Protein AF-A0A1L9X8H2-F1 (afdb_monomer)

Sequence (622 aa):
MDSRRNSRAAWGSPPPESPLALPPAPIAFQLSSRLAEPAHPSKPDTEKEELRVQVNTLKYELENFKQERDLMVLRHEKELRELQLKADADFRKAQVAESSSHRASHKSETLAKELKEAQDTALNEKAELERRLRTLQDQNQSLQEDVDDTKAQLLDQERQSKYQVSELETIRSSLQKTLEELQNDLQTVRSDMNTTQAKLQERETEVAHLESENLRLKAEGSDTEALSVLKRELSDQVNHIRNLETANREQTIELRHLRKVQKNVEVVEEQKRSLENQLQLMKGVESELGTAQIQMQILEDERRSWTSLLQDNDQPAELDSPESVVKALLQERIEKATLVDKLGSVEAEALEKEEQIRSLEAEKMTLRKELETVRATASAAGGATADSRAKARLERQRTLAIKEVEYLRAQLKTFDTEEETMNAEQSQFDQQKSEQIATLEKLVDEYRAELAKVHEELSQHIKVVPVSTLESMKLDIQDMERAVADKEKRMRRLKEIWTAKSSEFREAVASLLGFKLDFLPNGRVRVTSMFHLSAAYRHGDRDSGSSSDAQGPGSMGNGEENSIIFDGENGTMKISGGPNSLFAMEIRPLVKFWVEERKDIPCFLAAMTLDFYDKTTRAARM

Mean predicted aligned error: 24.53 Å

pLDDT: mean 79.62, std 19.21, range [28.22, 97.88]

Organism: Aspergillus aculeatus (strain ATCC 16872 / CBS 172.66 / WB 5094) (NCBI:txid690307)

Solvent-accessible surface area (backbone atoms only — not comparable to full-atom values): 35609 Å² total; per-residue (Å²): 136,85,88,89,79,88,87,90,88,82,90,89,86,86,91,90,88,86,83,90,91,83,89,86,82,90,89,92,84,85,89,86,82,90,80,90,87,89,88,86,90,80,82,89,60,60,69,66,50,52,50,50,49,51,56,48,51,55,45,52,51,52,50,47,54,47,52,53,47,52,52,50,51,55,48,52,54,49,51,50,52,51,52,49,54,48,51,56,51,51,51,51,51,48,53,52,50,51,58,47,47,53,56,50,49,54,49,54,52,49,52,52,48,54,51,47,53,54,48,56,49,53,53,49,53,50,54,50,51,52,51,52,49,47,56,51,49,56,49,51,49,53,52,48,51,53,54,50,52,53,47,52,54,49,51,51,51,49,50,52,50,52,51,54,50,52,52,53,49,54,53,48,50,52,54,50,49,54,50,51,49,54,51,50,51,55,48,50,54,50,51,49,50,51,53,51,51,51,51,47,54,52,50,53,52,50,48,57,49,51,54,54,45,52,54,49,48,70,74,65,71,81,68,70,66,61,63,54,54,53,53,50,55,53,49,55,50,53,51,50,50,51,54,51,52,51,53,51,52,49,52,56,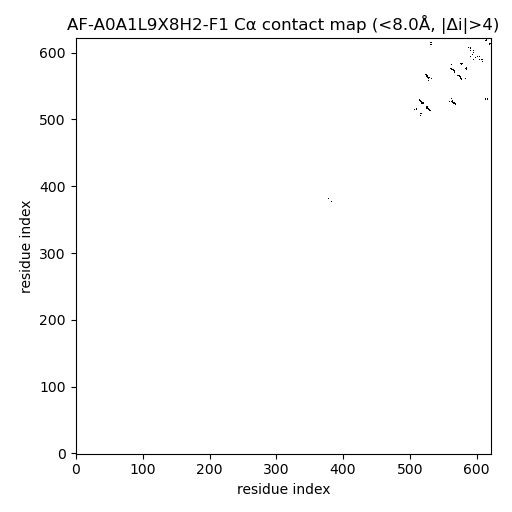48,49,56,56,48,50,56,50,52,49,54,53,48,54,54,49,50,53,51,48,52,51,52,38,54,52,48,47,51,49,51,49,52,53,49,51,50,50,52,51,51,51,51,51,47,51,54,48,52,49,48,49,51,52,48,61,75,68,51,82,62,103,62,86,71,93,68,87,39,74,67,53,56,52,50,50,56,51,47,54,51,51,54,52,49,55,51,52,54,53,46,54,54,52,51,53,53,48,53,56,52,51,52,55,46,53,52,53,52,50,50,54,53,50,55,49,52,53,52,48,54,53,48,51,54,44,57,76,65,53,51,77,64,52,60,58,57,53,55,63,48,55,56,54,53,54,60,48,56,54,53,51,55,53,50,54,53,51,51,51,54,53,49,56,56,45,62,77,70,61,85,80,59,70,78,64,46,54,55,55,49,51,54,47,48,57,51,49,52,49,50,50,51,50,50,48,52,49,50,50,50,50,51,50,55,44,55,76,66,50,84,79,74,55,67,68,58,57,49,47,52,51,51,55,47,53,53,49,51,51,53,47,54,54,48,50,54,49,53,49,51,51,52,50,52,50,51,51,54,52,44,55,51,36,51,50,41,26,72,76,68,39,34,43,67,49,81,43,99,82,75,27,39,38,38,31,55,65,45,60,80,48,72,89,74,59,88,82,79,90,86,85,82,87,81,94,83,79,96,56,100,83,81,80,77,92,64,67,49,67,28,38,38,37,34,78,90,79,73,44,79,45,62,27,65,39,86,82,21,71,56,38,56,68,49,40,66,50,44,44,57,23,47,70,72,63,63,34,62,71,62,32,53,52,53,50,48,48,57,26,36,58,73,30,85,66,45,81,62,99

Radius of gyration: 67.99 Å; Cα contacts (8 Å, |Δi|>4): 139; chains: 1; bounding box: 161×89×225 Å

InterPro domains:
  IPR008672 Spindle assembly checkpoint component Mad1 [PF05557] (427-531)
  IPR008672 Spindle assembly checkpoint component Mad1 [PTHR23168] (38-460)

Secondary structure (DSSP, 8-state):
---------------------------------------------HHHHHHHHHHHHHHHHHHHHHHHHHHHHHHHHHHHHHHHHHHHHHHHHHHHHHHHHHHHHHHHHHHHHHHHHHHHHHHHHHHHHHHHHHHHHHHHHHHHHHHHHHHHHHHHHHHHHHHHHHHHHHHHHHHHHHHHHHHHHHHHHHHHHHHHHHHHHHHHHHHHHHHHHHHHHHHH---SSHHHHHHHHHHHHHHHHHHHHHHHHHHHHHHHHHHHHHHHHHHHHHHHHHHHHHHHHHHHHHHHHHHHHHHHHHHHHHHHHHHHHSS--SS--TT--HHHHHHHHHHHHHHHHHHHHHHHHHHHHHHHHHHHHHHHHHHHHHHHHHHHHHHHHHHHTTTHHHHHHHHHHHHHHHHHHHHHHHHHHHHHHHHHHHHTT-TT-HHHHHHHHHHHHHHHHHHHHHHHHHHHHHHHHHHHHS-PPPHHHHHHHHHHHHHHHHHHHHHHHHHHHHHHHHHHHHHHHHHHHHHHHSEEEEE-TTS-EEEEESSS--GGG--S-----------STT------SS-EEEETTTTEEEETT-TTSHHHHHSHHHIIIIIIIS--HHHHHHHHHHHHHHHSTTGGG-

Foldseek 3Di:
DDDDDDDDDDDDDDDDDDDDDDDDDDDDDDDDDDDDDDDDDDDDPVVVVVVVVVVVVVVVVVVVVVVVVVVVVVVVVVVVVVVVVVVVVVVVVVVVVVVVVVVVVVVVVVVVVVVVVVVVVVVVVVVVVVVVVVVVVVVVVVVVVVVVVVVVVVVVVVVVVVVVVVVVVVVVVVVVVVVVVVVVVVVVVVVVVVVVVVVVVVVVVVVVVVVVVVVVCVVVPDDDVVVVVVVVVVVVVVVVVVVVVVVVVVVVVVVVVVVVVVVVVVVVVVVVVVVLVVLVVVVVVVVVVVVVVVVVVVVVVVVVVVCVVVPDDVDDDPCPDPVSVVVVVVVVVVVVVVVVVVVVVVVVVVVVVVVVVVVVVVVVVVVVVVVVVVVVVVVVVVCVVVVVVVVVVVVVVVVVVVVVVVVVVVVVVVVVVVVVPPPDDVPVVVVVVVVVVVVVVVVVVVVVVVVVVVVVVVVVVPPDDDPVNVVVVVVVVVVVVVVVVVVVVVVVVVVVVVVVVVVVVQVVCCVPQQWGWDQDPVRKIKIAGNLAPPPVPPPDDDDDDDDDDDPDPPDDDDPQAQIWIADPVVRDIDHHPDCPRPNNVVLVVLCCVCCVVPNHPVVSSNVVNVVSCCVDPNVVSD

Structure (mmCIF, N/CA/C/O backbone):
data_AF-A0A1L9X8H2-F1
#
_entry.id   AF-A0A1L9X8H2-F1
#
loop_
_atom_site.group_PDB
_atom_site.id
_atom_site.type_symbol
_atom_site.label_atom_id
_atom_site.label_alt_id
_atom_site.label_comp_id
_atom_site.label_asym_id
_atom_site.label_entity_id
_atom_site.label_seq_id
_atom_site.pdbx_PDB_ins_code
_atom_site.Cartn_x
_atom_site.Cartn_y
_atom_site.Cartn_z
_atom_site.occupancy
_atom_site.B_iso_or_equiv
_atom_site.auth_seq_id
_atom_site.auth_comp_id
_atom_site.auth_asym_id
_atom_site.auth_atom_id
_atom_site.pdbx_PDB_model_num
ATOM 1 N N . MET A 1 1 ? -15.926 25.225 -70.276 1.00 38.28 1 MET A N 1
ATOM 2 C CA . MET A 1 1 ? -15.155 26.138 -69.410 1.00 38.28 1 MET A CA 1
ATOM 3 C C . MET A 1 1 ? -13.719 25.625 -69.416 1.00 38.28 1 MET A C 1
ATOM 5 O O . MET A 1 1 ? -13.394 24.772 -68.609 1.00 38.28 1 MET A O 1
ATOM 9 N N . ASP A 1 2 ? -12.935 25.813 -70.481 1.00 35.94 2 ASP A N 1
ATOM 10 C CA . ASP A 1 2 ? -12.435 27.079 -71.067 1.00 35.94 2 ASP A CA 1
ATOM 11 C C . ASP A 1 2 ? -11.404 27.745 -70.137 1.00 35.94 2 ASP A C 1
ATOM 13 O O . ASP A 1 2 ? -11.673 27.931 -68.959 1.00 35.94 2 ASP A O 1
ATOM 17 N N . SER A 1 3 ? -10.204 28.115 -70.599 1.00 37.22 3 SER A N 1
ATOM 18 C CA . SER A 1 3 ? -9.962 28.806 -71.879 1.00 37.22 3 SER A CA 1
ATOM 19 C C . SER A 1 3 ? -8.738 28.340 -72.691 1.00 37.22 3 SER A C 1
ATOM 21 O O . SER A 1 3 ? -7.858 27.636 -72.209 1.00 37.22 3 SER A O 1
ATOM 23 N N . ARG A 1 4 ? -8.695 28.767 -73.963 1.00 41.91 4 ARG A N 1
ATOM 24 C CA . ARG A 1 4 ? -7.690 28.420 -74.990 1.00 41.91 4 ARG A CA 1
ATOM 25 C C . ARG A 1 4 ? -6.546 29.444 -75.101 1.00 41.91 4 ARG A C 1
ATOM 27 O O . ARG A 1 4 ? -6.820 30.640 -75.031 1.00 41.91 4 ARG A O 1
ATOM 34 N N . ARG A 1 5 ? -5.354 28.978 -75.511 1.00 38.31 5 ARG A N 1
ATOM 35 C CA . ARG A 1 5 ? -4.437 29.519 -76.564 1.00 38.31 5 ARG A CA 1
ATOM 36 C C . ARG A 1 5 ? -3.217 28.568 -76.632 1.00 38.31 5 ARG A C 1
ATOM 38 O O . ARG A 1 5 ? -2.666 28.272 -75.587 1.00 38.31 5 ARG A O 1
ATOM 45 N N . ASN A 1 6 ? -2.847 27.891 -77.729 1.00 40.53 6 ASN A N 1
ATOM 46 C CA . ASN A 1 6 ? -2.595 28.300 -79.128 1.00 40.53 6 ASN A CA 1
ATOM 47 C C . ASN A 1 6 ? -1.408 29.290 -79.213 1.00 40.53 6 ASN A C 1
ATOM 49 O O . ASN A 1 6 ? -1.482 30.332 -78.574 1.00 40.53 6 ASN A O 1
ATOM 53 N N . SER A 1 7 ? -0.307 29.077 -79.951 1.00 38.84 7 SER A N 1
ATOM 54 C CA . SER A 1 7 ? 0.041 28.154 -81.069 1.00 38.84 7 SER A CA 1
ATOM 55 C C . SER A 1 7 ? 1.561 27.802 -80.997 1.00 38.84 7 SER A C 1
ATOM 57 O O . SER A 1 7 ? 2.189 28.216 -80.031 1.00 38.84 7 SER A O 1
ATOM 59 N N . ARG A 1 8 ? 2.263 27.072 -81.890 1.00 35.59 8 ARG A N 1
ATOM 60 C CA . ARG A 1 8 ? 2.111 26.710 -83.325 1.00 35.59 8 ARG A CA 1
ATOM 61 C C . ARG A 1 8 ? 2.982 25.464 -83.643 1.00 35.59 8 ARG A C 1
ATOM 63 O O . ARG A 1 8 ? 3.860 25.145 -82.852 1.00 35.59 8 ARG A O 1
ATOM 70 N N . ALA A 1 9 ? 2.779 24.780 -84.778 1.00 36.62 9 ALA A N 1
ATOM 71 C CA . ALA A 1 9 ? 3.426 23.489 -85.089 1.00 36.62 9 ALA A CA 1
ATOM 72 C C . ALA A 1 9 ? 4.201 23.427 -86.429 1.00 36.62 9 ALA A C 1
ATOM 74 O O . ALA A 1 9 ? 3.841 24.122 -87.378 1.00 36.62 9 ALA A O 1
ATOM 75 N N . ALA A 1 10 ? 5.192 22.523 -86.491 1.00 34.00 10 ALA A N 1
ATOM 76 C CA . ALA A 1 10 ? 5.767 21.828 -87.663 1.00 34.00 10 ALA A CA 1
ATOM 77 C C . ALA A 1 10 ? 6.583 20.627 -87.104 1.00 34.00 10 ALA A C 1
ATOM 79 O O . ALA A 1 10 ? 7.445 20.862 -86.266 1.00 34.00 10 ALA A O 1
ATOM 80 N N . TRP A 1 11 ? 6.259 19.336 -87.274 1.00 38.41 11 TRP A N 1
ATOM 81 C CA . TRP A 1 11 ? 6.055 18.491 -88.474 1.00 38.41 11 TRP A CA 1
ATOM 82 C C . TRP A 1 11 ? 7.321 18.297 -89.335 1.00 38.41 11 TRP A C 1
ATOM 84 O O . TRP A 1 11 ? 7.745 19.232 -90.005 1.00 38.41 11 TRP A O 1
ATOM 94 N N . GLY A 1 12 ? 7.870 17.066 -89.368 1.00 32.94 12 GLY A N 1
ATOM 95 C CA . GLY A 1 12 ? 8.913 16.642 -90.325 1.00 32.94 12 GLY A CA 1
ATOM 96 C C . GLY A 1 12 ? 9.821 15.483 -89.861 1.00 32.94 12 GLY A C 1
ATOM 97 O O . GLY A 1 12 ? 10.713 15.689 -89.045 1.00 32.94 12 GLY A O 1
ATOM 98 N N . SER A 1 13 ? 9.617 14.267 -90.387 1.00 38.59 13 SER A N 1
ATOM 99 C CA . SER A 1 13 ? 10.460 13.049 -90.244 1.00 38.59 13 SER A CA 1
ATOM 100 C C . SER A 1 13 ? 9.948 11.960 -91.220 1.00 38.59 13 SER A C 1
ATOM 102 O O . SER A 1 13 ? 8.757 12.012 -91.528 1.00 38.59 13 SER A O 1
ATOM 104 N N . PRO A 1 14 ? 10.696 10.886 -91.575 1.00 57.62 14 PRO A N 1
ATOM 105 C CA . PRO A 1 14 ? 12.146 10.745 -91.775 1.00 57.62 14 PRO A CA 1
ATOM 106 C C . PRO A 1 14 ? 12.490 10.206 -93.217 1.00 57.62 14 PRO A C 1
ATOM 108 O O . PRO A 1 14 ? 12.160 10.933 -94.146 1.00 57.62 14 PRO A O 1
ATOM 111 N N . PRO A 1 15 ? 13.152 9.042 -93.482 1.00 57.41 15 PRO A N 1
ATOM 112 C CA . PRO A 1 15 ? 14.608 8.949 -93.692 1.00 57.41 15 PRO A CA 1
ATOM 113 C C . PRO A 1 15 ? 15.143 8.760 -95.162 1.00 57.41 15 PRO A C 1
ATOM 115 O O . PRO A 1 15 ? 15.189 9.776 -95.847 1.00 57.41 15 PRO A O 1
ATOM 118 N N . PRO A 1 16 ? 15.706 7.616 -95.649 1.00 61.59 16 PRO A N 1
ATOM 119 C CA . PRO A 1 16 ? 17.062 7.630 -96.250 1.00 61.59 16 PRO A CA 1
ATOM 120 C C . PRO A 1 16 ? 17.228 6.968 -97.644 1.00 61.59 16 PRO A C 1
ATOM 122 O O . PRO A 1 16 ? 16.428 6.115 -98.000 1.00 61.59 16 PRO A O 1
ATOM 125 N N . GLU A 1 17 ? 18.339 7.232 -98.364 1.00 32.00 17 GLU A N 1
ATOM 126 C CA . GLU A 1 17 ? 18.926 6.292 -99.359 1.00 32.00 17 GLU A CA 1
ATOM 127 C C . GLU A 1 17 ? 20.355 6.676 -99.852 1.00 32.00 17 GLU A C 1
ATOM 129 O O . GLU A 1 17 ? 20.970 7.620 -99.358 1.00 32.00 17 GLU A O 1
ATOM 134 N N . SER A 1 18 ? 20.925 5.889 -100.777 1.00 40.62 18 SER A N 1
ATOM 135 C CA . SER A 1 18 ? 22.236 6.029 -101.481 1.00 40.62 18 SER A CA 1
ATOM 136 C C . SER A 1 18 ? 22.005 5.742 -103.000 1.00 40.62 18 SER A C 1
ATOM 138 O O . SER A 1 18 ? 20.829 5.593 -103.330 1.00 40.62 18 SER A O 1
ATOM 140 N N . PRO A 1 19 ? 22.977 5.592 -103.954 1.00 53.16 19 PRO A N 1
ATOM 141 C CA . PRO A 1 19 ? 24.458 5.618 -103.916 1.00 53.16 19 PRO A CA 1
ATOM 142 C C . PRO A 1 19 ? 25.159 6.306 -105.153 1.00 53.16 19 PRO A C 1
ATOM 144 O O . PRO A 1 19 ? 24.515 6.982 -105.940 1.00 53.16 19 PRO A O 1
ATOM 147 N N . LEU A 1 20 ? 26.480 6.071 -105.329 1.00 41.34 20 LEU A N 1
ATOM 148 C CA . LEU A 1 20 ? 27.307 6.026 -106.579 1.00 41.34 20 LEU A CA 1
ATOM 149 C C . LEU A 1 20 ? 27.224 7.110 -107.697 1.00 41.34 20 LEU A C 1
ATOM 151 O O . LEU A 1 20 ? 26.227 7.190 -108.404 1.00 41.34 20 LEU A O 1
ATOM 155 N N . ALA A 1 21 ? 28.375 7.736 -108.042 1.00 32.22 21 ALA A N 1
ATOM 156 C CA . ALA A 1 21 ? 28.723 8.185 -109.417 1.00 32.22 21 ALA A CA 1
ATOM 157 C C . ALA A 1 21 ? 30.236 8.511 -109.633 1.00 32.22 21 ALA A C 1
ATOM 159 O O . ALA A 1 21 ? 30.936 8.899 -108.701 1.00 32.22 21 ALA A O 1
ATOM 160 N N . LEU A 1 22 ? 30.706 8.398 -110.887 1.00 35.09 22 LEU A N 1
ATOM 161 C CA . LEU A 1 22 ? 32.002 8.816 -111.492 1.00 35.09 22 LEU A CA 1
ATOM 162 C C . LEU A 1 22 ? 31.724 9.190 -112.980 1.00 35.09 22 LEU A C 1
ATOM 164 O O . LEU A 1 22 ? 30.661 8.805 -113.470 1.00 35.09 22 LEU A O 1
ATOM 168 N N . PRO A 1 23 ? 32.694 9.673 -113.793 1.00 59.66 23 PRO A N 1
ATOM 169 C CA . PRO A 1 23 ? 33.577 10.850 -113.708 1.00 59.66 23 PRO A CA 1
ATOM 170 C C . PRO A 1 23 ? 33.093 11.920 -114.760 1.00 59.66 23 PRO A C 1
ATOM 172 O O . PRO A 1 23 ? 31.870 12.056 -114.784 1.00 59.66 23 PRO A O 1
ATOM 175 N N . PRO A 1 24 ? 33.861 12.708 -115.590 1.00 48.50 24 PRO A N 1
ATOM 176 C CA . PRO A 1 24 ? 35.120 12.429 -116.334 1.00 48.50 24 PRO A CA 1
ATOM 177 C C . PRO A 1 24 ? 36.175 13.588 -116.405 1.00 48.50 24 PRO A C 1
ATOM 179 O O . PRO A 1 24 ? 36.025 14.630 -115.775 1.00 48.50 24 PRO A O 1
ATOM 182 N N . ALA A 1 25 ? 37.238 13.404 -117.212 1.00 37.34 25 ALA A N 1
ATOM 183 C CA . ALA A 1 25 ? 38.168 14.443 -117.735 1.00 37.34 25 ALA A CA 1
ATOM 184 C C . ALA A 1 25 ? 37.868 14.730 -119.244 1.00 37.34 25 ALA A C 1
ATOM 186 O O . ALA A 1 25 ? 36.951 14.078 -119.754 1.00 37.34 25 ALA A O 1
ATOM 187 N N . PRO A 1 26 ? 38.517 15.672 -119.990 1.00 48.72 26 PRO A N 1
ATOM 188 C CA . PRO A 1 26 ? 39.963 15.742 -120.347 1.00 48.72 26 PRO A CA 1
ATOM 189 C C . PRO A 1 26 ? 40.574 17.134 -119.973 1.00 48.72 26 PRO A C 1
ATOM 191 O O . PRO A 1 26 ? 40.160 17.636 -118.937 1.00 48.72 26 PRO A O 1
ATOM 194 N N . ILE A 1 27 ? 41.547 17.852 -120.588 1.00 35.47 27 ILE A N 1
ATOM 195 C CA . ILE A 1 27 ? 42.362 17.921 -121.849 1.00 35.47 27 ILE A CA 1
ATOM 196 C C . ILE A 1 27 ? 43.730 18.554 -121.419 1.00 35.47 27 ILE A C 1
ATOM 198 O O . ILE A 1 27 ? 43.695 19.418 -120.551 1.00 35.47 27 ILE A O 1
ATOM 202 N N . ALA A 1 28 ? 44.979 18.227 -121.814 1.00 33.06 28 ALA A N 1
ATOM 203 C CA . ALA A 1 28 ? 45.679 17.667 -122.995 1.00 33.06 28 ALA A CA 1
ATOM 204 C C . ALA A 1 28 ? 46.263 18.684 -124.031 1.00 33.06 28 ALA A C 1
ATOM 206 O O . ALA A 1 28 ? 45.642 18.961 -125.048 1.00 33.06 28 ALA A O 1
ATOM 207 N N . PHE A 1 29 ? 47.509 19.150 -123.821 1.00 34.72 29 PHE A N 1
ATOM 208 C CA . PHE A 1 29 ? 48.422 19.758 -124.827 1.00 34.72 29 PHE A CA 1
ATOM 209 C C . PHE A 1 29 ? 49.877 19.443 -124.406 1.00 34.72 29 PHE A C 1
ATOM 211 O O . PHE A 1 29 ? 50.310 19.882 -123.347 1.00 34.72 29 PHE A O 1
ATOM 218 N N . GLN A 1 30 ? 50.561 18.451 -124.989 1.00 33.22 30 GLN A N 1
ATOM 219 C CA . GLN A 1 30 ? 51.311 18.438 -126.264 1.00 33.22 30 GLN A CA 1
ATOM 220 C C . GLN A 1 30 ? 52.618 19.259 -126.294 1.00 33.22 30 GLN A C 1
ATOM 222 O O . GLN A 1 30 ? 52.633 20.470 -126.107 1.00 33.22 30 GLN A O 1
ATOM 227 N N . LEU A 1 31 ? 53.714 18.551 -126.601 1.00 34.41 31 LEU A N 1
ATOM 228 C CA . LEU A 1 31 ? 55.040 19.096 -126.909 1.00 34.41 31 LEU A CA 1
ATOM 229 C C . LEU A 1 31 ? 55.089 19.709 -128.319 1.00 34.41 31 LEU A C 1
ATOM 231 O O . LEU A 1 31 ? 54.376 19.266 -129.217 1.00 34.41 31 LEU A O 1
ATOM 235 N N . SER A 1 32 ? 56.049 20.607 -128.549 1.00 32.53 32 SER A N 1
ATOM 236 C CA . SER A 1 32 ? 56.618 20.872 -129.879 1.00 32.53 32 SER A CA 1
ATOM 237 C C . SER A 1 32 ? 58.128 21.125 -129.764 1.00 32.53 32 SER A C 1
ATOM 239 O O . SER A 1 32 ? 58.613 21.469 -128.685 1.00 32.53 32 SER A O 1
ATOM 241 N N . SER A 1 33 ? 58.899 20.889 -130.833 1.00 32.22 33 SER A N 1
ATOM 242 C CA . SER A 1 33 ? 60.372 20.884 -130.779 1.00 32.22 33 SER A CA 1
ATOM 243 C C . SER A 1 33 ? 61.047 21.106 -132.141 1.00 32.22 33 SER A C 1
ATOM 245 O O . SER A 1 33 ? 60.537 20.607 -133.144 1.00 32.22 33 SER A O 1
ATOM 247 N N . ARG A 1 34 ? 62.257 21.706 -132.125 1.00 33.12 34 ARG A N 1
ATOM 248 C CA . ARG A 1 34 ? 63.146 22.022 -133.282 1.00 33.12 34 ARG A CA 1
ATOM 249 C C . ARG A 1 34 ? 62.588 23.162 -134.167 1.00 33.12 34 ARG A C 1
ATOM 251 O O . ARG A 1 34 ? 61.383 23.349 -134.217 1.00 33.12 34 ARG A O 1
ATOM 258 N N . LEU A 1 35 ? 63.377 24.013 -134.836 1.00 31.34 35 LEU A N 1
ATOM 259 C CA . LEU A 1 35 ? 64.750 23.943 -135.394 1.00 31.34 35 LEU A CA 1
ATOM 260 C C . LEU A 1 35 ? 65.577 25.208 -134.994 1.00 31.34 35 LEU A C 1
ATOM 262 O O . LEU A 1 35 ? 64.981 26.172 -134.529 1.00 31.34 35 LEU A O 1
ATOM 266 N N . ALA A 1 36 ? 66.918 25.167 -134.878 1.00 31.44 36 ALA A N 1
ATOM 267 C CA . ALA A 1 36 ? 67.957 25.561 -135.873 1.00 31.44 36 ALA A CA 1
ATOM 268 C C . ALA A 1 36 ? 67.856 27.029 -136.398 1.00 31.44 36 ALA A C 1
ATOM 270 O O . ALA A 1 36 ? 66.751 27.510 -136.603 1.00 31.44 36 ALA A O 1
ATOM 271 N N . GLU A 1 37 ? 68.925 27.804 -136.656 1.00 30.72 37 GLU A N 1
ATOM 272 C CA . GLU A 1 37 ? 70.355 27.472 -136.884 1.00 30.72 37 GLU A CA 1
ATOM 273 C C . GLU A 1 37 ? 71.328 28.636 -136.418 1.00 30.72 37 GLU A C 1
ATOM 275 O O . GLU A 1 37 ? 70.969 29.259 -135.420 1.00 30.72 37 GLU A O 1
ATOM 280 N N . PRO A 1 38 ? 72.580 28.899 -136.905 1.00 50.81 38 PRO A N 1
ATOM 281 C CA . PRO A 1 38 ? 73.788 28.771 -136.055 1.00 50.81 38 PRO A CA 1
ATOM 282 C C . PRO A 1 38 ? 74.713 30.024 -135.905 1.00 50.81 38 PRO A C 1
ATOM 284 O O . PRO A 1 38 ? 74.360 31.131 -136.295 1.00 50.81 38 PRO A O 1
ATOM 287 N N . ALA A 1 39 ? 75.957 29.764 -135.440 1.00 30.11 39 ALA A N 1
ATOM 288 C CA . ALA A 1 39 ? 77.188 30.594 -135.442 1.00 30.11 39 ALA A CA 1
ATOM 289 C C . ALA A 1 39 ? 77.381 31.581 -134.256 1.00 30.11 39 ALA A C 1
ATOM 291 O O . ALA A 1 39 ? 76.421 32.169 -133.780 1.00 30.11 39 ALA A O 1
ATOM 292 N N . HIS A 1 40 ? 78.583 31.814 -133.689 1.00 35.22 40 HIS A N 1
ATOM 293 C CA . HIS A 1 40 ? 79.958 31.307 -133.930 1.00 35.22 40 HIS A CA 1
ATOM 294 C C . HIS A 1 40 ? 80.692 31.000 -132.582 1.00 35.22 40 HIS A C 1
ATOM 296 O O . HIS A 1 40 ? 80.173 31.359 -131.527 1.00 35.22 40 HIS A O 1
ATOM 302 N N . PRO A 1 41 ? 81.862 30.314 -132.569 1.00 51.50 41 PRO A N 1
ATOM 303 C CA . PRO A 1 41 ? 82.409 29.681 -131.355 1.00 51.50 41 PRO A CA 1
ATOM 304 C C . PRO A 1 41 ? 83.500 30.473 -130.602 1.00 51.50 41 PRO A C 1
ATOM 306 O O . PRO A 1 41 ? 84.376 31.078 -131.218 1.00 51.50 41 PRO A O 1
ATOM 309 N N . SER A 1 42 ? 83.557 30.325 -129.269 1.00 36.62 42 SER A N 1
ATOM 310 C CA . SER A 1 42 ? 84.754 30.648 -128.468 1.00 36.62 42 SER A CA 1
ATOM 311 C C . SER A 1 42 ? 84.811 29.915 -127.112 1.00 36.62 42 SER A C 1
ATOM 313 O O . SER A 1 42 ? 84.116 30.318 -126.188 1.00 36.62 42 SER A O 1
ATOM 315 N N . LYS A 1 43 ? 85.724 28.931 -127.004 1.00 45.31 43 LYS A N 1
ATOM 316 C CA . LYS A 1 43 ? 86.295 28.298 -125.782 1.00 45.31 43 LYS A CA 1
ATOM 317 C C . LYS A 1 43 ? 85.339 27.585 -124.782 1.00 45.31 43 LYS A C 1
ATOM 319 O O . LYS A 1 43 ? 84.247 28.069 -124.511 1.00 45.31 43 LYS A O 1
ATOM 324 N N . PRO A 1 44 ? 85.756 26.443 -124.191 1.00 45.62 44 PRO A N 1
ATOM 325 C CA . PRO A 1 44 ? 85.045 25.812 -123.081 1.00 45.62 44 PRO A CA 1
ATOM 326 C C . PRO A 1 44 ? 85.498 26.394 -121.730 1.00 45.62 44 PRO A C 1
ATOM 328 O O . PRO A 1 44 ? 86.536 26.006 -121.196 1.00 45.62 44 PRO A O 1
ATOM 331 N N . ASP A 1 45 ? 84.709 27.305 -121.163 1.00 54.06 45 ASP A N 1
ATOM 332 C CA . ASP A 1 45 ? 84.887 27.765 -119.779 1.00 54.06 45 ASP A CA 1
ATOM 333 C C . ASP A 1 45 ? 84.346 26.684 -118.818 1.00 54.06 45 ASP A C 1
ATOM 335 O O . ASP A 1 45 ? 83.153 26.681 -118.503 1.00 54.06 45 ASP A O 1
ATOM 339 N N . THR A 1 46 ? 85.190 25.752 -118.356 1.00 63.03 46 THR A N 1
ATOM 340 C CA . THR A 1 46 ? 84.770 24.647 -117.461 1.00 63.03 46 THR A CA 1
ATOM 341 C C . THR A 1 46 ? 84.109 25.162 -116.182 1.00 63.03 46 THR A C 1
ATOM 343 O O . THR A 1 46 ? 83.039 24.687 -115.808 1.00 63.03 46 THR A O 1
ATOM 346 N N . GLU A 1 47 ? 84.650 26.238 -115.606 1.00 67.94 47 GLU A N 1
ATOM 347 C CA . GLU A 1 47 ? 84.091 26.974 -114.462 1.00 67.94 47 GLU A CA 1
ATOM 348 C C . GLU A 1 47 ? 82.614 27.364 -114.675 1.00 67.94 47 GLU A C 1
ATOM 350 O O . GLU A 1 47 ? 81.799 27.321 -113.756 1.00 67.94 47 GLU A O 1
ATOM 355 N N . LYS A 1 48 ? 82.224 27.705 -115.910 1.00 71.69 48 LYS A N 1
ATOM 356 C CA . LYS A 1 48 ? 80.857 28.115 -116.273 1.00 71.69 48 LYS A CA 1
ATOM 357 C C . LYS A 1 48 ? 79.911 26.928 -116.468 1.00 71.69 48 LYS A C 1
ATOM 359 O O . LYS A 1 48 ? 78.693 27.117 -116.550 1.00 71.69 48 LYS A O 1
ATOM 364 N N . GLU A 1 49 ? 80.437 25.716 -116.582 1.00 72.69 49 GLU A N 1
ATOM 365 C CA . GLU A 1 49 ? 79.663 24.471 -116.563 1.00 72.69 49 GLU A CA 1
ATOM 366 C C . GLU A 1 49 ? 79.566 23.935 -115.134 1.00 72.69 49 GLU A C 1
ATOM 368 O O . GLU A 1 49 ? 78.462 23.637 -114.684 1.00 72.69 49 GLU A O 1
ATOM 373 N N . GLU A 1 50 ? 80.659 23.975 -114.372 1.00 76.88 50 GLU A N 1
ATOM 374 C CA . GLU A 1 50 ? 80.696 23.687 -112.933 1.00 76.88 50 GLU A CA 1
ATOM 375 C C . GLU A 1 50 ? 79.732 24.583 -112.142 1.00 76.88 50 GLU A C 1
ATOM 377 O O . GLU A 1 50 ? 78.900 24.072 -111.395 1.00 76.88 50 GLU A O 1
ATOM 382 N N . LEU A 1 51 ? 79.731 25.902 -112.374 1.00 79.81 51 LEU A N 1
ATOM 383 C CA . LEU A 1 51 ? 78.760 26.827 -111.772 1.00 79.81 51 LEU A CA 1
ATOM 384 C C . LEU A 1 51 ? 77.313 26.524 -112.195 1.00 79.81 51 LEU A C 1
ATOM 386 O O . LEU A 1 51 ? 76.391 26.717 -111.405 1.00 79.81 51 LEU A O 1
ATOM 390 N N . ARG A 1 52 ? 77.078 26.019 -113.417 1.00 80.75 52 ARG A N 1
ATOM 391 C CA . ARG A 1 52 ? 75.735 25.588 -113.855 1.00 80.75 52 ARG A CA 1
ATOM 392 C C . ARG A 1 52 ? 75.305 24.282 -113.187 1.00 80.75 52 ARG A C 1
ATOM 394 O O . ARG A 1 52 ? 74.126 24.151 -112.863 1.00 80.75 52 ARG A O 1
ATOM 401 N N . VAL A 1 53 ? 76.234 23.358 -112.937 1.00 83.38 53 VAL A N 1
ATOM 402 C CA . VAL A 1 53 ? 75.990 22.159 -112.124 1.00 83.38 53 VAL A CA 1
ATOM 403 C C . VAL A 1 53 ? 75.675 22.570 -110.687 1.00 83.38 53 VAL A C 1
ATOM 405 O O . VAL A 1 53 ? 74.592 22.245 -110.220 1.00 83.38 53 VAL A O 1
ATOM 408 N N . GLN A 1 54 ? 76.520 23.374 -110.034 1.00 84.69 54 GLN A N 1
ATOM 409 C CA . GLN A 1 54 ? 76.299 23.870 -108.666 1.00 84.69 54 GLN A CA 1
ATOM 410 C C . GLN A 1 54 ? 74.952 24.592 -108.515 1.00 84.69 54 GLN A C 1
ATOM 412 O O . GLN A 1 54 ? 74.187 24.278 -107.609 1.00 84.69 54 GLN A O 1
ATOM 417 N N . VAL A 1 55 ? 74.605 25.504 -109.431 1.00 84.62 55 VAL A N 1
ATOM 418 C CA . VAL A 1 55 ? 73.305 26.202 -109.423 1.00 84.62 55 VAL A CA 1
ATOM 419 C C . VAL A 1 55 ? 72.128 25.244 -109.628 1.00 84.62 55 VAL A C 1
ATOM 421 O O . VAL A 1 55 ? 71.046 25.501 -109.107 1.00 84.62 55 VAL A O 1
ATOM 424 N N . ASN A 1 56 ? 72.295 24.145 -110.365 1.00 85.38 56 ASN A N 1
ATOM 425 C CA . ASN A 1 56 ? 71.246 23.137 -110.503 1.00 85.38 56 ASN A CA 1
ATOM 426 C C . ASN A 1 56 ? 71.167 22.211 -109.279 1.00 85.38 56 ASN A C 1
ATOM 428 O O . ASN A 1 56 ? 70.057 21.915 -108.847 1.00 85.38 56 ASN A O 1
ATOM 432 N N . THR A 1 57 ? 72.290 21.829 -108.665 1.00 88.31 57 THR A N 1
ATOM 433 C CA . THR A 1 57 ? 72.318 21.090 -107.392 1.00 88.31 57 THR A CA 1
ATOM 434 C C . THR A 1 57 ? 71.645 21.898 -106.283 1.00 88.31 57 THR A C 1
ATOM 436 O O . THR A 1 57 ? 70.689 21.416 -105.689 1.00 88.31 57 THR A O 1
ATOM 439 N N . LEU A 1 58 ? 72.021 23.171 -106.106 1.00 88.19 58 LEU A N 1
ATOM 440 C CA . LEU A 1 58 ? 71.391 24.088 -105.147 1.00 88.19 58 LEU A CA 1
ATOM 441 C C . LEU A 1 58 ? 69.892 24.297 -105.418 1.00 88.19 58 LEU A C 1
ATOM 443 O O . LEU A 1 58 ? 69.120 24.476 -104.480 1.00 88.19 58 LEU A O 1
ATOM 447 N N . LYS A 1 59 ? 69.444 24.253 -106.683 1.00 88.56 59 LYS A N 1
ATOM 448 C CA . LYS A 1 59 ? 68.005 24.247 -107.007 1.00 88.56 59 LYS A CA 1
ATOM 449 C C . LYS A 1 59 ? 67.333 22.947 -106.583 1.00 88.56 59 LYS A C 1
ATOM 451 O O . LYS A 1 59 ? 66.249 23.029 -106.026 1.00 88.56 59 LYS A O 1
ATOM 456 N N . TYR A 1 60 ? 67.932 21.782 -106.831 1.00 91.31 60 TYR A N 1
ATOM 457 C CA . TYR A 1 60 ? 67.372 20.500 -106.391 1.00 91.31 60 TYR A CA 1
ATOM 458 C C . TYR A 1 60 ? 67.334 20.386 -104.863 1.00 91.31 60 TYR A C 1
ATOM 460 O O . TYR A 1 60 ? 66.327 19.940 -104.328 1.00 91.31 60 TYR A O 1
ATOM 468 N N . GLU A 1 61 ? 68.365 20.855 -104.161 1.00 91.81 61 GLU A N 1
ATOM 469 C CA . GLU A 1 61 ? 68.384 20.956 -102.697 1.00 91.81 61 GLU A CA 1
ATOM 470 C C . GLU A 1 61 ? 67.282 21.897 -102.194 1.00 91.81 61 GLU A C 1
ATOM 472 O O . GLU A 1 61 ? 66.506 21.527 -101.319 1.00 91.81 61 GLU A O 1
ATOM 477 N N . LEU A 1 62 ? 67.141 23.086 -102.789 1.00 91.38 62 LEU A N 1
ATOM 478 C CA . LEU A 1 62 ? 66.093 24.047 -102.438 1.00 91.38 62 LEU A CA 1
ATOM 479 C C . LEU A 1 62 ? 64.679 23.538 -102.779 1.00 91.38 62 LEU A C 1
ATOM 481 O O . LEU A 1 62 ? 63.734 23.839 -102.053 1.00 91.38 62 LEU A O 1
ATOM 485 N N . GLU A 1 63 ? 64.517 22.749 -103.843 1.00 92.06 63 GLU A N 1
ATOM 486 C CA . GLU A 1 63 ? 63.253 22.089 -104.188 1.00 92.06 63 GLU A CA 1
ATOM 487 C C . GLU A 1 63 ? 62.941 20.935 -103.223 1.00 92.06 63 GLU A C 1
ATOM 489 O O . GLU A 1 63 ? 61.798 20.786 -102.796 1.00 92.06 63 GLU A O 1
ATOM 494 N N . ASN A 1 64 ? 63.957 20.174 -102.803 1.00 93.81 64 ASN A N 1
ATOM 495 C CA . ASN A 1 64 ? 63.837 19.140 -101.779 1.00 93.81 64 ASN A CA 1
ATOM 496 C C . ASN A 1 64 ? 63.467 19.746 -100.416 1.00 93.81 64 ASN A C 1
ATOM 498 O O . ASN A 1 64 ? 62.503 19.304 -99.803 1.00 93.81 64 ASN A O 1
ATOM 502 N N . PHE A 1 65 ? 64.130 20.822 -99.979 1.00 92.75 65 PHE A N 1
ATOM 503 C CA . PHE A 1 65 ? 63.786 21.524 -98.737 1.00 92.75 65 PHE A CA 1
ATOM 504 C C . PHE A 1 65 ? 62.375 22.139 -98.761 1.00 92.75 65 PHE A C 1
ATOM 506 O O . PHE A 1 65 ? 61.727 22.200 -97.715 1.00 92.75 65 PHE A O 1
ATOM 513 N N . LYS A 1 66 ? 61.852 22.559 -99.928 1.00 94.19 66 LYS A N 1
ATOM 514 C CA . LYS A 1 66 ? 60.421 22.900 -100.065 1.00 94.19 66 LYS A CA 1
ATOM 515 C C . LYS A 1 66 ? 59.541 21.671 -99.857 1.00 94.19 66 LYS A C 1
ATOM 517 O O . LYS A 1 66 ? 58.634 21.728 -99.042 1.00 94.19 66 LYS A O 1
ATOM 522 N N . GLN A 1 67 ? 59.820 20.563 -100.546 1.00 93.75 67 GLN A N 1
ATOM 523 C CA . GLN A 1 67 ? 59.022 19.336 -100.434 1.00 93.75 67 GLN A CA 1
ATOM 524 C C . GLN A 1 67 ? 59.036 18.772 -99.004 1.00 93.75 67 GLN A C 1
ATOM 526 O O . GLN A 1 67 ? 57.990 18.390 -98.486 1.00 93.75 67 GLN A O 1
ATOM 531 N N . GLU A 1 68 ? 60.183 18.787 -98.323 1.00 93.19 68 GLU A N 1
ATOM 532 C CA . GLU A 1 68 ? 60.311 18.428 -96.907 1.00 93.19 68 GLU A CA 1
ATOM 533 C C . GLU A 1 68 ? 59.510 19.368 -95.999 1.00 93.19 68 GLU A C 1
ATOM 535 O O . GLU A 1 68 ? 58.791 18.897 -95.116 1.00 93.19 68 GLU A O 1
ATOM 540 N N . ARG A 1 69 ? 59.572 20.685 -96.240 1.00 94.56 69 ARG A N 1
ATOM 541 C CA . ARG A 1 69 ? 58.764 21.685 -95.527 1.00 94.56 69 ARG A CA 1
ATOM 542 C C . ARG A 1 69 ? 57.267 21.470 -95.748 1.00 94.56 69 ARG A C 1
ATOM 544 O O . ARG A 1 69 ? 56.513 21.519 -94.782 1.00 94.56 69 ARG A O 1
ATOM 551 N N . ASP A 1 70 ? 56.829 21.222 -96.974 1.00 93.12 70 ASP A N 1
ATOM 552 C CA . ASP A 1 70 ? 55.415 21.037 -97.305 1.00 93.12 70 ASP A CA 1
ATOM 553 C C . ASP A 1 70 ? 54.891 19.709 -96.727 1.00 93.12 70 ASP A C 1
ATOM 555 O O . ASP A 1 70 ? 53.799 19.662 -96.159 1.00 93.12 70 ASP A O 1
ATOM 559 N N . LEU A 1 71 ? 55.709 18.648 -96.734 1.00 93.56 71 LEU A N 1
ATOM 560 C CA . LEU A 1 71 ? 55.434 17.405 -96.006 1.00 93.56 71 LEU A CA 1
ATOM 561 C C . LEU A 1 71 ? 55.388 17.616 -94.483 1.00 93.56 71 LEU A C 1
ATOM 563 O O . LEU A 1 71 ? 54.566 16.992 -93.812 1.00 93.56 71 LEU A O 1
ATOM 567 N N . MET A 1 72 ? 56.234 18.484 -93.923 1.00 94.38 72 MET A N 1
ATOM 568 C CA . MET A 1 72 ? 56.218 18.844 -92.500 1.00 94.38 72 MET A CA 1
ATOM 569 C C . MET A 1 72 ? 54.963 19.649 -92.132 1.00 94.38 72 MET A C 1
ATOM 571 O O . MET A 1 72 ? 54.327 19.348 -91.124 1.00 94.38 72 MET A O 1
ATOM 575 N N . VAL A 1 73 ? 54.540 20.596 -92.977 1.00 95.62 73 VAL A N 1
ATOM 576 C CA . VAL A 1 73 ? 53.264 21.316 -92.826 1.00 95.62 73 VAL A CA 1
ATOM 577 C C . VAL A 1 73 ? 52.092 20.335 -92.872 1.00 95.62 73 VAL A C 1
ATOM 579 O O . VAL A 1 73 ? 51.284 20.326 -91.950 1.00 95.62 73 VAL A O 1
ATOM 582 N N . LEU A 1 74 ? 52.029 19.440 -93.864 1.00 94.12 74 LEU A N 1
ATOM 583 C CA . LEU A 1 74 ? 50.962 18.435 -93.969 1.00 94.12 74 LEU A CA 1
ATOM 584 C C . LEU A 1 74 ? 50.932 17.459 -92.777 1.00 94.12 74 LEU A C 1
ATOM 586 O O . LEU A 1 74 ? 49.848 17.054 -92.348 1.00 94.12 74 LEU A O 1
ATOM 590 N N . ARG A 1 75 ? 52.093 17.103 -92.207 1.00 94.44 75 ARG A N 1
ATOM 591 C CA . ARG A 1 75 ? 52.181 16.327 -90.955 1.00 94.44 75 ARG A CA 1
ATOM 592 C C . ARG A 1 75 ? 51.607 17.110 -89.778 1.00 94.44 75 ARG A C 1
ATOM 594 O O . ARG A 1 75 ? 50.709 16.597 -89.118 1.00 94.44 75 ARG A O 1
ATOM 601 N N . HIS A 1 76 ? 52.029 18.356 -89.574 1.00 94.81 76 HIS A N 1
ATOM 602 C CA . HIS A 1 76 ? 51.514 19.191 -88.488 1.00 94.81 76 HIS A CA 1
ATOM 603 C C . HIS A 1 76 ? 50.023 19.514 -88.637 1.00 94.81 76 HIS A C 1
ATOM 605 O O . HIS A 1 76 ? 49.295 19.485 -87.650 1.00 94.81 76 HIS A O 1
ATOM 611 N N . GLU A 1 77 ? 49.507 19.731 -89.850 1.00 95.44 77 GLU A N 1
ATOM 612 C CA . GLU A 1 77 ? 48.062 19.858 -90.052 1.00 95.44 77 GLU A CA 1
ATOM 613 C C . GLU A 1 77 ? 47.308 18.557 -89.725 1.00 95.44 77 GLU A C 1
ATOM 615 O O . GLU A 1 77 ? 46.196 18.603 -89.198 1.00 95.44 77 GLU A O 1
ATOM 620 N N . LYS A 1 78 ? 47.876 17.385 -90.043 1.00 95.00 78 LYS A N 1
ATOM 621 C CA . LYS A 1 78 ? 47.291 16.084 -89.680 1.00 95.00 78 LYS A CA 1
ATOM 622 C C . LYS A 1 78 ? 47.301 15.883 -88.163 1.00 95.00 78 LYS A C 1
ATOM 624 O O . LYS A 1 78 ? 46.285 15.479 -87.609 1.00 95.00 78 LYS A O 1
ATOM 629 N N . GLU A 1 79 ? 48.402 16.217 -87.497 1.00 95.62 79 GLU A N 1
ATOM 630 C CA . GLU A 1 79 ? 48.542 16.192 -86.037 1.00 95.62 79 GLU A CA 1
ATOM 631 C C . GLU A 1 79 ? 47.541 17.141 -85.361 1.00 95.62 79 GLU A C 1
ATOM 633 O O . GLU A 1 79 ? 46.838 16.725 -84.443 1.00 95.62 79 GLU A O 1
ATOM 638 N N . LEU A 1 80 ? 47.391 18.374 -85.860 1.00 95.06 80 LEU A N 1
ATOM 639 C CA . LEU A 1 80 ? 46.402 19.343 -85.375 1.00 95.06 80 LEU A CA 1
ATOM 640 C C . LEU A 1 80 ? 44.963 18.837 -85.550 1.00 95.06 80 LEU A C 1
ATOM 642 O O . LEU A 1 80 ? 44.183 18.897 -84.601 1.00 95.06 80 LEU A O 1
ATOM 646 N N . ARG A 1 81 ? 44.614 18.277 -86.718 1.00 94.88 81 ARG A N 1
ATOM 647 C CA . ARG A 1 81 ? 43.293 17.659 -86.957 1.00 94.88 81 ARG A CA 1
ATOM 648 C C . ARG A 1 81 ? 43.049 16.467 -86.030 1.00 94.88 81 ARG A C 1
ATOM 650 O O . ARG A 1 81 ? 41.957 16.327 -85.491 1.00 94.88 81 ARG A O 1
ATOM 657 N N . GLU A 1 82 ? 44.052 15.621 -85.805 1.00 95.25 82 GLU A N 1
ATOM 658 C CA . GLU A 1 82 ? 43.949 14.500 -84.868 1.00 95.25 82 GLU A CA 1
ATOM 659 C C . GLU A 1 82 ? 43.803 14.948 -83.410 1.00 95.25 82 GLU A C 1
ATOM 661 O O . GLU A 1 82 ? 43.033 14.340 -82.669 1.00 95.25 82 GLU A O 1
ATOM 666 N N . LEU A 1 83 ? 44.526 15.987 -82.985 1.00 94.94 83 LEU A N 1
ATOM 667 C CA . LEU A 1 83 ? 44.405 16.569 -81.647 1.00 94.94 83 LEU A CA 1
ATOM 668 C C . LEU A 1 83 ? 43.034 17.225 -81.452 1.00 94.94 83 LEU A C 1
ATOM 670 O O . LEU A 1 83 ? 42.410 17.011 -80.416 1.00 94.94 83 LEU A O 1
ATOM 674 N N . GLN A 1 84 ? 42.526 17.940 -82.459 1.00 95.75 84 GLN A N 1
ATOM 675 C CA . GLN A 1 84 ? 41.184 18.521 -82.435 1.00 95.75 84 GLN A CA 1
ATOM 676 C C . GLN A 1 84 ? 40.100 17.436 -82.347 1.00 95.75 84 GLN A C 1
ATOM 678 O O . GLN A 1 84 ? 39.223 17.525 -81.495 1.00 95.75 84 GLN A O 1
ATOM 683 N N . LEU A 1 85 ? 40.193 16.364 -83.144 1.00 94.69 85 LEU A N 1
ATOM 684 C CA . LEU A 1 85 ? 39.253 15.237 -83.075 1.00 94.69 85 LEU A CA 1
ATOM 685 C C . LEU A 1 85 ? 39.301 14.500 -81.726 1.00 94.69 85 LEU A C 1
ATOM 687 O O . LEU A 1 85 ? 38.262 14.042 -81.248 1.00 94.69 85 LEU A O 1
ATOM 691 N N . LYS A 1 86 ? 40.480 14.395 -81.095 1.00 96.38 86 LYS A N 1
ATOM 692 C CA . LYS A 1 86 ? 40.631 13.849 -79.733 1.00 96.38 86 LYS A CA 1
ATOM 693 C C . LYS A 1 86 ? 39.964 14.774 -78.705 1.00 96.38 86 LYS A C 1
ATOM 695 O O . LYS A 1 86 ? 39.138 14.301 -77.930 1.00 96.38 86 LYS A O 1
ATOM 700 N N . ALA A 1 87 ? 40.219 16.083 -78.771 1.00 94.88 87 ALA A N 1
ATOM 701 C CA . ALA A 1 87 ? 39.598 17.079 -77.896 1.00 94.88 87 ALA A CA 1
ATOM 702 C C . ALA A 1 87 ? 38.062 17.119 -78.031 1.00 94.88 87 ALA A C 1
ATOM 704 O O . ALA A 1 87 ? 37.366 17.091 -77.019 1.00 94.88 87 ALA A O 1
ATOM 705 N N . ASP A 1 88 ? 37.521 17.095 -79.254 1.00 95.44 88 ASP A N 1
ATOM 706 C CA . ASP A 1 88 ? 36.074 17.025 -79.509 1.00 95.44 88 ASP A CA 1
ATOM 707 C C . ASP A 1 88 ? 35.453 15.730 -78.957 1.00 95.44 88 ASP A C 1
ATOM 709 O O . ASP A 1 88 ? 34.345 15.739 -78.412 1.00 95.44 88 ASP A O 1
ATOM 713 N N . ALA A 1 89 ? 36.152 14.597 -79.091 1.00 94.69 89 ALA A N 1
ATOM 714 C CA . ALA A 1 89 ? 35.696 13.318 -78.557 1.00 94.69 89 ALA A CA 1
ATOM 715 C C . ALA A 1 89 ? 35.702 13.303 -77.021 1.00 94.69 89 ALA A C 1
ATOM 717 O O . ALA A 1 89 ? 34.745 12.822 -76.414 1.00 94.69 89 ALA A O 1
ATOM 718 N N . ASP A 1 90 ? 36.742 13.846 -76.389 1.00 94.75 90 ASP A N 1
ATOM 719 C CA . ASP A 1 90 ? 36.867 13.893 -74.931 1.00 94.75 90 ASP A CA 1
ATOM 720 C C . ASP A 1 90 ? 35.932 14.937 -74.301 1.00 94.75 90 ASP A C 1
ATOM 722 O O . ASP A 1 90 ? 35.313 14.650 -73.277 1.00 94.75 90 ASP A O 1
ATOM 726 N N . PHE A 1 91 ? 35.691 16.074 -74.964 1.00 95.06 91 PHE A N 1
ATOM 727 C CA . PHE A 1 91 ? 34.643 17.027 -74.583 1.00 95.06 91 PHE A CA 1
ATOM 728 C C . PHE A 1 91 ? 33.248 16.383 -74.613 1.00 95.06 91 PHE A C 1
ATOM 730 O O . PHE A 1 91 ? 32.479 16.517 -73.661 1.00 95.06 91 PHE A O 1
ATOM 737 N N . ARG A 1 92 ? 32.925 15.603 -75.657 1.00 95.50 92 ARG A N 1
ATOM 738 C CA . ARG A 1 92 ? 31.652 14.859 -75.726 1.00 95.50 92 ARG A CA 1
ATOM 739 C C . ARG A 1 92 ? 31.541 13.792 -74.634 1.00 95.50 92 ARG A C 1
ATOM 741 O O . ARG A 1 92 ? 30.468 13.649 -74.051 1.00 95.50 92 ARG A O 1
ATOM 748 N N . LYS A 1 93 ? 32.623 13.069 -74.314 1.00 95.62 93 LYS A N 1
ATOM 749 C CA . LYS A 1 93 ? 32.648 12.129 -73.172 1.00 95.62 93 LYS A CA 1
ATOM 750 C C . LYS A 1 93 ? 32.393 12.859 -71.853 1.00 95.62 93 LYS A C 1
ATOM 752 O O . LYS A 1 93 ? 31.567 12.394 -71.071 1.00 95.62 93 LYS A O 1
ATOM 757 N N . ALA A 1 94 ? 33.052 13.998 -71.629 1.00 94.56 94 ALA A N 1
ATOM 758 C CA . ALA A 1 94 ? 32.876 14.819 -70.435 1.00 94.56 94 ALA A CA 1
ATOM 759 C C . ALA A 1 94 ? 31.427 15.314 -70.301 1.00 94.56 94 ALA A C 1
ATOM 761 O O . ALA A 1 94 ? 30.813 15.089 -69.265 1.00 94.56 94 ALA A O 1
ATOM 762 N N . GLN A 1 95 ? 30.837 15.863 -71.367 1.00 95.50 95 GLN A N 1
ATOM 763 C CA . GLN A 1 95 ? 29.441 16.313 -71.381 1.00 95.50 95 GLN A CA 1
ATOM 764 C C . GLN A 1 95 ? 28.445 15.165 -71.120 1.00 95.50 95 GLN A C 1
ATOM 766 O O . GLN A 1 95 ? 27.462 15.332 -70.394 1.00 95.50 95 GLN A O 1
ATOM 771 N N . VAL A 1 96 ? 28.691 13.967 -71.667 1.00 95.44 96 VAL A N 1
ATOM 772 C CA . VAL A 1 96 ? 27.867 12.782 -71.372 1.00 95.44 96 VAL A CA 1
ATOM 773 C C . VAL A 1 96 ? 28.014 12.368 -69.905 1.00 95.44 96 VAL A C 1
ATOM 775 O O . VAL A 1 96 ? 26.993 12.140 -69.248 1.00 95.44 96 VAL A O 1
ATOM 778 N N . ALA A 1 97 ? 29.239 12.326 -69.374 1.00 93.06 97 ALA A N 1
ATOM 779 C CA . ALA A 1 97 ? 29.513 12.005 -67.975 1.00 93.06 97 ALA A CA 1
ATOM 780 C C . ALA A 1 97 ? 28.853 13.016 -67.020 1.00 93.06 97 ALA A C 1
ATOM 782 O O . ALA A 1 97 ? 28.124 12.610 -66.118 1.00 93.06 97 ALA A O 1
ATOM 783 N N . GLU A 1 98 ? 28.998 14.315 -67.275 1.00 94.50 98 GLU A N 1
ATOM 784 C CA . GLU A 1 98 ? 28.354 15.414 -66.548 1.00 94.50 98 GLU A CA 1
ATOM 785 C C . GLU A 1 98 ? 26.821 15.293 -66.582 1.00 94.50 98 GLU A C 1
ATOM 787 O O . GLU A 1 98 ? 26.175 15.275 -65.533 1.00 94.50 98 GLU A O 1
ATOM 792 N N . SER A 1 99 ? 26.223 15.050 -67.757 1.00 93.94 99 SER A N 1
ATOM 793 C CA . SER A 1 99 ? 24.777 14.800 -67.874 1.00 93.94 99 SER A CA 1
ATOM 794 C C . SER A 1 99 ? 24.311 13.570 -67.082 1.00 93.94 99 SER A C 1
ATOM 796 O O . SER A 1 99 ? 23.154 13.500 -66.662 1.00 93.94 99 SER A O 1
ATOM 798 N N . SER A 1 100 ? 25.175 12.562 -66.913 1.00 94.25 100 SER A N 1
ATOM 799 C CA . SER A 1 100 ? 24.877 11.362 -66.127 1.00 94.25 100 SER A CA 1
ATOM 800 C C . SER A 1 100 ? 25.026 11.629 -64.626 1.00 94.25 100 SER A C 1
ATOM 802 O O . SER A 1 100 ? 24.169 11.206 -63.854 1.00 94.25 100 SER A O 1
ATOM 804 N N . SER A 1 101 ? 26.024 12.430 -64.240 1.00 94.19 101 SER A N 1
ATOM 805 C CA . SER A 1 101 ? 26.265 12.896 -62.874 1.00 94.19 101 SER A CA 1
ATOM 806 C C . SER A 1 101 ? 25.112 13.765 -62.372 1.00 94.19 101 SER A C 1
ATOM 808 O O . SER A 1 101 ? 24.547 13.476 -61.323 1.00 94.19 101 SER A O 1
ATOM 810 N N . HIS A 1 102 ? 24.644 14.741 -63.160 1.00 95.94 102 HIS A N 1
ATOM 811 C CA . HIS A 1 102 ? 23.457 15.532 -62.815 1.00 95.94 102 HIS A CA 1
ATOM 812 C C . HIS A 1 102 ? 22.194 14.672 -62.664 1.00 95.94 102 HIS A C 1
ATOM 814 O O . HIS A 1 102 ? 21.420 14.882 -61.733 1.00 95.94 102 HIS A O 1
ATOM 820 N N . ARG A 1 103 ? 21.991 13.665 -63.529 1.00 96.06 103 ARG A N 1
ATOM 821 C CA . ARG A 1 103 ? 20.856 12.729 -63.411 1.00 96.06 103 ARG A CA 1
ATOM 822 C C . ARG A 1 103 ? 20.970 11.795 -62.203 1.00 96.06 103 ARG A C 1
ATOM 824 O O . ARG A 1 103 ? 19.940 11.428 -61.647 1.00 96.06 103 ARG A O 1
ATOM 831 N N . ALA A 1 104 ? 22.179 11.410 -61.796 1.00 94.00 104 ALA A N 1
ATOM 832 C CA . ALA A 1 104 ? 22.410 10.648 -60.571 1.00 94.00 104 ALA A CA 1
ATOM 833 C C . ALA A 1 104 ? 22.189 11.523 -59.326 1.00 94.00 104 ALA A C 1
ATOM 835 O O . ALA A 1 104 ? 21.423 11.139 -58.448 1.00 94.00 104 ALA A O 1
ATOM 836 N N . SER A 1 105 ? 22.768 12.727 -59.310 1.00 95.25 105 SER A N 1
ATOM 837 C CA . SER A 1 105 ? 22.636 13.724 -58.243 1.00 95.25 105 SER A CA 1
ATOM 838 C C . SER A 1 105 ? 21.172 14.097 -57.986 1.00 95.25 105 SER A C 1
ATOM 840 O O . SER A 1 105 ? 20.682 13.931 -56.871 1.00 95.25 105 SER A O 1
ATOM 842 N N . HIS A 1 106 ? 20.420 14.461 -59.032 1.00 97.06 106 HIS A N 1
ATOM 843 C CA . HIS A 1 106 ? 18.994 14.780 -58.911 1.00 97.06 106 HIS A CA 1
ATOM 844 C C . HIS A 1 106 ? 18.176 13.583 -58.390 1.00 97.06 106 HIS A C 1
ATOM 846 O O . HIS A 1 106 ? 17.252 13.779 -57.603 1.00 97.06 106 HIS A O 1
ATOM 852 N N . LYS A 1 107 ? 18.519 12.341 -58.769 1.00 96.62 107 LYS A N 1
ATOM 853 C CA . LYS A 1 107 ? 17.875 11.135 -58.217 1.00 96.62 107 LYS A CA 1
ATOM 854 C C . LYS A 1 107 ? 18.220 10.901 -56.746 1.00 96.62 107 LYS A C 1
ATOM 856 O O . LYS A 1 107 ? 17.339 10.520 -55.984 1.00 96.62 107 LYS A O 1
ATOM 861 N N . SER A 1 108 ? 19.467 11.130 -56.329 1.00 92.00 108 SER A N 1
ATOM 862 C CA . SER A 1 108 ? 19.816 11.075 -54.905 1.00 92.00 108 SER A CA 1
ATOM 863 C C . SER A 1 108 ? 19.134 12.189 -54.108 1.00 92.00 108 SER A C 1
ATOM 865 O O . SER A 1 108 ? 18.734 11.953 -52.976 1.00 92.00 108 SER A O 1
ATOM 867 N N . GLU A 1 109 ? 18.925 13.367 -54.702 1.00 96.88 109 GLU A N 1
ATOM 868 C CA . GLU A 1 109 ? 18.224 14.479 -54.057 1.00 96.88 109 GLU A CA 1
ATOM 869 C C . GLU A 1 109 ? 16.716 14.212 -53.904 1.00 96.88 109 GLU A C 1
ATOM 871 O O . GLU A 1 109 ? 16.151 14.536 -52.861 1.00 96.88 109 GLU A O 1
ATOM 876 N N . THR A 1 110 ? 16.052 13.591 -54.891 1.00 96.62 110 THR A N 1
ATOM 877 C CA . THR A 1 110 ? 14.638 13.189 -54.746 1.00 96.62 110 THR A CA 1
ATOM 878 C C . THR A 1 110 ? 14.482 12.063 -53.733 1.00 96.62 110 THR A C 1
ATOM 880 O O . THR A 1 110 ? 13.670 12.195 -52.827 1.00 96.62 110 THR A O 1
ATOM 883 N N . LEU A 1 111 ? 15.324 11.024 -53.790 1.00 96.00 111 LEU A N 1
ATOM 884 C CA . LEU A 1 111 ? 15.297 9.933 -52.805 1.00 96.00 111 LEU A CA 1
ATOM 885 C C . LEU A 1 111 ? 15.608 10.423 -51.380 1.00 96.00 111 LEU A C 1
ATOM 887 O O . LEU A 1 111 ? 15.015 9.933 -50.425 1.00 96.00 111 LEU A O 1
ATOM 891 N N . ALA A 1 112 ? 16.494 11.413 -51.216 1.00 95.50 112 ALA A N 1
ATOM 892 C CA . ALA A 1 112 ? 16.761 12.030 -49.916 1.00 95.50 112 ALA A CA 1
ATOM 893 C C . ALA A 1 112 ? 15.569 12.852 -49.391 1.00 95.50 112 ALA A C 1
ATOM 895 O O . ALA A 1 112 ? 15.334 12.868 -48.184 1.00 95.50 112 ALA A O 1
ATOM 896 N N . LYS A 1 113 ? 14.801 13.506 -50.275 1.00 97.06 113 LYS A N 1
ATOM 897 C CA . LYS A 1 113 ? 13.556 14.203 -49.906 1.00 97.06 113 LYS A CA 1
ATOM 898 C C . LYS A 1 113 ? 12.456 13.215 -49.537 1.00 97.06 113 LYS A C 1
ATOM 900 O O . LYS A 1 113 ? 11.914 13.331 -48.449 1.00 97.06 113 LYS A O 1
ATOM 905 N N . GLU A 1 114 ? 12.212 12.203 -50.367 1.00 96.12 114 GLU A N 1
ATOM 906 C CA . GLU A 1 114 ? 11.235 11.133 -50.115 1.00 96.12 114 GLU A CA 1
ATOM 907 C C . GLU A 1 114 ? 11.524 10.397 -48.793 1.00 96.12 114 GLU A C 1
ATOM 909 O O . GLU A 1 114 ? 10.620 10.192 -47.983 1.00 96.12 114 GLU A O 1
ATOM 914 N N . LEU A 1 115 ? 12.793 10.060 -48.522 1.00 94.56 115 LEU A N 1
ATOM 915 C CA . LEU A 1 115 ? 13.208 9.436 -47.261 1.00 94.56 115 LEU A CA 1
ATOM 916 C C . LEU A 1 115 ? 13.012 10.371 -46.062 1.00 94.56 115 LEU A C 1
ATOM 918 O O . LEU A 1 115 ? 12.566 9.916 -45.008 1.00 94.56 115 LEU A O 1
ATOM 922 N N . LYS A 1 116 ? 13.308 11.670 -46.209 1.00 96.62 116 LYS A N 1
ATOM 923 C CA . LYS A 1 116 ? 13.068 12.646 -45.140 1.00 96.62 116 LYS A CA 1
ATOM 924 C C . LYS A 1 116 ? 11.573 12.845 -44.889 1.00 96.62 116 LYS A C 1
ATOM 926 O O . LYS A 1 116 ? 11.163 12.853 -43.739 1.00 96.62 116 LYS A O 1
ATOM 931 N N . GLU A 1 117 ? 10.760 12.974 -45.932 1.00 97.06 117 GLU A N 1
ATOM 932 C CA . GLU A 1 117 ? 9.307 13.124 -45.817 1.00 97.06 117 GLU A CA 1
ATOM 933 C C . GLU A 1 117 ? 8.688 11.902 -45.123 1.00 97.06 117 GLU A C 1
ATOM 935 O O . GLU A 1 117 ? 7.918 12.076 -44.182 1.00 97.06 117 GLU A O 1
ATOM 940 N N . ALA A 1 118 ? 9.111 10.683 -45.481 1.00 95.56 118 ALA A N 1
ATOM 941 C CA . ALA A 1 118 ? 8.697 9.452 -44.804 1.00 95.56 118 ALA A CA 1
ATOM 942 C C . ALA A 1 118 ? 9.146 9.385 -43.327 1.00 95.56 118 ALA A C 1
ATOM 944 O O . ALA A 1 118 ? 8.408 8.891 -42.468 1.00 95.56 118 ALA A O 1
ATOM 945 N N . GLN A 1 119 ? 10.340 9.897 -43.006 1.00 96.25 119 GLN A N 1
ATOM 946 C CA . GLN A 1 119 ? 10.824 10.011 -41.628 1.00 96.25 119 GLN A CA 1
ATOM 947 C C . GLN A 1 119 ? 10.022 11.055 -40.832 1.00 96.25 119 GLN A C 1
ATOM 949 O O . GLN A 1 119 ? 9.600 10.776 -39.710 1.00 96.25 119 GLN A O 1
ATOM 954 N N . ASP A 1 120 ? 9.770 12.229 -41.414 1.00 96.81 120 ASP A N 1
ATOM 955 C CA . ASP A 1 120 ? 8.987 13.305 -40.807 1.00 96.81 120 ASP A CA 1
ATOM 956 C C . ASP A 1 120 ? 7.523 12.850 -40.582 1.00 96.81 120 ASP A C 1
ATOM 958 O O . ASP A 1 120 ? 6.953 13.139 -39.527 1.00 96.81 120 ASP A O 1
ATOM 962 N N . THR A 1 121 ? 6.910 12.065 -41.484 1.00 97.44 121 THR A N 1
ATOM 963 C CA . THR A 1 121 ? 5.580 11.461 -41.239 1.00 97.44 121 THR A CA 1
ATOM 964 C C . THR A 1 121 ? 5.608 10.415 -40.129 1.00 97.44 121 THR A C 1
ATOM 966 O O . THR A 1 121 ? 4.781 10.485 -39.223 1.00 97.44 121 THR A O 1
ATOM 969 N N . ALA A 1 122 ? 6.583 9.498 -40.123 1.00 95.00 122 ALA A N 1
ATOM 970 C CA . ALA A 1 122 ? 6.686 8.463 -39.089 1.00 95.00 122 ALA A CA 1
ATOM 971 C C . ALA A 1 122 ? 6.930 9.051 -37.684 1.00 95.00 122 ALA A C 1
ATOM 973 O O . ALA A 1 122 ? 6.406 8.542 -36.691 1.00 95.00 122 ALA A O 1
ATOM 974 N N . LEU A 1 123 ? 7.684 10.152 -37.583 1.00 95.62 123 LEU A N 1
ATOM 975 C CA . LEU A 1 123 ? 7.871 10.890 -36.329 1.00 95.62 123 LEU A CA 1
ATOM 976 C C . LEU A 1 123 ? 6.575 11.567 -35.855 1.00 95.62 123 LEU A C 1
ATOM 978 O O . LEU A 1 123 ? 6.285 11.542 -34.658 1.00 95.62 123 LEU A O 1
ATOM 982 N N . ASN A 1 124 ? 5.777 12.126 -36.770 1.00 97.00 124 ASN A N 1
ATOM 983 C CA . ASN A 1 124 ? 4.477 12.713 -36.438 1.00 97.00 124 ASN A CA 1
ATOM 984 C C . ASN A 1 124 ? 3.458 11.649 -35.992 1.00 97.00 124 ASN A C 1
ATOM 986 O O . ASN A 1 124 ? 2.812 11.829 -34.961 1.00 97.00 124 ASN A O 1
ATOM 990 N N . GLU A 1 125 ? 3.365 10.517 -36.696 1.00 97.00 125 GLU A N 1
ATOM 991 C CA . GLU A 1 125 ? 2.512 9.386 -36.303 1.00 97.00 125 GLU A CA 1
ATOM 992 C C . GLU A 1 125 ? 2.913 8.825 -34.931 1.00 97.00 125 GLU A C 1
ATOM 994 O O . GLU A 1 125 ? 2.055 8.625 -34.069 1.00 97.00 125 GLU A O 1
ATOM 999 N N . LYS A 1 126 ? 4.219 8.656 -34.676 1.00 96.44 126 LYS A N 1
ATOM 1000 C CA . LYS A 1 126 ? 4.743 8.259 -33.360 1.00 96.44 126 LYS A CA 1
ATOM 1001 C C . LYS A 1 126 ? 4.350 9.259 -32.269 1.00 96.44 126 LYS A C 1
ATOM 1003 O O . LYS A 1 126 ? 3.871 8.844 -31.217 1.00 96.44 126 LYS A O 1
ATOM 1008 N N . ALA A 1 127 ? 4.484 10.562 -32.522 1.00 96.50 127 ALA A N 1
ATOM 1009 C CA . ALA A 1 127 ? 4.093 11.603 -31.572 1.00 96.50 127 ALA A CA 1
ATOM 1010 C C . ALA A 1 127 ? 2.572 11.650 -31.320 1.00 96.50 127 ALA A C 1
ATOM 1012 O O . ALA A 1 127 ? 2.143 11.942 -30.204 1.00 96.50 127 ALA A O 1
ATOM 1013 N N . GLU A 1 128 ? 1.736 11.345 -32.316 1.00 97.81 128 GLU A N 1
ATOM 1014 C CA . GLU A 1 128 ? 0.294 11.181 -32.110 1.00 97.81 128 GLU A CA 1
ATOM 1015 C C . GLU A 1 128 ? -0.045 9.937 -31.288 1.00 97.81 128 GLU A C 1
ATOM 1017 O O . GLU A 1 128 ? -0.865 10.024 -30.374 1.00 97.81 128 GLU A O 1
ATOM 1022 N N . LEU A 1 129 ? 0.586 8.796 -31.570 1.00 95.44 129 LEU A N 1
ATOM 1023 C CA . LEU A 1 129 ? 0.383 7.566 -30.804 1.00 95.44 129 LEU A CA 1
ATOM 1024 C C . LEU A 1 129 ? 0.852 7.722 -29.352 1.00 95.44 129 LEU A C 1
ATOM 1026 O O . LEU A 1 129 ? 0.136 7.303 -28.448 1.00 95.44 129 LEU A O 1
ATOM 1030 N N . GLU A 1 130 ? 1.975 8.399 -29.103 1.00 96.81 130 GLU A N 1
ATOM 1031 C CA . GLU A 1 130 ? 2.436 8.736 -27.749 1.00 96.81 130 GLU A CA 1
ATOM 1032 C C . GLU A 1 130 ? 1.469 9.666 -27.005 1.00 96.81 130 GLU A C 1
ATOM 1034 O O . GLU A 1 130 ? 1.222 9.460 -25.818 1.00 96.81 130 GLU A O 1
ATOM 1039 N N . ARG A 1 131 ? 0.879 10.665 -27.679 1.00 97.88 131 ARG A N 1
ATOM 1040 C CA . ARG A 1 131 ? -0.166 11.515 -27.077 1.00 97.88 131 ARG A CA 1
ATOM 1041 C C . ARG A 1 131 ? -1.407 10.699 -26.720 1.00 97.88 131 ARG A C 1
ATOM 1043 O O . ARG A 1 131 ? -1.907 10.835 -25.609 1.00 97.88 131 ARG A O 1
ATOM 1050 N N . ARG A 1 132 ? -1.873 9.835 -27.631 1.00 97.81 132 ARG A N 1
ATOM 1051 C CA . ARG A 1 132 ? -3.036 8.958 -27.403 1.00 97.81 132 ARG A CA 1
ATOM 1052 C C . ARG A 1 132 ? -2.777 7.975 -26.258 1.00 97.81 132 ARG A C 1
ATOM 1054 O O . ARG A 1 132 ? -3.653 7.804 -25.415 1.00 97.81 132 ARG A O 1
ATOM 1061 N N . LEU A 1 133 ? -1.577 7.389 -26.193 1.00 95.19 133 LEU A N 1
ATOM 1062 C CA . LEU A 1 133 ? -1.142 6.519 -25.098 1.00 95.19 133 LEU A CA 1
ATOM 1063 C C . LEU A 1 133 ? -1.232 7.250 -23.754 1.00 95.19 133 LEU A C 1
ATOM 1065 O O . LEU A 1 133 ? -1.898 6.744 -22.859 1.00 95.19 133 LEU A O 1
ATOM 1069 N N . ARG A 1 134 ? -0.658 8.458 -23.646 1.00 96.94 134 ARG A N 1
ATOM 1070 C CA . ARG A 1 134 ? -0.738 9.274 -22.422 1.00 96.94 134 ARG A CA 1
ATOM 1071 C C . ARG A 1 134 ? -2.185 9.560 -22.034 1.00 96.94 134 ARG A C 1
ATOM 1073 O O . ARG A 1 134 ? -2.578 9.188 -20.942 1.00 96.94 134 ARG A O 1
ATOM 1080 N N . THR A 1 135 ? -3.022 10.049 -22.953 1.00 97.38 135 THR A N 1
ATOM 1081 C CA . THR A 1 135 ? -4.441 10.311 -22.633 1.00 97.38 135 THR A CA 1
ATOM 1082 C C . THR A 1 135 ? -5.219 9.062 -22.204 1.00 97.38 135 THR A C 1
ATOM 1084 O O . THR A 1 135 ? -6.161 9.176 -21.428 1.00 97.38 135 THR A O 1
ATOM 1087 N N . LEU A 1 136 ? -4.836 7.869 -22.677 1.00 95.50 136 LEU A N 1
ATOM 1088 C CA . LEU A 1 136 ? -5.423 6.600 -22.234 1.00 95.50 136 LEU A CA 1
ATOM 1089 C C . LEU A 1 136 ? -4.848 6.127 -20.889 1.00 95.50 136 LEU A C 1
ATOM 1091 O O . LEU A 1 136 ? -5.552 5.450 -20.145 1.00 95.50 136 LEU A O 1
ATOM 1095 N N . GLN A 1 137 ? -3.604 6.476 -20.556 1.00 97.06 137 GLN A N 1
ATOM 1096 C CA . GLN A 1 137 ? -3.020 6.258 -19.229 1.00 97.06 137 GLN A CA 1
ATOM 1097 C C . GLN A 1 137 ? -3.672 7.190 -18.199 1.00 97.06 137 GLN A C 1
ATOM 1099 O O . GLN A 1 137 ? -4.156 6.697 -17.185 1.00 97.06 137 GLN A O 1
ATOM 1104 N N . ASP A 1 138 ? -3.798 8.483 -18.511 1.00 97.25 138 ASP A N 1
ATOM 1105 C CA . ASP A 1 138 ? -4.481 9.489 -17.686 1.00 97.25 138 ASP A CA 1
ATOM 1106 C C . ASP A 1 138 ? -5.940 9.071 -17.396 1.00 97.25 138 ASP A C 1
ATOM 1108 O O . ASP A 1 138 ? -6.400 9.127 -16.257 1.00 97.25 138 ASP A O 1
ATOM 1112 N N . GLN A 1 139 ? -6.661 8.576 -18.414 1.00 97.50 139 GLN A N 1
ATOM 1113 C CA . GLN A 1 139 ? -8.028 8.054 -18.265 1.00 97.50 139 GLN A CA 1
ATOM 1114 C C . GLN A 1 139 ? -8.100 6.752 -17.455 1.00 97.50 139 GLN A C 1
ATOM 1116 O O . GLN A 1 139 ? -9.039 6.577 -16.685 1.00 97.50 139 GLN A O 1
ATOM 1121 N N . ASN A 1 140 ? -7.136 5.833 -17.598 1.00 94.62 140 ASN A N 1
ATOM 1122 C CA . ASN A 1 140 ? -7.088 4.643 -16.740 1.00 94.62 140 ASN A CA 1
ATOM 1123 C C . ASN A 1 140 ? -6.779 5.014 -15.285 1.00 94.62 140 ASN A C 1
ATOM 1125 O O . ASN A 1 140 ? -7.339 4.395 -14.386 1.00 94.62 140 ASN A O 1
ATOM 1129 N N . GLN A 1 141 ? -5.934 6.022 -15.047 1.00 96.25 141 GLN A N 1
ATOM 1130 C CA . GLN A 1 141 ? -5.662 6.508 -13.699 1.00 96.25 141 GLN A CA 1
ATOM 1131 C C . GLN A 1 141 ? -6.915 7.138 -13.078 1.00 96.25 141 GLN A C 1
ATOM 1133 O O . GLN A 1 141 ? -7.288 6.724 -11.985 1.00 96.25 141 GLN A O 1
ATOM 1138 N N . SER A 1 142 ? -7.617 8.048 -13.769 1.00 96.94 142 SER A N 1
ATOM 1139 C CA . SER A 1 142 ? -8.830 8.651 -13.188 1.00 96.94 142 SER A CA 1
ATOM 1140 C C . SER A 1 142 ? -9.931 7.612 -12.950 1.00 96.94 142 SER A C 1
ATOM 1142 O O . SER A 1 142 ? -10.582 7.648 -11.916 1.00 96.94 142 SER A O 1
ATOM 1144 N N . LEU A 1 143 ? -10.100 6.636 -13.853 1.00 96.19 143 LEU A N 1
ATOM 1145 C CA . LEU A 1 143 ? -11.049 5.535 -13.655 1.00 96.19 143 LEU A CA 1
ATOM 1146 C C . LEU A 1 143 ? -10.648 4.606 -12.499 1.00 96.19 143 LEU A C 1
ATOM 1148 O O . LEU A 1 143 ? -11.526 4.043 -11.852 1.00 96.19 143 LEU A O 1
ATOM 1152 N N . GLN A 1 144 ? -9.352 4.431 -12.228 1.00 97.25 144 GLN A N 1
ATOM 1153 C CA . GLN A 1 144 ? -8.874 3.688 -11.060 1.00 97.25 144 GLN A CA 1
ATOM 1154 C C . GLN A 1 144 ? -9.126 4.472 -9.762 1.00 97.25 144 GLN A C 1
ATOM 1156 O O . GLN A 1 144 ? -9.566 3.878 -8.780 1.00 97.25 144 GLN A O 1
ATOM 1161 N N . GLU A 1 145 ? -8.914 5.790 -9.775 1.00 96.94 145 GLU A N 1
ATOM 1162 C CA . GLU A 1 145 ? -9.226 6.697 -8.663 1.00 96.94 145 GLU A CA 1
ATOM 1163 C C . GLU A 1 145 ? -10.742 6.707 -8.370 1.00 96.94 145 GLU A C 1
ATOM 1165 O O . GLU A 1 145 ? -11.132 6.417 -7.241 1.00 96.94 145 GLU A O 1
ATOM 1170 N N . ASP A 1 146 ? -11.606 6.867 -9.384 1.00 96.69 146 ASP A N 1
ATOM 1171 C CA . ASP A 1 146 ? -13.074 6.731 -9.274 1.00 96.69 146 ASP A CA 1
ATOM 1172 C C . ASP A 1 146 ? -13.491 5.364 -8.680 1.00 96.69 146 ASP A C 1
ATOM 1174 O O . ASP A 1 146 ? -14.420 5.252 -7.870 1.00 96.69 146 ASP A O 1
ATOM 1178 N N . VAL A 1 147 ? -12.807 4.289 -9.087 1.00 96.38 147 VAL A N 1
ATOM 1179 C CA . VAL A 1 147 ? -13.056 2.914 -8.627 1.00 96.38 147 VAL A CA 1
ATOM 1180 C C . VAL A 1 147 ? -12.603 2.690 -7.180 1.00 96.38 147 VAL A C 1
ATOM 1182 O O . VAL A 1 147 ? -13.212 1.881 -6.479 1.00 96.38 147 VAL A O 1
ATOM 1185 N N . ASP A 1 148 ? -11.569 3.379 -6.702 1.00 96.19 148 ASP A N 1
ATOM 1186 C CA . ASP A 1 148 ? -11.118 3.284 -5.310 1.00 96.19 148 ASP A CA 1
ATOM 1187 C C . ASP A 1 148 ? -11.915 4.213 -4.374 1.00 96.19 148 ASP A C 1
ATOM 1189 O O . ASP A 1 148 ? -12.285 3.786 -3.275 1.00 96.19 148 ASP A O 1
ATOM 1193 N N . ASP A 1 149 ? -12.329 5.396 -4.837 1.00 97.50 149 ASP A N 1
ATOM 1194 C CA . ASP A 1 149 ? -13.274 6.274 -4.129 1.00 97.50 149 ASP A CA 1
ATOM 1195 C C . ASP A 1 149 ? -14.648 5.607 -3.948 1.00 97.50 149 ASP A C 1
ATOM 1197 O O . ASP A 1 149 ? -15.228 5.628 -2.858 1.00 97.50 149 ASP A O 1
ATOM 1201 N N . THR A 1 150 ? -15.175 4.945 -4.984 1.00 94.75 150 THR A N 1
ATOM 1202 C CA . THR A 1 150 ? -16.453 4.217 -4.875 1.00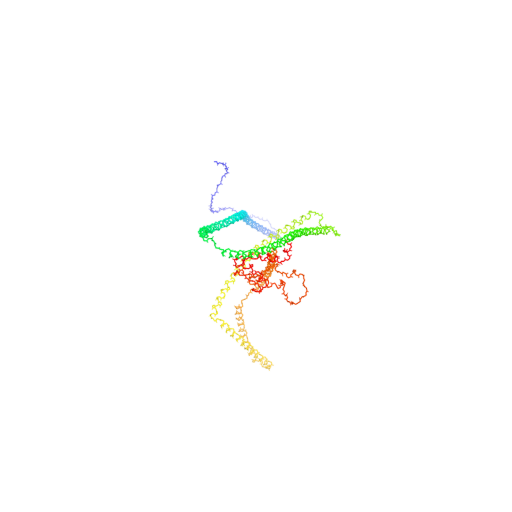 94.75 150 THR A CA 1
ATOM 1203 C C . THR A 1 150 ? -16.356 2.980 -3.973 1.00 94.75 150 THR A C 1
ATOM 1205 O O . THR A 1 150 ? -17.316 2.682 -3.256 1.00 94.75 150 THR A O 1
ATOM 1208 N N . LYS A 1 151 ? -15.198 2.302 -3.899 1.00 96.94 151 LYS A N 1
ATOM 1209 C CA . LYS A 1 151 ? -14.941 1.271 -2.868 1.00 96.94 151 LYS A CA 1
ATOM 1210 C C . LYS A 1 151 ? -14.911 1.868 -1.463 1.00 96.94 151 LYS A C 1
ATOM 1212 O O . LYS A 1 151 ? -15.481 1.265 -0.556 1.00 96.94 151 LYS A O 1
ATOM 1217 N N . ALA A 1 152 ? -14.273 3.022 -1.267 1.00 95.38 152 ALA A N 1
ATOM 1218 C CA . ALA A 1 152 ? -14.225 3.688 0.034 1.00 95.38 152 ALA A CA 1
ATOM 1219 C C . ALA A 1 152 ? -15.638 4.064 0.516 1.00 95.38 152 ALA A C 1
ATOM 1221 O O . ALA A 1 152 ? -16.025 3.705 1.629 1.00 95.38 152 ALA A O 1
ATOM 1222 N N . GLN A 1 153 ? -16.451 4.662 -0.362 1.00 97.00 153 GLN A N 1
ATOM 1223 C CA . GLN A 1 153 ? -17.860 4.967 -0.088 1.00 97.00 153 GLN A CA 1
ATOM 1224 C C . GLN A 1 153 ? -18.677 3.707 0.247 1.00 97.00 153 GLN A C 1
ATOM 1226 O O . GLN A 1 153 ? -19.469 3.726 1.190 1.00 97.00 153 GLN A O 1
ATOM 1231 N N . LEU A 1 154 ? -18.471 2.599 -0.476 1.00 96.00 154 LEU A N 1
ATOM 1232 C CA . LEU A 1 154 ? -19.139 1.324 -0.195 1.00 96.00 154 LEU A CA 1
ATOM 1233 C C . LEU A 1 154 ? -18.736 0.751 1.174 1.00 96.00 154 LEU A C 1
ATOM 1235 O O . LEU A 1 154 ? -19.598 0.287 1.918 1.00 96.00 154 LEU A O 1
ATOM 1239 N N . LEU A 1 155 ? -17.450 0.808 1.532 1.00 96.50 155 LEU A N 1
ATOM 1240 C CA . LEU A 1 155 ? -16.948 0.354 2.834 1.00 96.50 155 LEU A CA 1
ATOM 1241 C C . LEU A 1 155 ? -17.485 1.209 3.990 1.00 96.50 155 LEU A C 1
ATOM 1243 O O . LEU A 1 155 ? -17.808 0.664 5.045 1.00 96.50 155 LEU A O 1
ATOM 1247 N N . ASP A 1 156 ? -17.638 2.521 3.805 1.00 96.62 156 ASP A N 1
ATOM 1248 C CA . ASP A 1 156 ? -18.245 3.395 4.814 1.00 96.62 156 ASP A CA 1
ATOM 1249 C C . ASP A 1 156 ? -19.761 3.196 4.940 1.00 96.62 156 ASP A C 1
ATOM 1251 O O . ASP A 1 156 ? -20.277 3.180 6.060 1.00 96.62 156 ASP A O 1
ATOM 1255 N N . GLN A 1 157 ? -20.477 2.920 3.846 1.00 96.50 157 GLN A N 1
ATOM 1256 C CA . GLN A 1 157 ? -21.876 2.475 3.908 1.00 96.50 157 GLN A CA 1
ATOM 1257 C C . GLN A 1 157 ? -22.016 1.109 4.601 1.00 96.50 157 GLN A C 1
ATOM 1259 O O . GLN A 1 157 ? -22.940 0.907 5.393 1.00 96.50 157 GLN A O 1
ATOM 1264 N N . GLU A 1 158 ? -21.086 0.178 4.369 1.00 96.62 158 GLU A N 1
ATOM 1265 C CA . GLU A 1 158 ? -21.066 -1.122 5.046 1.00 96.62 158 GLU A CA 1
ATOM 1266 C C . GLU A 1 158 ? -20.784 -0.963 6.553 1.00 96.62 158 GLU A C 1
ATOM 1268 O O . GLU A 1 158 ? -21.455 -1.588 7.376 1.00 96.62 158 GLU A O 1
ATOM 1273 N N . ARG A 1 159 ? -19.849 -0.080 6.937 1.00 97.38 159 ARG A N 1
ATOM 1274 C CA . ARG A 1 159 ? -19.578 0.291 8.339 1.00 97.38 159 ARG A CA 1
ATOM 1275 C C . ARG A 1 159 ? -20.811 0.900 9.005 1.00 97.38 159 ARG A C 1
ATOM 1277 O O . ARG A 1 159 ? -21.188 0.446 10.083 1.00 97.38 159 ARG A O 1
ATOM 1284 N N . GLN A 1 160 ? -21.467 1.872 8.368 1.00 96.94 160 GLN A N 1
ATOM 1285 C CA . GLN A 1 160 ? -22.694 2.494 8.887 1.00 96.94 160 GLN A CA 1
ATOM 1286 C C . GLN A 1 160 ? -23.819 1.465 9.061 1.00 96.94 160 GLN A C 1
ATOM 1288 O O . GLN A 1 160 ? -24.467 1.431 10.106 1.00 96.94 160 GLN A O 1
ATOM 1293 N N . SER A 1 161 ? -23.990 0.567 8.087 1.00 93.25 161 SER A N 1
ATOM 1294 C CA . SER A 1 161 ? -24.972 -0.521 8.150 1.00 93.25 161 SER A CA 1
ATOM 1295 C C . SER A 1 161 ? -24.673 -1.497 9.295 1.00 93.25 161 SER A C 1
ATOM 1297 O O . SER A 1 161 ? -25.575 -1.862 10.045 1.00 93.25 161 SER A O 1
ATOM 1299 N N . LYS A 1 162 ? -23.403 -1.882 9.493 1.00 97.75 162 LYS A N 1
ATOM 1300 C CA . LYS A 1 162 ? -22.966 -2.727 10.621 1.00 97.75 162 LYS A CA 1
ATOM 1301 C C . LYS A 1 162 ? -23.208 -2.052 11.974 1.00 97.75 162 LYS A C 1
ATOM 1303 O O . LYS A 1 162 ? -23.683 -2.718 12.891 1.00 97.75 162 LYS A O 1
ATOM 1308 N N . TYR A 1 163 ? -22.956 -0.745 12.087 1.00 96.44 163 TYR A N 1
ATOM 1309 C CA . TYR A 1 163 ? -23.292 0.028 13.286 1.00 96.44 163 TYR A CA 1
ATOM 1310 C C . TYR A 1 163 ? -24.799 -0.007 13.574 1.0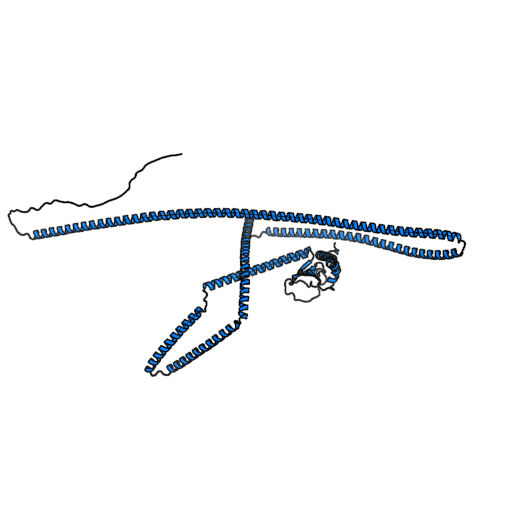0 96.44 163 TYR A C 1
ATOM 1312 O O . TYR A 1 163 ? -25.181 -0.414 14.669 1.00 96.44 163 TYR A O 1
ATOM 1320 N N . GLN A 1 164 ? -25.648 0.303 12.587 1.00 97.38 164 GLN A N 1
ATOM 1321 C CA . GLN A 1 164 ? -27.112 0.252 12.732 1.00 97.38 164 GLN A CA 1
ATOM 1322 C C . GLN A 1 164 ? -27.620 -1.147 13.115 1.00 97.38 164 GLN A C 1
ATOM 1324 O O . GLN A 1 164 ? -28.487 -1.270 13.977 1.00 97.38 164 GLN A O 1
ATOM 1329 N N . VAL A 1 165 ? -27.063 -2.212 12.527 1.00 96.38 165 VAL A N 1
ATOM 1330 C CA . VAL A 1 165 ? -27.387 -3.595 12.916 1.00 96.38 165 VAL A CA 1
ATOM 1331 C C . VAL A 1 165 ? -26.994 -3.853 14.371 1.00 96.38 165 VAL A C 1
ATOM 1333 O O . VAL A 1 165 ? -27.828 -4.330 15.134 1.00 96.38 165 VAL A O 1
ATOM 1336 N N . SER A 1 166 ? -25.780 -3.482 14.792 1.00 96.38 166 SER A N 1
ATOM 1337 C CA . SER A 1 166 ? -25.335 -3.682 16.180 1.00 96.38 166 SER A CA 1
ATOM 1338 C C . SER A 1 166 ? -26.174 -2.892 17.197 1.00 96.38 166 SER A C 1
ATOM 1340 O O . SER A 1 166 ? -26.534 -3.426 18.246 1.00 96.38 166 SER A O 1
ATOM 1342 N N . GLU A 1 167 ? -26.574 -1.662 16.863 1.00 97.75 167 GLU A N 1
ATOM 1343 C CA . GLU A 1 167 ? -27.483 -0.846 17.671 1.00 97.75 167 GLU A CA 1
ATOM 1344 C C . GLU A 1 167 ? -28.843 -1.546 17.813 1.00 97.75 167 GLU A C 1
ATOM 1346 O O . GLU A 1 167 ? -29.288 -1.818 18.931 1.00 97.75 167 GLU A O 1
ATOM 1351 N N . LEU A 1 168 ? -29.455 -1.964 16.700 1.00 95.94 168 LEU A N 1
ATOM 1352 C CA . LEU A 1 168 ? -30.711 -2.717 16.709 1.00 95.94 168 LEU A CA 1
ATOM 1353 C C . LEU A 1 168 ? -30.605 -4.055 17.463 1.00 95.94 168 LEU A C 1
ATOM 1355 O O . LEU A 1 168 ? -31.573 -4.460 18.103 1.00 95.94 168 LEU A O 1
ATOM 1359 N N . GLU A 1 169 ? -29.455 -4.733 17.457 1.00 97.31 169 GLU A N 1
ATOM 1360 C CA . GLU A 1 169 ? -29.234 -5.959 18.237 1.00 97.31 169 GLU A CA 1
ATOM 1361 C C . GLU A 1 169 ? -29.075 -5.698 19.744 1.00 97.31 169 GLU A C 1
ATOM 1363 O O . GLU A 1 169 ? -29.597 -6.469 20.558 1.00 97.31 169 GLU A O 1
ATOM 1368 N N . THR A 1 170 ? -28.440 -4.594 20.148 1.00 96.44 170 THR A N 1
ATOM 1369 C CA . THR A 1 170 ? -28.411 -4.166 21.564 1.00 96.44 170 THR A CA 1
ATOM 1370 C C . THR A 1 170 ? -29.790 -3.728 22.070 1.00 96.44 170 THR A C 1
ATOM 1372 O O . THR A 1 170 ? -30.202 -4.102 23.172 1.00 96.44 170 THR A O 1
ATOM 1375 N N . ILE A 1 171 ? -30.571 -3.029 21.241 1.00 97.38 171 ILE A N 1
ATOM 1376 C CA . ILE A 1 171 ? -31.969 -2.691 21.539 1.00 97.38 171 ILE A CA 1
ATOM 1377 C C . ILE A 1 171 ? -32.820 -3.969 21.614 1.00 97.38 171 ILE A C 1
ATOM 1379 O O . ILE A 1 171 ? -33.577 -4.152 22.565 1.00 97.38 171 ILE A O 1
ATOM 1383 N N . ARG A 1 172 ? -32.659 -4.914 20.676 1.00 96.00 172 ARG A N 1
ATOM 1384 C CA . ARG A 1 172 ? -33.388 -6.193 20.703 1.00 96.00 172 ARG A CA 1
ATOM 1385 C C . ARG A 1 172 ? -33.052 -7.008 21.952 1.00 96.00 172 ARG A C 1
ATOM 1387 O O . ARG A 1 172 ? -33.965 -7.490 22.607 1.00 96.00 172 ARG A O 1
ATOM 1394 N N . SER A 1 173 ? -31.775 -7.149 22.306 1.00 97.38 173 SER A N 1
ATOM 1395 C CA . SER A 1 173 ? -31.353 -7.942 23.472 1.00 97.38 173 SER A CA 1
ATOM 1396 C C . SER A 1 173 ? -31.767 -7.317 24.809 1.00 97.38 173 SER A C 1
ATOM 1398 O O . SER A 1 173 ? -32.187 -8.046 25.706 1.00 97.38 173 SER A O 1
ATOM 1400 N N . SER A 1 174 ? -31.751 -5.986 24.937 1.00 96.50 174 SER A N 1
ATOM 1401 C CA . SER A 1 174 ? -32.299 -5.308 26.122 1.00 96.50 174 SER A CA 1
ATOM 1402 C C . SER A 1 174 ? -33.825 -5.445 26.227 1.00 96.50 174 SER A C 1
ATOM 1404 O O . SER A 1 174 ? -34.324 -5.723 27.316 1.00 96.50 174 SER A O 1
ATOM 1406 N N . LEU A 1 175 ? -34.566 -5.364 25.113 1.00 95.69 175 LEU A N 1
ATOM 1407 C CA . LEU A 1 175 ? -36.010 -5.645 25.084 1.00 95.69 175 LEU A CA 1
ATOM 1408 C C . LEU A 1 175 ? -36.346 -7.125 25.344 1.00 95.69 175 LEU A C 1
ATOM 1410 O O . LEU A 1 175 ? -37.359 -7.420 25.971 1.00 95.69 175 LEU A O 1
ATOM 1414 N N . GLN A 1 176 ? -35.506 -8.065 24.902 1.00 97.56 176 GLN A N 1
ATOM 1415 C CA . GLN A 1 176 ? -35.652 -9.482 25.254 1.00 97.56 176 GLN A CA 1
ATOM 1416 C C . GLN A 1 176 ? -35.457 -9.684 26.765 1.00 97.56 176 GLN A C 1
ATOM 1418 O O . GLN A 1 176 ? -36.299 -10.311 27.402 1.00 97.56 176 GLN A O 1
ATOM 1423 N N . LYS A 1 177 ? -34.425 -9.068 27.357 1.00 96.94 177 LYS A N 1
ATOM 1424 C CA . LYS A 1 177 ? -34.159 -9.148 28.800 1.00 96.94 177 LYS A CA 1
ATOM 1425 C C . LYS A 1 177 ? -35.287 -8.553 29.649 1.00 96.94 177 LYS A C 1
ATOM 1427 O O . LYS A 1 177 ? -35.683 -9.183 30.623 1.00 96.94 177 LYS A O 1
ATOM 1432 N N . THR A 1 178 ? -35.855 -7.402 29.279 1.00 96.75 178 THR A N 1
ATOM 1433 C CA . THR A 1 178 ? -36.986 -6.828 30.035 1.00 96.75 178 THR A CA 1
ATOM 1434 C C . THR A 1 178 ? -38.276 -7.634 29.873 1.00 96.75 178 THR A C 1
ATOM 1436 O O . THR A 1 178 ? -39.065 -7.708 30.813 1.00 96.75 178 THR A O 1
ATOM 1439 N N . LEU A 1 179 ? -38.491 -8.302 28.732 1.00 96.94 179 LEU A N 1
ATOM 1440 C CA . LEU A 1 179 ? -39.587 -9.265 28.576 1.00 96.94 179 LEU A CA 1
ATOM 1441 C C . LEU A 1 179 ? -39.386 -10.521 29.437 1.00 96.94 179 LEU A C 1
ATOM 1443 O O . LEU A 1 179 ? -40.355 -11.004 30.017 1.00 96.94 179 LEU A O 1
ATOM 1447 N N . GLU A 1 180 ? -38.160 -11.033 29.552 1.00 97.44 180 GLU A N 1
ATOM 1448 C CA . GLU A 1 180 ? -37.823 -12.149 30.447 1.00 97.44 180 GLU A CA 1
ATOM 1449 C C . GLU A 1 180 ? -37.986 -11.756 31.926 1.00 97.44 180 GLU A C 1
ATOM 1451 O O . GLU A 1 180 ? -38.567 -12.512 32.702 1.00 97.44 180 GLU A O 1
ATOM 1456 N N . GLU A 1 181 ? -37.553 -10.558 32.324 1.00 97.25 181 GLU A N 1
ATOM 1457 C CA . GLU A 1 181 ? -37.765 -10.010 33.674 1.00 97.25 181 GLU A CA 1
ATOM 1458 C C . GLU A 1 181 ? -39.262 -9.885 33.999 1.00 97.25 181 GLU A C 1
ATOM 1460 O O . GLU A 1 181 ? -39.715 -10.442 34.997 1.00 97.25 181 GLU A O 1
ATOM 1465 N N . LEU A 1 182 ? -40.063 -9.288 33.109 1.00 95.69 182 LEU A N 1
ATOM 1466 C CA . LEU A 1 182 ? -41.518 -9.180 33.284 1.00 95.69 182 LEU A CA 1
ATOM 1467 C C . LEU A 1 182 ? -42.234 -10.543 33.296 1.00 95.69 182 LEU A C 1
ATOM 1469 O O . LEU A 1 182 ? -43.245 -10.697 33.982 1.00 95.69 182 LEU A O 1
ATOM 1473 N N . GLN A 1 183 ? -41.740 -11.544 32.561 1.00 97.00 183 GLN A N 1
ATOM 1474 C CA . GLN A 1 183 ? -42.272 -12.912 32.623 1.00 97.00 183 GLN A CA 1
ATOM 1475 C C . GLN A 1 183 ? -41.957 -13.583 33.965 1.00 97.00 183 GLN A C 1
ATOM 1477 O O . GLN A 1 183 ? -42.837 -14.230 34.538 1.00 97.00 183 GLN A O 1
ATOM 1482 N N . ASN A 1 184 ? -40.744 -13.391 34.490 1.00 97.06 184 ASN A N 1
ATOM 1483 C CA . ASN A 1 184 ? -40.361 -13.874 35.814 1.00 97.06 184 ASN A CA 1
ATOM 1484 C C . ASN A 1 184 ? -41.183 -13.191 36.919 1.00 97.06 184 ASN A C 1
ATOM 1486 O O . ASN A 1 184 ? -41.718 -13.891 37.774 1.00 97.06 184 ASN A O 1
ATOM 1490 N N . ASP A 1 185 ? -41.375 -11.870 36.860 1.00 96.62 185 ASP A N 1
ATOM 1491 C CA . ASP A 1 185 ? -42.202 -11.121 37.819 1.00 96.62 185 ASP A CA 1
ATOM 1492 C C . ASP A 1 185 ? -43.679 -11.550 37.779 1.00 96.62 185 ASP A C 1
ATOM 1494 O O . ASP A 1 185 ? -44.320 -11.732 38.815 1.00 96.62 185 ASP A O 1
ATOM 1498 N N . LEU A 1 186 ? -44.237 -11.797 36.588 1.00 95.94 186 LEU A N 1
ATOM 1499 C CA . LEU A 1 186 ? -45.582 -12.370 36.463 1.00 95.94 186 LEU A CA 1
ATOM 1500 C C . LEU A 1 186 ? -45.663 -13.796 37.030 1.00 95.94 186 LEU A C 1
ATOM 1502 O O . LEU A 1 186 ? -46.713 -14.191 37.543 1.00 95.94 186 LEU A O 1
ATOM 1506 N N . GLN A 1 187 ? -44.581 -14.575 36.962 1.00 96.94 187 GLN A N 1
ATOM 1507 C CA . GLN A 1 187 ? -44.522 -15.918 37.536 1.00 96.94 187 GLN A CA 1
ATOM 1508 C C . GLN A 1 187 ? -44.374 -15.894 39.066 1.00 96.94 187 GLN A C 1
ATOM 1510 O O . GLN A 1 187 ? -45.072 -16.664 39.731 1.00 96.94 187 GLN A O 1
ATOM 1515 N N . THR A 1 188 ? -43.548 -15.007 39.635 1.00 97.00 188 THR A N 1
ATOM 1516 C CA . THR A 1 188 ? -43.388 -14.855 41.094 1.00 97.00 188 THR A CA 1
ATOM 1517 C C . THR A 1 188 ? -44.667 -14.324 41.736 1.00 97.00 188 THR A C 1
ATOM 1519 O O . THR A 1 188 ? -45.195 -14.965 42.645 1.00 97.00 188 THR A O 1
ATOM 1522 N N . VAL A 1 189 ? -45.265 -13.259 41.188 1.00 96.44 189 VAL A N 1
ATOM 1523 C CA . VAL A 1 189 ? -46.565 -12.730 41.643 1.00 96.44 189 VAL A CA 1
ATOM 1524 C C . VAL A 1 189 ? -47.661 -13.799 41.563 1.00 96.44 189 VAL A C 1
ATOM 1526 O O . VAL A 1 189 ? -48.511 -13.887 42.450 1.00 96.44 189 VAL A O 1
ATOM 1529 N N . ARG A 1 190 ? -47.634 -14.673 40.547 1.00 97.25 190 ARG A N 1
ATOM 1530 C CA . ARG A 1 190 ? -48.576 -15.798 40.448 1.00 97.25 190 ARG A CA 1
ATOM 1531 C C . ARG A 1 190 ? -48.314 -16.890 41.491 1.00 97.25 190 ARG A C 1
ATOM 1533 O O . ARG A 1 190 ? -49.280 -17.448 42.010 1.00 97.25 190 ARG A O 1
ATOM 1540 N N . SER A 1 191 ? -47.061 -17.194 41.838 1.00 96.62 191 SER A N 1
ATOM 1541 C CA . SER A 1 191 ? -46.765 -18.105 42.956 1.00 96.62 191 SER A CA 1
ATOM 1542 C C . SER A 1 191 ? -47.114 -17.502 44.319 1.00 96.62 191 SER A C 1
ATOM 1544 O O . SER A 1 191 ? -47.626 -18.215 45.181 1.00 96.62 191 SER A O 1
ATOM 1546 N N . ASP A 1 192 ? -46.935 -16.196 44.504 1.00 95.75 192 ASP A N 1
ATOM 1547 C CA . ASP A 1 192 ? -47.285 -15.505 45.746 1.00 95.75 192 ASP A CA 1
ATOM 1548 C C . ASP A 1 192 ? -48.804 -15.410 45.922 1.00 95.75 192 ASP A C 1
ATOM 1550 O O . ASP A 1 192 ? -49.314 -15.692 47.007 1.00 95.75 192 ASP A O 1
ATOM 1554 N N . MET A 1 193 ? -49.556 -15.147 44.847 1.00 95.81 193 MET A N 1
ATOM 1555 C CA . MET A 1 193 ? -51.020 -15.263 44.838 1.00 95.81 193 MET A CA 1
ATOM 1556 C C . MET A 1 193 ? -51.465 -16.684 45.225 1.00 95.81 193 MET A C 1
ATOM 1558 O O . MET A 1 193 ? -52.293 -16.854 46.116 1.00 95.81 193 MET A O 1
ATOM 1562 N N . ASN A 1 194 ? -50.870 -17.722 44.625 1.00 95.69 194 ASN A N 1
ATOM 1563 C CA . ASN A 1 194 ? -51.214 -19.112 44.943 1.00 95.69 194 ASN A CA 1
ATOM 1564 C C . ASN A 1 194 ? -50.893 -19.476 46.408 1.00 95.69 194 ASN A C 1
ATOM 1566 O O . ASN A 1 194 ? -51.696 -20.136 47.066 1.00 95.69 194 ASN A O 1
ATOM 1570 N N . THR A 1 195 ? -49.739 -19.058 46.946 1.00 96.00 195 THR A N 1
ATOM 1571 C CA . THR A 1 195 ? -49.354 -19.385 48.334 1.00 96.00 195 THR A CA 1
ATOM 1572 C C . THR A 1 195 ? -50.107 -18.557 49.372 1.00 96.00 195 THR A C 1
ATOM 1574 O O . THR A 1 195 ? -50.397 -19.070 50.452 1.00 96.00 195 THR A O 1
ATOM 1577 N N . THR A 1 196 ? -50.467 -17.306 49.072 1.00 93.81 196 THR A N 1
ATOM 1578 C CA . THR A 1 196 ? -51.343 -16.501 49.940 1.00 93.81 196 THR A CA 1
ATOM 1579 C C . THR A 1 196 ? -52.775 -17.026 49.929 1.00 93.81 196 THR A C 1
ATOM 1581 O O . THR A 1 196 ? -53.373 -17.125 50.998 1.00 93.81 196 THR A O 1
ATOM 1584 N N . GLN A 1 197 ? -53.296 -17.473 48.782 1.00 95.44 197 GLN A N 1
ATOM 1585 C CA . GLN A 1 197 ? -54.606 -18.124 48.699 1.00 95.44 197 GLN A CA 1
ATOM 1586 C C . GLN A 1 197 ? -54.637 -19.474 49.440 1.00 95.44 197 GLN A C 1
ATOM 1588 O O . GLN A 1 197 ? -55.600 -19.749 50.152 1.00 95.44 197 GLN A O 1
ATOM 1593 N N . ALA A 1 198 ? -53.574 -20.282 49.356 1.00 94.69 198 ALA A N 1
ATOM 1594 C CA . ALA A 1 198 ? -53.459 -21.522 50.131 1.00 94.69 198 ALA A CA 1
ATOM 1595 C C . ALA A 1 198 ? -53.408 -21.259 51.651 1.00 94.69 198 ALA A C 1
ATOM 1597 O O . ALA A 1 198 ? -54.118 -21.911 52.412 1.00 94.69 198 ALA A O 1
ATOM 1598 N N . LYS A 1 199 ? -52.632 -20.257 52.094 1.00 95.00 199 LYS A N 1
ATOM 1599 C CA . LYS A 1 199 ? -52.597 -19.817 53.502 1.00 95.00 199 LYS A CA 1
ATOM 1600 C C . LYS A 1 199 ? -53.938 -19.251 53.971 1.00 95.00 199 LYS A C 1
ATOM 1602 O O . LYS A 1 199 ? -54.293 -19.434 55.128 1.00 95.00 199 LYS A O 1
ATOM 1607 N N . LEU A 1 200 ? -54.686 -18.566 53.103 1.00 94.12 200 LEU A N 1
ATOM 1608 C CA . LEU A 1 200 ? -56.028 -18.085 53.432 1.00 94.12 200 LEU A CA 1
ATOM 1609 C C . LEU A 1 200 ? -56.974 -19.265 53.689 1.00 94.12 200 LEU A C 1
ATOM 1611 O O . LEU A 1 200 ? -57.611 -19.293 54.734 1.00 94.12 200 LEU A O 1
ATOM 1615 N N . GLN A 1 201 ? -56.983 -20.271 52.810 1.00 94.88 201 GLN A N 1
ATOM 1616 C CA . GLN A 1 201 ? -57.782 -21.491 52.988 1.00 94.88 201 GLN A CA 1
ATOM 1617 C C . GLN A 1 201 ? -57.391 -22.265 54.258 1.00 94.88 201 GLN A C 1
ATOM 1619 O O . GLN A 1 201 ? -58.262 -22.698 55.009 1.00 94.88 201 GLN A O 1
ATOM 1624 N N . GLU A 1 202 ? -56.091 -22.392 54.542 1.00 95.06 202 GLU A N 1
ATOM 1625 C CA . GLU A 1 202 ? -55.585 -22.965 55.796 1.00 95.06 202 GLU A CA 1
ATOM 1626 C C . GLU A 1 202 ? -56.156 -22.212 57.012 1.00 95.06 202 GLU A C 1
ATOM 1628 O O . GLU A 1 202 ? -56.766 -22.830 57.886 1.00 95.06 202 GLU A O 1
ATOM 1633 N N . ARG A 1 203 ? -56.073 -20.874 57.027 1.00 92.88 203 ARG A N 1
ATOM 1634 C CA . ARG A 1 203 ? -56.612 -20.035 58.113 1.00 92.88 203 ARG A CA 1
ATOM 1635 C C . ARG A 1 203 ? -58.135 -20.077 58.215 1.00 92.88 203 ARG A C 1
ATOM 1637 O O . ARG A 1 203 ? -58.650 -20.073 59.326 1.00 92.88 203 ARG A O 1
ATOM 1644 N N . GLU A 1 204 ? -58.861 -20.167 57.105 1.00 94.38 204 GLU A N 1
ATOM 1645 C CA . GLU A 1 204 ? -60.315 -20.371 57.103 1.00 94.38 204 GLU A CA 1
ATOM 1646 C C . GLU A 1 204 ? -60.683 -21.717 57.756 1.00 94.38 204 GLU A C 1
ATOM 1648 O O . GLU A 1 204 ? -61.616 -21.774 58.561 1.00 94.38 204 GLU A O 1
ATOM 1653 N N . THR A 1 205 ? -59.911 -22.784 57.504 1.00 94.75 205 THR A N 1
ATOM 1654 C CA . THR A 1 205 ? -60.114 -24.080 58.179 1.00 94.75 205 THR A CA 1
ATOM 1655 C C . THR A 1 205 ? -59.684 -24.082 59.649 1.00 94.75 205 THR A C 1
ATOM 1657 O O . THR A 1 205 ? -60.394 -24.662 60.473 1.00 94.75 205 THR A O 1
ATOM 1660 N N . GLU A 1 206 ? -58.593 -23.397 60.015 1.00 93.94 206 GLU A N 1
ATOM 1661 C CA . GLU A 1 206 ? -58.212 -23.192 61.421 1.00 93.94 206 GLU A CA 1
ATOM 1662 C C . GLU A 1 206 ? -59.299 -22.429 62.186 1.00 93.94 206 GLU A C 1
ATOM 1664 O O . GLU A 1 206 ? -59.666 -22.840 63.283 1.00 93.94 206 GLU A O 1
ATOM 1669 N N . VAL A 1 207 ? -59.839 -21.343 61.618 1.00 91.44 207 VAL A N 1
ATOM 1670 C CA . VAL A 1 207 ? -60.903 -20.545 62.246 1.00 91.44 207 VAL A CA 1
ATOM 1671 C C . VAL A 1 207 ? -62.162 -21.385 62.432 1.00 91.44 207 VAL A C 1
ATOM 1673 O O . VAL A 1 207 ? -62.669 -21.445 63.547 1.00 91.44 207 VAL A O 1
ATOM 1676 N N . ALA A 1 208 ? -62.617 -22.115 61.409 1.00 92.44 208 ALA A N 1
ATOM 1677 C CA . ALA A 1 208 ? -63.773 -23.005 61.540 1.00 92.44 208 ALA A CA 1
ATOM 1678 C C . ALA A 1 208 ? -63.561 -24.097 62.613 1.00 92.44 208 ALA A C 1
ATOM 1680 O O . ALA A 1 208 ? -64.482 -24.429 63.367 1.00 92.44 208 ALA A O 1
ATOM 1681 N N . HIS A 1 209 ? -62.341 -24.634 62.731 1.00 93.31 209 HIS A N 1
ATOM 1682 C CA . HIS A 1 209 ? -62.008 -25.593 63.782 1.00 93.31 209 HIS A CA 1
ATOM 1683 C C . HIS A 1 209 ? -61.995 -24.940 65.173 1.00 93.31 209 HIS A C 1
ATOM 1685 O O . HIS A 1 209 ? -62.652 -25.445 66.085 1.00 93.31 209 HIS A O 1
ATOM 1691 N N . LEU A 1 210 ? -61.329 -23.794 65.330 1.00 89.50 210 LEU A N 1
ATOM 1692 C CA . LEU A 1 210 ? -61.261 -23.046 66.586 1.00 89.50 210 LEU A CA 1
ATOM 1693 C C . LEU A 1 210 ? -62.632 -22.532 67.032 1.00 89.50 210 LEU A C 1
ATOM 1695 O O . LEU A 1 210 ? -62.903 -22.538 68.226 1.00 89.50 210 LEU A O 1
ATOM 1699 N N . GLU A 1 211 ? -63.528 -22.147 66.123 1.00 89.19 211 GLU A N 1
ATOM 1700 C CA . GLU A 1 211 ? -64.920 -21.813 66.451 1.00 89.19 211 GLU A CA 1
ATOM 1701 C C . GLU A 1 211 ? -65.672 -23.034 66.999 1.00 89.19 211 GLU A C 1
ATOM 1703 O O . GLU A 1 211 ? -66.341 -22.932 68.034 1.00 89.19 211 GLU A O 1
ATOM 1708 N N . SER A 1 212 ? -65.501 -24.207 66.374 1.00 87.62 212 SER A N 1
ATOM 1709 C CA . SER A 1 212 ? -66.077 -25.465 66.868 1.00 87.62 212 SER A CA 1
ATOM 1710 C C . SER A 1 212 ? -65.521 -25.868 68.242 1.00 87.62 212 SER A C 1
ATOM 1712 O O . SER A 1 212 ? -66.275 -26.319 69.108 1.00 87.62 212 SER A O 1
ATOM 1714 N N . GLU A 1 213 ? -64.229 -25.635 68.498 1.00 85.06 213 GLU A N 1
ATOM 1715 C CA . GLU A 1 213 ? -63.631 -25.927 69.799 1.00 85.06 213 GLU A CA 1
ATOM 1716 C C . GLU A 1 213 ? -63.977 -24.866 70.850 1.00 85.06 213 GLU A C 1
ATOM 1718 O O . GLU A 1 213 ? -64.178 -25.196 72.014 1.00 85.06 213 GLU A O 1
ATOM 1723 N N . ASN A 1 214 ? -64.147 -23.599 70.470 1.00 81.12 214 ASN A N 1
ATOM 1724 C CA . ASN A 1 214 ? -64.593 -22.557 71.391 1.00 81.12 214 ASN A CA 1
ATOM 1725 C C . ASN A 1 214 ? -66.041 -22.806 71.846 1.00 81.12 214 ASN A C 1
ATOM 1727 O O . ASN A 1 214 ? -66.368 -22.560 73.005 1.00 81.12 214 ASN A O 1
ATOM 1731 N N . LEU A 1 215 ? -66.891 -23.350 70.965 1.00 79.56 215 LEU A N 1
ATOM 1732 C CA . LEU A 1 215 ? -68.214 -23.880 71.315 1.00 79.56 215 LEU A CA 1
ATOM 1733 C C . LEU A 1 215 ? -68.119 -25.068 72.289 1.00 79.56 215 LEU A C 1
ATOM 1735 O O . LEU A 1 215 ? -68.829 -25.077 73.295 1.00 79.56 215 LEU A O 1
ATOM 1739 N N . ARG A 1 216 ? -67.212 -26.023 72.042 1.00 80.25 216 ARG A N 1
ATOM 1740 C CA . ARG A 1 216 ? -66.949 -27.176 72.926 1.00 80.25 216 ARG A CA 1
ATOM 1741 C C . ARG A 1 216 ? -66.463 -26.745 74.317 1.00 80.25 216 ARG A C 1
ATOM 1743 O O . ARG A 1 216 ? -67.064 -27.098 75.326 1.00 80.25 216 ARG A O 1
ATOM 1750 N N . LEU A 1 217 ? -65.428 -25.913 74.382 1.00 71.44 217 LEU A N 1
ATOM 1751 C CA . LEU A 1 217 ? -64.817 -25.439 75.627 1.00 71.44 217 LEU A CA 1
ATOM 1752 C C . LEU A 1 217 ? -65.727 -24.479 76.411 1.00 71.44 217 LEU A C 1
ATOM 1754 O O . LEU A 1 217 ? -65.635 -24.423 77.632 1.00 71.44 217 LEU A O 1
ATOM 1758 N N . LYS A 1 218 ? -66.664 -23.777 75.756 1.00 69.50 218 LYS A N 1
ATOM 1759 C CA . LYS A 1 218 ? -67.748 -23.048 76.445 1.00 69.50 218 LYS A CA 1
ATOM 1760 C C . LYS A 1 218 ? -68.808 -23.965 77.063 1.00 69.50 218 LYS A C 1
ATOM 1762 O O . LYS A 1 218 ? -69.509 -23.517 77.965 1.00 69.50 218 LYS A O 1
ATOM 1767 N N . ALA A 1 219 ? -68.927 -25.215 76.611 1.00 64.88 219 ALA A N 1
ATOM 1768 C CA . ALA A 1 219 ? -69.784 -26.226 77.234 1.00 64.88 219 ALA A CA 1
ATOM 1769 C C . ALA A 1 219 ? -69.065 -27.012 78.351 1.00 64.88 219 ALA A C 1
ATOM 1771 O O . ALA A 1 219 ? -69.714 -27.452 79.295 1.00 64.88 219 ALA A O 1
ATOM 1772 N N . GLU A 1 220 ? -67.738 -27.159 78.270 1.00 59.72 220 GLU A N 1
ATOM 1773 C CA . GLU A 1 220 ? -66.903 -27.868 79.261 1.00 59.72 220 GLU A CA 1
ATOM 1774 C C . GLU A 1 220 ? -66.312 -26.953 80.360 1.00 59.72 220 GLU A C 1
ATOM 1776 O O . GLU A 1 220 ? -65.828 -27.429 81.385 1.00 59.72 220 GLU A O 1
ATOM 1781 N N . GLY A 1 221 ? -66.314 -25.633 80.160 1.00 49.72 221 GLY A N 1
ATOM 1782 C CA . GLY A 1 221 ? -65.507 -24.677 80.924 1.00 49.72 221 GLY A CA 1
ATOM 1783 C C . GLY A 1 221 ? -65.971 -24.369 82.352 1.00 49.72 221 GLY A C 1
ATOM 1784 O O . GLY A 1 221 ? -66.445 -23.262 82.609 1.00 49.72 221 GLY A O 1
ATOM 1785 N N . SER A 1 222 ? -65.754 -25.290 83.298 1.00 52.53 222 SER A N 1
ATOM 1786 C CA . SER A 1 222 ? -65.876 -25.018 84.745 1.00 52.53 222 SER A CA 1
ATOM 1787 C C . SER A 1 222 ? -64.727 -25.559 85.619 1.00 52.53 222 SER A C 1
ATOM 1789 O O . SER A 1 222 ? -64.758 -25.352 86.835 1.00 52.53 222 SER A O 1
ATOM 1791 N N . ASP A 1 223 ? -63.706 -26.206 85.044 1.00 60.03 223 ASP A N 1
ATOM 1792 C CA . ASP A 1 223 ? -62.647 -26.871 85.817 1.00 60.03 223 ASP A CA 1
ATOM 1793 C C . ASP A 1 223 ? -61.391 -26.016 86.047 1.00 60.03 223 ASP A C 1
ATOM 1795 O O . ASP A 1 223 ? -60.814 -25.401 85.146 1.00 60.03 223 ASP A O 1
ATOM 1799 N N . THR A 1 224 ? -60.937 -25.992 87.301 1.00 60.03 224 THR A N 1
ATOM 1800 C CA . THR A 1 224 ? -59.880 -25.092 87.787 1.00 60.03 224 THR A CA 1
ATOM 1801 C C . THR A 1 224 ? -58.456 -25.581 87.517 1.00 60.03 224 THR A C 1
ATOM 1803 O O . THR A 1 224 ? -57.525 -24.774 87.562 1.00 60.03 224 THR A O 1
ATOM 1806 N N . GLU A 1 225 ? -58.255 -26.859 87.182 1.00 61.97 225 GLU A N 1
ATOM 1807 C CA . GLU A 1 225 ? -56.922 -27.400 86.875 1.00 61.97 225 GLU A CA 1
ATOM 1808 C C . GLU A 1 225 ? -56.365 -26.872 85.543 1.00 61.97 225 GLU A C 1
ATOM 1810 O O . GLU A 1 225 ? -55.172 -26.566 85.464 1.00 61.97 225 GLU A O 1
ATOM 1815 N N . ALA A 1 226 ? -57.214 -26.639 84.534 1.00 64.56 226 ALA A N 1
ATOM 1816 C CA . ALA A 1 226 ? -56.802 -26.048 83.255 1.00 64.56 226 ALA A CA 1
ATOM 1817 C C . ALA A 1 226 ? -56.157 -24.657 83.438 1.00 64.56 226 ALA A C 1
ATOM 1819 O O . ALA A 1 226 ? -55.149 -24.335 82.804 1.00 64.56 226 ALA A O 1
ATOM 1820 N N . LEU A 1 227 ? -56.668 -23.859 84.386 1.00 68.31 227 LEU A N 1
ATOM 1821 C CA . LEU A 1 227 ? -56.100 -22.557 84.760 1.00 68.31 227 LEU A CA 1
ATOM 1822 C C . LEU A 1 227 ? -54.710 -22.666 85.416 1.00 68.31 227 LEU A C 1
ATOM 1824 O O . LEU A 1 227 ? -53.968 -21.682 85.431 1.00 68.31 227 LEU A O 1
ATOM 1828 N N . SER A 1 228 ? -54.341 -23.829 85.962 1.00 74.25 228 SER A N 1
ATOM 1829 C CA . SER A 1 228 ? -53.005 -24.070 86.525 1.00 74.25 228 SER A CA 1
ATOM 1830 C C . SER A 1 228 ? -51.977 -24.406 85.438 1.00 74.25 228 SER A C 1
ATOM 1832 O O . SER A 1 228 ? -50.881 -23.841 85.441 1.00 74.25 228 SER A O 1
ATOM 1834 N N . VAL A 1 229 ? -52.358 -25.228 84.452 1.00 77.50 229 VAL A N 1
ATOM 1835 C CA . VAL A 1 229 ? -51.508 -25.578 83.301 1.00 77.50 229 VAL A CA 1
ATOM 1836 C C . VAL A 1 229 ? -51.253 -24.343 82.437 1.00 77.50 229 VAL A C 1
ATOM 1838 O O . VAL A 1 229 ? -50.099 -24.030 82.149 1.00 77.50 229 VAL A O 1
ATOM 1841 N N . LEU A 1 230 ? -52.303 -23.570 82.130 1.00 78.88 230 LEU A N 1
ATOM 1842 C CA . LEU A 1 230 ? -52.187 -22.305 81.394 1.00 78.88 230 LEU A CA 1
ATOM 1843 C C . LEU A 1 230 ? -51.252 -21.299 82.086 1.00 78.88 230 LEU A C 1
ATOM 1845 O O . LEU A 1 230 ? -50.494 -20.610 81.410 1.00 78.88 230 LEU A O 1
ATOM 1849 N N . LYS A 1 231 ? -51.244 -21.232 83.426 1.00 79.00 231 LYS A N 1
ATOM 1850 C CA . LYS A 1 231 ? -50.299 -20.383 84.177 1.00 79.00 231 LYS A CA 1
ATOM 1851 C C . LYS A 1 231 ? -48.844 -20.827 84.037 1.00 79.00 231 LYS A C 1
ATOM 1853 O O . LYS A 1 231 ? -47.965 -19.964 84.013 1.00 79.00 231 LYS A O 1
ATOM 1858 N N . ARG A 1 232 ? -48.574 -22.135 83.959 1.00 85.38 232 ARG A N 1
ATOM 1859 C CA . ARG A 1 232 ? -47.212 -22.639 83.731 1.00 85.38 232 ARG A CA 1
ATOM 1860 C C . ARG A 1 232 ? -46.753 -22.322 82.311 1.00 85.38 232 ARG A C 1
ATOM 1862 O O . ARG A 1 232 ? -45.733 -21.664 82.150 1.00 85.38 232 ARG A O 1
ATOM 1869 N N . GLU A 1 233 ? -47.557 -22.679 81.313 1.00 88.44 233 GLU A N 1
ATOM 1870 C CA . GLU A 1 233 ? -47.220 -22.468 79.901 1.00 88.44 233 GLU A CA 1
ATOM 1871 C C . GLU A 1 233 ? -47.029 -20.974 79.576 1.00 88.44 233 GLU A C 1
ATOM 1873 O O . GLU A 1 233 ? -46.063 -20.591 78.919 1.00 88.44 233 GLU A O 1
ATOM 1878 N N . LEU A 1 234 ? -47.873 -20.098 80.138 1.00 86.94 234 LEU A N 1
ATOM 1879 C CA . LEU A 1 234 ? -47.714 -18.644 80.039 1.00 86.94 234 LEU A CA 1
ATOM 1880 C C . LEU A 1 234 ? -46.416 -18.143 80.702 1.00 86.94 234 LEU A C 1
ATOM 1882 O O . LEU A 1 234 ? -45.803 -17.200 80.208 1.00 86.94 234 LEU A O 1
ATOM 1886 N N . SER A 1 235 ? -45.972 -18.765 81.800 1.00 88.88 235 SER A N 1
ATOM 1887 C CA . SER A 1 235 ? -44.700 -18.418 82.456 1.00 88.88 235 SER A CA 1
ATOM 1888 C C . SER A 1 235 ? -43.495 -18.802 81.593 1.00 88.88 235 SER A C 1
ATOM 1890 O O . SER A 1 235 ? -42.562 -18.009 81.451 1.00 88.88 235 SER A O 1
ATOM 1892 N N . ASP A 1 236 ? -43.532 -19.981 80.973 1.00 90.94 236 ASP A N 1
ATOM 1893 C CA . ASP A 1 236 ? -42.475 -20.465 80.081 1.00 90.94 236 ASP A CA 1
ATOM 1894 C C . ASP A 1 236 ? -42.422 -19.650 78.773 1.00 90.94 236 ASP A C 1
ATOM 1896 O O . ASP A 1 236 ? -41.338 -19.253 78.335 1.00 90.94 236 ASP A O 1
ATOM 1900 N N . GLN A 1 237 ? -43.576 -19.255 78.221 1.00 92.56 237 GLN A N 1
ATOM 1901 C CA . GLN A 1 237 ? -43.656 -18.294 77.112 1.00 92.56 237 GLN A CA 1
ATOM 1902 C C . GLN A 1 237 ? -43.120 -16.904 77.493 1.00 92.56 237 GLN A C 1
ATOM 1904 O O . GLN A 1 237 ? -42.356 -16.321 76.727 1.00 92.56 237 GLN A O 1
ATOM 1909 N N . VAL A 1 238 ? -43.432 -16.378 78.685 1.00 92.94 238 VAL A N 1
ATOM 1910 C CA . VAL A 1 238 ? -42.871 -15.101 79.178 1.00 92.94 238 VAL A CA 1
ATOM 1911 C C . VAL A 1 238 ? -41.347 -15.172 79.340 1.00 92.94 238 VAL A C 1
ATOM 1913 O O . VAL A 1 238 ? -40.650 -14.198 79.043 1.00 92.94 238 VAL A O 1
ATOM 1916 N N . ASN A 1 239 ? -40.802 -16.318 79.754 1.00 91.31 239 ASN A N 1
ATOM 1917 C CA . ASN A 1 239 ? -39.355 -16.532 79.814 1.00 91.31 239 ASN A CA 1
ATOM 1918 C C . ASN A 1 239 ? -38.727 -16.607 78.410 1.00 91.31 239 ASN A C 1
ATOM 1920 O O . ASN A 1 239 ? -37.679 -16.003 78.178 1.00 91.31 239 ASN A O 1
ATOM 1924 N N . HIS A 1 240 ? -39.381 -17.265 77.448 1.00 93.69 240 HIS A N 1
ATOM 1925 C CA . HIS A 1 240 ? -38.928 -17.284 76.054 1.00 93.69 240 HIS A CA 1
ATOM 1926 C C . HIS A 1 240 ? -38.950 -15.882 75.417 1.00 93.69 240 HIS A C 1
ATOM 1928 O O . HIS A 1 240 ? -37.963 -15.467 74.810 1.00 93.69 240 HIS A O 1
ATOM 1934 N N . ILE A 1 241 ? -40.022 -15.110 75.635 1.00 91.88 241 ILE A N 1
ATOM 1935 C CA . ILE A 1 241 ? -40.141 -13.713 75.186 1.00 91.88 241 ILE A CA 1
ATOM 1936 C C . ILE A 1 241 ? -39.018 -12.855 75.780 1.00 91.88 241 ILE A C 1
ATOM 1938 O O . ILE A 1 241 ? -38.384 -12.106 75.043 1.00 91.88 241 ILE A O 1
ATOM 1942 N N . ARG A 1 242 ? -38.693 -13.002 77.073 1.00 93.12 242 ARG A N 1
ATOM 1943 C CA . ARG A 1 242 ? -37.549 -12.303 77.689 1.00 93.12 242 ARG A CA 1
ATOM 1944 C C . ARG A 1 242 ? -36.213 -12.634 77.027 1.00 93.12 242 ARG A C 1
ATOM 1946 O O . ARG A 1 242 ? -35.422 -11.721 76.808 1.00 93.12 242 ARG A O 1
ATOM 1953 N N . ASN A 1 243 ? -35.976 -13.899 76.683 1.00 93.81 243 ASN A N 1
ATOM 1954 C CA . ASN A 1 243 ? -34.744 -14.316 76.010 1.00 93.81 243 ASN A CA 1
ATOM 1955 C C . ASN A 1 243 ? -34.648 -13.730 74.586 1.00 93.81 243 ASN A C 1
ATOM 1957 O O . ASN A 1 243 ? -33.575 -13.287 74.166 1.00 93.81 243 ASN A O 1
ATOM 1961 N N . LEU A 1 244 ? -35.774 -13.660 73.865 1.00 92.56 244 LEU A N 1
ATOM 1962 C CA . LEU A 1 244 ? -35.861 -12.973 72.571 1.00 92.56 244 LEU A CA 1
ATOM 1963 C C . LEU A 1 244 ? -35.681 -11.452 72.711 1.00 92.56 244 LEU A C 1
ATOM 1965 O O . LEU A 1 244 ? -34.986 -10.848 71.897 1.00 92.56 244 LEU A O 1
ATOM 1969 N N . GLU A 1 245 ? -36.236 -10.822 73.753 1.00 93.62 245 GLU A N 1
ATOM 1970 C CA . GLU A 1 245 ? -36.003 -9.404 74.053 1.00 93.62 245 GLU A CA 1
ATOM 1971 C C . GLU A 1 245 ? -34.521 -9.106 74.314 1.00 93.62 245 GLU A C 1
ATOM 1973 O O . GLU A 1 245 ? -34.024 -8.081 73.847 1.00 93.62 245 GLU A O 1
ATOM 1978 N N . THR A 1 246 ? -33.801 -9.959 75.053 1.00 94.75 246 THR A N 1
ATOM 1979 C CA . THR A 1 246 ? -32.360 -9.771 75.287 1.00 94.75 246 THR A CA 1
ATOM 1980 C C . THR A 1 246 ? -31.553 -9.927 74.003 1.00 94.75 246 THR A C 1
ATOM 1982 O O . THR A 1 246 ? -30.792 -9.018 73.678 1.00 94.75 246 THR A O 1
ATOM 1985 N N . ALA A 1 247 ? -31.797 -10.976 73.211 1.00 93.31 247 ALA A N 1
ATOM 1986 C CA . ALA A 1 247 ? -31.105 -11.174 71.934 1.00 93.31 247 ALA A CA 1
ATOM 1987 C C . ALA A 1 247 ? -31.374 -10.023 70.942 1.00 93.31 247 ALA A C 1
ATOM 1989 O O . ALA A 1 247 ? -30.459 -9.522 70.291 1.00 93.31 247 ALA A O 1
ATOM 1990 N N . ASN A 1 248 ? -32.614 -9.529 70.873 1.00 93.62 248 ASN A N 1
ATOM 1991 C CA . ASN A 1 248 ? -32.984 -8.392 70.027 1.00 93.62 248 ASN A CA 1
ATOM 1992 C C . ASN A 1 248 ? -32.341 -7.077 70.524 1.00 93.62 248 ASN A C 1
ATOM 1994 O O . ASN A 1 248 ? -31.863 -6.270 69.722 1.00 93.62 248 ASN A O 1
ATOM 1998 N N . ARG A 1 249 ? -32.226 -6.870 71.847 1.00 94.94 249 ARG A N 1
ATOM 1999 C CA . ARG A 1 249 ? -31.468 -5.740 72.423 1.00 94.94 249 ARG A CA 1
ATOM 2000 C C . ARG A 1 249 ? -29.981 -5.809 72.068 1.00 94.94 249 ARG A C 1
ATOM 2002 O O . ARG A 1 249 ? -29.416 -4.773 71.721 1.00 94.94 249 ARG A O 1
ATOM 2009 N N . GLU A 1 250 ? -29.371 -6.991 72.112 1.00 94.25 250 GLU A N 1
ATOM 2010 C CA . GLU A 1 250 ? -27.967 -7.229 71.743 1.00 94.25 250 GLU A CA 1
ATOM 2011 C C . GLU A 1 250 ? -27.726 -6.974 70.249 1.00 94.25 250 GLU A C 1
ATOM 2013 O O . GLU A 1 250 ? -26.903 -6.124 69.905 1.00 94.25 250 GLU A O 1
ATOM 2018 N N . GLN A 1 251 ? -28.534 -7.563 69.363 1.00 93.75 251 GLN A N 1
ATOM 2019 C CA . GLN A 1 251 ? -28.520 -7.272 67.920 1.00 93.75 251 GLN A CA 1
ATOM 2020 C C . GLN A 1 251 ? -28.747 -5.777 67.634 1.00 93.75 251 GLN A C 1
ATOM 2022 O O . GLN A 1 251 ? -28.094 -5.182 66.779 1.00 93.75 251 GLN A O 1
ATOM 2027 N N . THR A 1 252 ? -29.618 -5.113 68.398 1.00 95.00 252 THR A N 1
ATOM 2028 C CA . THR A 1 252 ? -29.841 -3.663 68.293 1.00 95.00 252 THR A CA 1
ATOM 2029 C C . THR A 1 252 ? -28.638 -2.846 68.788 1.00 95.00 252 THR A C 1
ATOM 2031 O O . THR A 1 252 ? -28.457 -1.706 68.354 1.00 95.00 252 THR A O 1
ATOM 2034 N N . ILE A 1 253 ? -27.795 -3.359 69.693 1.00 95.75 253 ILE A N 1
ATOM 2035 C CA . ILE A 1 253 ? -26.499 -2.745 70.049 1.00 95.75 253 ILE A CA 1
ATOM 2036 C C . ILE A 1 253 ? -25.498 -2.944 68.905 1.00 95.75 253 ILE A C 1
ATOM 2038 O O . ILE A 1 253 ? -24.887 -1.966 68.472 1.00 95.75 253 ILE A O 1
ATOM 2042 N N . GLU A 1 254 ? -25.383 -4.161 68.373 1.00 95.38 254 GLU A N 1
ATOM 2043 C CA . GLU A 1 254 ? -24.476 -4.502 67.273 1.00 95.38 254 GLU A CA 1
ATOM 2044 C C . GLU A 1 254 ? -24.781 -3.694 66.003 1.00 95.38 254 GLU A C 1
ATOM 2046 O O . GLU A 1 254 ? -23.903 -3.004 65.489 1.00 95.38 254 GLU A O 1
ATOM 2051 N N . LEU A 1 255 ? -26.042 -3.630 65.566 1.00 93.81 255 LEU A N 1
ATOM 2052 C CA . LEU A 1 255 ? -26.467 -2.797 64.433 1.00 93.81 255 LEU A CA 1
ATOM 2053 C C . LEU A 1 255 ? -26.174 -1.301 64.652 1.00 93.81 255 LEU A C 1
ATOM 2055 O O . LEU A 1 255 ? -25.870 -0.583 63.700 1.00 93.81 255 LEU A O 1
ATOM 2059 N N . ARG A 1 256 ? -26.219 -0.805 65.899 1.00 95.31 256 ARG A N 1
ATOM 2060 C CA . ARG A 1 256 ? -25.800 0.572 66.235 1.00 95.31 256 ARG A CA 1
ATOM 2061 C C . ARG A 1 256 ? -24.281 0.748 66.264 1.00 95.31 256 ARG A C 1
ATOM 2063 O O . ARG A 1 256 ? -23.822 1.875 66.089 1.00 95.31 256 ARG A O 1
ATOM 2070 N N . HIS A 1 257 ? -23.507 -0.311 66.488 1.00 94.88 257 HIS A N 1
ATOM 2071 C CA . HIS A 1 257 ? -22.053 -0.288 66.351 1.00 94.88 257 HIS A CA 1
ATOM 2072 C C . HIS A 1 257 ? -21.651 -0.322 64.871 1.00 94.88 257 HIS A C 1
ATOM 2074 O O . HIS A 1 257 ? -20.957 0.585 64.419 1.00 94.88 257 HIS A O 1
ATOM 2080 N N . LEU A 1 258 ? -22.184 -1.268 64.092 1.00 92.19 258 LEU A N 1
ATOM 2081 C CA . LEU A 1 258 ? -21.938 -1.393 62.653 1.00 92.19 258 LEU A CA 1
ATOM 2082 C C . LEU A 1 258 ? -22.298 -0.108 61.892 1.00 92.19 258 LEU A C 1
ATOM 2084 O O . LEU A 1 258 ? -21.482 0.378 61.121 1.00 92.19 258 LEU A O 1
ATOM 2088 N N . ARG A 1 259 ? -23.439 0.536 62.189 1.00 94.56 259 ARG A N 1
ATOM 2089 C CA . ARG A 1 259 ? -23.798 1.846 61.599 1.00 94.56 259 ARG A CA 1
ATOM 2090 C C . ARG A 1 259 ? -22.823 2.981 61.950 1.00 94.56 259 ARG A C 1
ATOM 2092 O O . ARG A 1 259 ? -22.678 3.914 61.167 1.00 94.56 259 ARG A O 1
ATOM 2099 N N . LYS A 1 260 ? -22.148 2.931 63.107 1.00 94.94 260 LYS A N 1
ATOM 2100 C CA . LYS A 1 260 ? -21.077 3.891 63.446 1.00 94.94 260 LYS A CA 1
ATOM 2101 C C . LYS A 1 260 ? -19.791 3.585 62.682 1.00 94.94 260 LYS A C 1
ATOM 2103 O O . LYS A 1 260 ? -19.141 4.515 62.223 1.00 94.94 260 LYS A O 1
ATOM 2108 N N . VAL A 1 261 ? -19.439 2.305 62.537 1.00 94.06 261 VAL A N 1
ATOM 2109 C CA . VAL A 1 261 ? -18.280 1.879 61.738 1.00 94.06 261 VAL A CA 1
ATOM 2110 C C . VAL A 1 261 ? -18.485 2.257 60.271 1.00 94.06 261 VAL A C 1
ATOM 2112 O O . VAL A 1 261 ? -17.610 2.899 59.706 1.00 94.06 261 VAL A O 1
ATOM 2115 N N . GLN A 1 262 ? -19.661 1.978 59.699 1.00 94.06 262 GLN A N 1
ATOM 2116 C CA . GLN A 1 262 ? -20.038 2.393 58.345 1.00 94.06 262 GLN A CA 1
ATOM 2117 C C . GLN A 1 262 ? -19.868 3.906 58.156 1.00 94.06 262 GLN A C 1
ATOM 2119 O O . GLN A 1 262 ? -19.139 4.316 57.263 1.00 94.06 262 GLN A O 1
ATOM 2124 N N . LYS A 1 263 ? -20.432 4.739 59.044 1.00 94.81 263 LYS A N 1
ATOM 2125 C CA . LYS A 1 263 ? -20.267 6.199 58.948 1.00 94.81 263 LYS A CA 1
ATOM 2126 C C . LYS A 1 263 ? -18.803 6.655 59.036 1.00 94.81 263 LYS A C 1
ATOM 2128 O O . LYS A 1 263 ? -18.425 7.641 58.410 1.00 94.81 263 LYS A O 1
ATOM 2133 N N . ASN A 1 264 ? -17.968 5.961 59.809 1.00 95.12 264 ASN A N 1
ATOM 2134 C CA . ASN A 1 264 ? -16.537 6.257 59.855 1.00 95.12 264 ASN A CA 1
ATOM 2135 C C . ASN A 1 264 ? -15.830 5.857 58.547 1.00 95.12 264 ASN A C 1
ATOM 2137 O O . ASN A 1 264 ? -14.930 6.572 58.119 1.00 95.12 264 ASN A O 1
ATOM 2141 N N . VAL A 1 265 ? -16.238 4.752 57.910 1.00 95.19 265 VAL A N 1
ATOM 2142 C CA . VAL A 1 265 ? -15.735 4.329 56.591 1.00 95.19 265 VAL A CA 1
ATOM 2143 C C . VAL A 1 265 ? -16.155 5.325 55.510 1.00 95.19 265 VAL A C 1
ATOM 2145 O O . VAL A 1 265 ? -15.287 5.795 54.789 1.00 95.19 265 VAL A O 1
ATOM 2148 N N . GLU A 1 266 ? -17.423 5.741 55.469 1.00 95.06 266 GLU A N 1
ATOM 2149 C CA . GLU A 1 266 ? -17.939 6.758 54.533 1.00 95.06 266 GLU A CA 1
ATOM 2150 C C . GLU A 1 266 ? -17.107 8.056 54.590 1.00 95.06 266 GLU A C 1
ATOM 2152 O O . GLU A 1 266 ? -16.667 8.565 53.562 1.00 95.06 266 GLU A O 1
ATOM 2157 N N . VAL A 1 267 ? -16.789 8.552 55.794 1.00 96.25 267 VAL A N 1
ATOM 2158 C CA . VAL A 1 267 ? -15.930 9.741 55.977 1.00 96.25 267 VAL A CA 1
ATOM 2159 C C . VAL A 1 267 ? -14.484 9.498 55.518 1.00 96.25 267 VAL A C 1
ATOM 2161 O O . VAL A 1 267 ? -13.847 10.411 54.992 1.00 96.25 267 VAL A O 1
ATOM 2164 N N . VAL A 1 268 ? -13.945 8.288 55.693 1.00 94.81 268 VAL A N 1
ATOM 2165 C CA . VAL A 1 268 ? -12.605 7.924 55.196 1.00 94.81 268 VAL A CA 1
ATOM 2166 C C . VAL A 1 268 ? -12.595 7.782 53.670 1.00 94.81 268 VAL A C 1
ATOM 2168 O O . VAL A 1 268 ? -11.614 8.170 53.041 1.00 94.81 268 VAL A O 1
ATOM 2171 N N . GLU A 1 269 ? -13.676 7.303 53.056 1.00 93.75 269 GLU A N 1
ATOM 2172 C CA . GLU A 1 269 ? -13.838 7.227 51.600 1.00 93.75 269 GLU A CA 1
ATOM 2173 C C . GLU A 1 269 ? -13.987 8.620 50.969 1.00 93.75 269 GLU A C 1
ATOM 2175 O O . GLU A 1 269 ? -13.339 8.902 49.960 1.00 93.75 269 GLU A O 1
ATOM 2180 N N . GLU A 1 270 ? -14.736 9.537 51.593 1.00 94.06 270 GLU A N 1
ATOM 2181 C CA . GLU A 1 270 ? -14.785 10.950 51.187 1.00 94.06 270 GLU A CA 1
ATOM 2182 C C . GLU A 1 270 ? -13.407 11.629 51.293 1.00 94.06 270 GLU A C 1
ATOM 2184 O O . GLU A 1 270 ? -12.986 12.334 50.372 1.00 94.06 270 GLU A O 1
ATOM 2189 N N . GLN A 1 271 ? -12.669 11.392 52.385 1.00 95.62 271 GLN A N 1
ATOM 2190 C CA . GLN A 1 271 ? -11.308 11.916 52.561 1.00 95.62 271 GLN A CA 1
ATOM 2191 C C . GLN A 1 271 ? -10.327 11.328 51.543 1.00 95.62 271 GLN A C 1
ATOM 2193 O O . GLN A 1 271 ? -9.561 12.078 50.938 1.00 95.62 271 GLN A O 1
ATOM 2198 N N . LYS A 1 272 ? -10.381 10.012 51.307 1.00 93.25 272 LYS A N 1
ATOM 2199 C CA . LYS A 1 272 ? -9.589 9.319 50.286 1.00 93.25 272 LYS A CA 1
ATOM 2200 C C . LYS A 1 272 ? -9.848 9.930 48.906 1.00 93.25 272 LYS A C 1
ATOM 2202 O O . LYS A 1 272 ? -8.903 10.386 48.271 1.00 93.25 272 LYS A O 1
ATOM 2207 N N . ARG A 1 273 ? -11.115 10.055 48.501 1.00 94.94 273 ARG A N 1
ATOM 2208 C CA . ARG A 1 273 ? -11.511 10.641 47.211 1.00 94.94 273 ARG A CA 1
ATOM 2209 C C . ARG A 1 273 ? -11.081 12.105 47.067 1.00 94.94 273 ARG A C 1
ATOM 2211 O O . ARG A 1 273 ? -10.724 12.544 45.978 1.00 94.94 273 ARG A O 1
ATOM 2218 N N . SER A 1 274 ? -11.085 12.868 48.161 1.00 94.88 274 SER A N 1
ATOM 2219 C CA . SER A 1 274 ? -10.561 14.240 48.188 1.00 94.88 274 SER A CA 1
ATOM 2220 C C . SER A 1 274 ? -9.045 14.286 47.944 1.00 94.88 274 SER A C 1
ATOM 2222 O O . SER A 1 274 ? -8.573 15.098 47.148 1.00 94.88 274 SER A O 1
ATOM 2224 N N . LEU A 1 275 ? -8.283 13.376 48.563 1.00 93.94 275 LEU A N 1
ATOM 2225 C CA . LEU A 1 275 ? -6.836 13.244 48.358 1.00 93.94 275 LEU A CA 1
ATOM 2226 C C . LEU A 1 275 ? -6.489 12.730 46.950 1.00 93.94 275 LEU A C 1
ATOM 2228 O O . LEU A 1 275 ? -5.542 13.225 46.345 1.00 93.94 275 LEU A O 1
ATOM 2232 N N . GLU A 1 276 ? -7.273 11.799 46.401 1.00 91.38 276 GLU A N 1
ATOM 2233 C CA . GLU A 1 276 ? -7.144 11.317 45.017 1.00 91.38 276 GLU A CA 1
ATOM 2234 C C . GLU A 1 276 ? -7.364 12.463 44.018 1.00 91.38 276 GLU A C 1
ATOM 2236 O O . GLU A 1 276 ? -6.499 12.719 43.182 1.00 91.38 276 GLU A O 1
ATOM 2241 N N . ASN A 1 277 ? -8.432 13.255 44.180 1.00 93.69 277 ASN A N 1
ATOM 2242 C CA . ASN A 1 277 ? -8.668 14.461 43.375 1.00 93.69 277 ASN A CA 1
ATOM 2243 C C . ASN A 1 277 ? -7.504 15.473 43.473 1.00 93.69 277 ASN A C 1
ATOM 2245 O O . ASN A 1 277 ? -7.101 16.057 42.466 1.00 93.69 277 ASN A O 1
ATOM 2249 N N . GLN A 1 278 ? -6.941 15.688 44.669 1.00 93.75 278 GLN A N 1
ATOM 2250 C CA . GLN A 1 278 ? -5.781 16.572 44.859 1.00 93.75 278 GLN A CA 1
ATOM 2251 C C . GLN A 1 278 ? -4.511 16.028 44.186 1.00 93.75 278 GLN A C 1
ATOM 2253 O O . GLN A 1 278 ? -3.735 16.804 43.628 1.00 93.75 278 GLN A O 1
ATOM 2258 N N . LEU A 1 279 ? -4.306 14.710 44.191 1.00 93.31 279 LEU A N 1
ATOM 2259 C CA . LEU A 1 279 ? -3.165 14.063 43.544 1.00 93.31 279 LEU A CA 1
ATOM 2260 C C . LEU A 1 279 ? -3.310 14.034 42.012 1.00 93.31 279 LEU A C 1
ATOM 2262 O O . LEU A 1 279 ? -2.322 14.227 41.304 1.00 93.31 279 LEU A O 1
ATOM 2266 N N . GLN A 1 280 ? -4.529 13.887 41.486 1.00 92.06 280 GLN A N 1
ATOM 2267 C CA . GLN A 1 280 ? -4.822 14.096 40.063 1.00 92.06 280 GLN A CA 1
ATOM 2268 C C . GLN A 1 280 ? -4.551 15.549 39.636 1.00 92.06 280 GLN A C 1
ATOM 2270 O O . GLN A 1 280 ? -3.929 15.770 38.597 1.00 92.06 280 GLN A O 1
ATOM 2275 N N . LEU A 1 281 ? -4.933 16.540 40.452 1.00 92.62 281 LEU A N 1
ATOM 2276 C CA . LEU A 1 281 ? -4.625 17.950 40.183 1.00 92.62 281 LEU A CA 1
ATOM 2277 C C . LEU A 1 281 ? -3.110 18.226 40.219 1.00 92.62 281 LEU A C 1
ATOM 2279 O O . LEU A 1 281 ? -2.600 18.910 39.333 1.00 92.62 281 LEU A O 1
ATOM 2283 N N . MET A 1 282 ? -2.379 17.653 41.186 1.00 93.56 282 MET A N 1
ATOM 2284 C CA . MET A 1 282 ? -0.913 17.739 41.242 1.00 93.56 282 MET A CA 1
ATOM 2285 C C . MET A 1 282 ? -0.276 17.189 39.959 1.00 93.56 282 MET A C 1
ATOM 2287 O O . MET A 1 282 ? 0.532 17.882 39.349 1.00 93.56 282 MET A O 1
ATOM 2291 N N .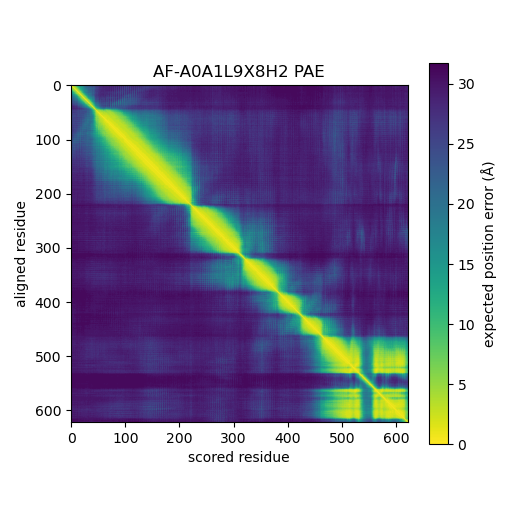 LYS A 1 283 ? -0.680 15.993 39.507 1.00 92.56 283 LYS A N 1
ATOM 2292 C CA . LYS A 1 283 ? -0.212 15.396 38.242 1.00 92.56 283 LYS A CA 1
ATOM 2293 C C . LYS A 1 283 ? -0.475 16.288 37.026 1.00 92.56 283 LYS A C 1
ATOM 2295 O O . LYS A 1 283 ? 0.344 16.318 36.110 1.00 92.56 283 LYS A O 1
ATOM 2300 N N . GLY A 1 284 ? -1.606 16.998 37.005 1.00 93.31 284 GLY A N 1
ATOM 2301 C CA . GLY A 1 284 ? -1.905 17.997 35.978 1.00 93.31 284 GLY A CA 1
ATOM 2302 C C . GLY A 1 284 ? -0.811 19.063 35.926 1.00 93.31 284 GLY A C 1
ATOM 2303 O O . GLY A 1 284 ? -0.158 19.218 34.897 1.00 93.31 284 GLY A O 1
ATOM 2304 N N . VAL A 1 285 ? -0.518 19.684 37.072 1.00 92.56 285 VAL A N 1
ATOM 2305 C CA . VAL A 1 285 ? 0.548 20.692 37.215 1.00 92.56 285 VAL A CA 1
ATOM 2306 C C . VAL A 1 285 ? 1.944 20.116 36.922 1.00 92.56 285 VAL A C 1
ATOM 2308 O O . VAL A 1 285 ? 2.754 20.795 36.297 1.00 92.56 285 VAL A O 1
ATOM 2311 N N . GLU A 1 286 ? 2.239 18.865 37.295 1.00 92.31 286 GLU A N 1
ATOM 2312 C CA . GLU A 1 286 ? 3.488 18.180 36.908 1.00 92.31 286 GLU A CA 1
ATOM 2313 C C . GLU A 1 286 ? 3.604 18.023 35.381 1.00 92.31 286 GLU A C 1
ATOM 2315 O O . GLU A 1 286 ? 4.685 18.214 34.820 1.00 92.31 286 GLU A O 1
ATOM 2320 N N . SER A 1 287 ? 2.500 17.713 34.691 1.00 91.00 287 SER A N 1
ATOM 2321 C CA . SER A 1 287 ? 2.482 17.585 33.229 1.00 91.00 287 SER A CA 1
ATOM 2322 C C . SER A 1 287 ? 2.612 18.938 32.520 1.00 91.00 287 SER A C 1
ATOM 2324 O O . SER A 1 287 ? 3.398 19.058 31.580 1.00 91.00 287 SER A O 1
ATOM 2326 N N . GLU A 1 288 ? 1.940 19.980 33.020 1.00 94.06 288 GLU A N 1
ATOM 2327 C CA . GLU A 1 288 ? 2.078 21.357 32.533 1.00 94.06 288 GLU A CA 1
ATOM 2328 C C . GLU A 1 288 ? 3.517 21.856 32.718 1.00 94.06 288 GLU A C 1
ATOM 2330 O O . GLU A 1 288 ? 4.126 22.340 31.763 1.00 94.06 288 GLU A O 1
ATOM 2335 N N . LEU A 1 289 ? 4.109 21.635 33.899 1.00 94.69 289 LEU A N 1
ATOM 2336 C CA . LEU A 1 289 ? 5.517 21.924 34.183 1.00 94.69 289 LEU A CA 1
ATOM 2337 C C . LEU A 1 289 ? 6.456 21.181 33.221 1.00 94.69 289 LEU A C 1
ATOM 2339 O O . LEU A 1 289 ? 7.402 21.785 32.719 1.00 94.69 289 LEU A O 1
ATOM 2343 N N . GLY A 1 290 ? 6.180 19.911 32.912 1.00 91.25 290 GLY A N 1
ATOM 2344 C CA . GLY A 1 290 ? 6.918 19.149 31.902 1.00 91.25 290 GLY A CA 1
ATOM 2345 C C . GLY A 1 290 ? 6.835 19.777 30.506 1.00 91.25 290 GLY A C 1
ATOM 2346 O O . GLY A 1 290 ? 7.861 19.949 29.847 1.00 91.25 290 GLY A O 1
ATOM 2347 N N . THR A 1 291 ? 5.645 20.200 30.063 1.00 93.06 291 THR A N 1
ATOM 2348 C CA . THR A 1 291 ? 5.501 20.897 28.770 1.00 93.06 291 THR A CA 1
ATOM 2349 C C . THR A 1 291 ? 6.208 22.253 28.753 1.00 93.06 291 THR A C 1
ATOM 2351 O O . THR A 1 291 ? 6.863 22.577 27.763 1.00 93.06 291 THR A O 1
ATOM 2354 N N . ALA A 1 292 ? 6.164 23.010 29.853 1.00 91.75 292 ALA A N 1
ATOM 2355 C CA . ALA A 1 292 ? 6.863 24.285 29.988 1.00 91.75 292 ALA A CA 1
ATOM 2356 C C . ALA A 1 292 ? 8.393 24.111 30.004 1.00 91.75 292 ALA A C 1
ATOM 2358 O O . ALA A 1 292 ? 9.104 24.910 29.400 1.00 91.75 292 ALA A O 1
ATOM 2359 N N . GLN A 1 293 ? 8.912 23.047 30.628 1.00 94.44 293 GLN A N 1
ATOM 2360 C CA . GLN A 1 293 ? 10.336 22.696 30.582 1.00 94.44 293 GLN A CA 1
ATOM 2361 C C . GLN A 1 293 ? 10.787 22.335 29.162 1.00 94.44 293 GLN A C 1
ATOM 2363 O O . GLN A 1 293 ? 11.832 22.810 28.724 1.00 94.44 293 GLN A O 1
ATOM 2368 N N . ILE A 1 294 ? 9.986 21.566 28.414 1.00 92.31 294 ILE A N 1
ATOM 2369 C CA . ILE A 1 294 ? 10.269 21.241 27.006 1.00 92.31 294 ILE A CA 1
ATOM 2370 C C . ILE A 1 294 ? 10.239 22.509 26.140 1.00 92.31 294 ILE A C 1
ATOM 2372 O O . ILE A 1 294 ? 11.153 22.723 25.349 1.00 92.31 294 ILE A O 1
ATOM 2376 N N . GLN A 1 295 ? 9.246 23.388 26.315 1.00 92.19 295 GLN A N 1
ATOM 2377 C CA . GLN A 1 295 ? 9.191 24.681 25.618 1.00 92.19 295 GLN A CA 1
ATOM 2378 C C . GLN A 1 295 ? 10.401 25.563 25.951 1.00 92.19 295 GLN A C 1
ATOM 2380 O O . GLN A 1 295 ? 10.995 26.148 25.051 1.00 92.19 295 GLN A O 1
ATOM 2385 N N . MET A 1 296 ? 10.808 25.626 27.222 1.00 93.62 296 MET A N 1
ATOM 2386 C CA . MET A 1 296 ? 11.995 26.374 27.639 1.00 93.62 296 MET A CA 1
ATOM 2387 C C . MET A 1 296 ? 13.276 25.783 27.037 1.00 93.62 296 MET A C 1
ATOM 2389 O O . MET A 1 296 ? 14.132 26.544 26.598 1.00 93.62 296 MET A O 1
ATOM 2393 N N . GLN A 1 297 ? 13.393 24.452 26.949 1.00 92.94 297 GLN A N 1
ATOM 2394 C CA . GLN A 1 297 ? 14.520 23.808 26.275 1.00 92.94 297 GLN A CA 1
ATOM 2395 C C . GLN A 1 297 ? 14.532 24.120 24.772 1.00 92.94 297 GLN A C 1
ATOM 2397 O O . GLN A 1 297 ? 15.583 24.480 24.255 1.00 92.94 297 GLN A O 1
ATOM 2402 N N . ILE A 1 298 ? 13.388 24.041 24.082 1.00 90.50 298 ILE A N 1
ATOM 2403 C CA . ILE A 1 298 ? 13.283 24.399 22.657 1.00 90.50 298 ILE A CA 1
ATOM 2404 C C . ILE A 1 298 ? 13.710 25.856 22.448 1.00 90.50 298 ILE A C 1
ATOM 2406 O O . ILE A 1 298 ? 14.551 26.120 21.598 1.00 90.50 298 ILE A O 1
ATOM 2410 N N . LEU A 1 299 ? 13.220 26.788 23.270 1.00 91.56 299 LEU A N 1
ATOM 2411 C CA . LEU A 1 299 ? 13.617 28.199 23.210 1.00 91.56 299 LEU A CA 1
ATOM 2412 C C . LEU A 1 299 ? 15.099 28.416 23.564 1.00 91.56 299 LEU A C 1
ATOM 2414 O O . LEU A 1 299 ? 15.729 29.323 23.022 1.00 91.56 299 LEU A O 1
ATOM 2418 N N . GLU A 1 300 ? 15.690 27.599 24.439 1.00 93.88 300 GLU A N 1
ATOM 2419 C CA . GLU A 1 300 ? 17.135 27.612 24.685 1.00 93.88 300 GLU A CA 1
ATOM 2420 C C . GLU A 1 300 ? 17.942 27.065 23.505 1.00 93.88 300 GLU A C 1
ATOM 2422 O O . GLU A 1 300 ? 18.966 27.656 23.171 1.00 93.88 300 GLU A O 1
ATOM 2427 N N . ASP A 1 301 ? 17.509 25.977 22.870 1.00 89.38 301 ASP A N 1
ATOM 2428 C CA . ASP A 1 301 ? 18.187 25.366 21.724 1.00 89.38 301 ASP A CA 1
ATOM 2429 C C . ASP A 1 301 ? 18.030 26.220 20.452 1.00 89.38 301 ASP A C 1
ATOM 2431 O O . ASP A 1 301 ? 19.005 26.418 19.725 1.00 89.38 301 ASP A O 1
ATOM 2435 N N . GLU A 1 302 ? 16.879 26.870 20.255 1.00 91.38 302 GLU A N 1
ATOM 2436 C CA . GLU A 1 302 ? 16.707 27.973 19.304 1.00 91.38 302 GLU A CA 1
ATOM 2437 C C . GLU A 1 302 ? 17.650 29.133 19.640 1.00 91.38 302 GLU A C 1
ATOM 2439 O O . GLU A 1 302 ? 18.390 29.588 18.769 1.00 91.38 302 GLU A O 1
ATOM 2444 N N . ARG A 1 303 ? 17.711 29.598 20.899 1.00 91.31 303 ARG A N 1
ATOM 2445 C CA . ARG A 1 303 ? 18.638 30.676 21.286 1.00 91.31 303 ARG A CA 1
ATOM 2446 C C . ARG A 1 303 ? 20.092 30.279 21.040 1.00 91.31 303 ARG A C 1
ATOM 2448 O O . ARG A 1 303 ? 20.867 31.132 20.619 1.00 91.31 303 ARG A O 1
ATOM 2455 N N . ARG A 1 304 ? 20.484 29.023 21.280 1.00 86.19 304 ARG A N 1
ATOM 2456 C CA . ARG A 1 304 ? 21.829 28.491 20.985 1.00 86.19 304 ARG A CA 1
ATOM 2457 C C . ARG A 1 304 ? 22.083 28.456 19.477 1.00 86.19 304 ARG A C 1
ATOM 2459 O O . ARG A 1 304 ? 23.149 28.889 19.057 1.00 86.19 304 ARG A O 1
ATOM 2466 N N . SER A 1 305 ? 21.105 28.036 18.673 1.00 82.00 305 SER A N 1
ATOM 2467 C CA . SER A 1 305 ? 21.163 28.074 17.206 1.00 82.00 305 SER A CA 1
ATOM 2468 C C . SER A 1 305 ? 21.349 29.502 16.682 1.00 82.00 305 SER A C 1
ATOM 2470 O O . SER A 1 305 ? 22.317 29.767 15.973 1.00 82.00 305 SER A O 1
ATOM 2472 N N . TRP A 1 306 ? 20.513 30.451 17.116 1.00 80.19 306 TRP A N 1
ATOM 2473 C CA . TRP A 1 306 ? 20.648 31.866 16.761 1.00 80.19 306 TRP A CA 1
ATOM 2474 C C . TRP A 1 306 ? 21.958 32.468 17.272 1.00 80.19 306 TRP A C 1
ATOM 2476 O O . TRP A 1 306 ? 22.607 33.195 16.532 1.00 80.19 306 TRP A O 1
ATOM 2486 N N . THR A 1 307 ? 22.399 32.129 18.488 1.00 82.94 307 THR A N 1
ATOM 2487 C CA . THR A 1 307 ? 23.704 32.571 19.017 1.00 82.94 307 THR A CA 1
ATOM 2488 C C . THR A 1 307 ? 24.854 32.004 18.186 1.00 82.94 307 THR A C 1
ATOM 2490 O O . THR A 1 307 ? 25.803 32.724 17.934 1.00 82.94 307 THR A O 1
ATOM 2493 N N . SER A 1 308 ? 24.766 30.762 17.700 1.00 76.88 308 SER A N 1
ATOM 2494 C CA . SER A 1 308 ? 25.781 30.164 16.821 1.00 76.88 308 SER A CA 1
ATOM 2495 C C . SER A 1 308 ? 25.757 30.726 15.395 1.00 76.88 308 SER A C 1
ATOM 2497 O O . SER A 1 308 ? 26.773 30.647 14.713 1.00 76.88 308 SER A O 1
ATOM 2499 N N . LEU A 1 309 ? 24.621 31.262 14.937 1.00 69.62 309 LEU A N 1
ATOM 2500 C CA . LEU A 1 309 ? 24.480 31.936 13.641 1.00 69.62 309 LEU A CA 1
ATOM 2501 C C . LEU A 1 309 ? 24.902 33.417 13.705 1.00 69.62 309 LEU A C 1
ATOM 2503 O O . LEU A 1 309 ? 25.328 33.976 12.702 1.00 69.62 309 LEU A O 1
ATOM 2507 N N . LEU A 1 310 ? 24.783 34.034 14.886 1.00 69.19 310 LEU A N 1
ATOM 2508 C CA . LEU A 1 310 ? 25.179 35.415 15.203 1.00 69.19 310 LEU A CA 1
ATOM 2509 C C . LEU A 1 310 ? 26.539 35.502 15.922 1.00 69.19 310 LEU A C 1
ATOM 2511 O O . LEU A 1 310 ? 26.954 36.588 16.319 1.00 69.19 310 LEU A O 1
ATOM 2515 N N . GLN A 1 311 ? 27.229 34.377 16.128 1.00 64.12 311 GLN A N 1
ATOM 2516 C CA . GLN A 1 311 ? 28.623 34.375 16.555 1.00 64.12 311 GLN A CA 1
ATOM 2517 C C . GLN A 1 311 ? 29.490 34.583 15.321 1.00 64.12 311 GLN A C 1
ATOM 2519 O O . GLN A 1 311 ? 29.789 33.636 14.592 1.00 64.12 311 GLN A O 1
ATOM 2524 N N . ASP A 1 312 ? 29.888 35.838 15.120 1.00 49.25 312 ASP A N 1
ATOM 2525 C CA . ASP A 1 312 ? 30.879 36.228 14.126 1.00 49.25 312 ASP A CA 1
ATOM 2526 C C . ASP A 1 312 ? 32.141 35.362 14.282 1.00 49.25 312 ASP A C 1
ATOM 2528 O O . ASP A 1 312 ? 32.905 35.489 15.241 1.00 49.25 312 ASP A O 1
ATOM 2532 N N . ASN A 1 313 ? 32.364 34.471 13.318 1.00 49.31 313 ASN A N 1
ATOM 2533 C CA . ASN A 1 313 ? 33.717 34.050 12.987 1.00 49.31 313 ASN A CA 1
ATOM 2534 C C . ASN A 1 313 ? 34.321 35.175 12.138 1.00 49.31 313 ASN A C 1
ATOM 2536 O O . ASN A 1 313 ? 33.653 35.651 11.223 1.00 49.31 313 ASN A O 1
ATOM 2540 N N . ASP A 1 314 ? 35.577 35.560 12.385 1.00 53.25 314 ASP A N 1
ATOM 2541 C CA . ASP A 1 314 ? 36.305 36.591 11.619 1.00 53.25 314 ASP A CA 1
ATOM 2542 C C . ASP A 1 314 ? 36.687 36.118 10.190 1.00 53.25 314 ASP A C 1
ATOM 2544 O O . ASP A 1 314 ? 37.847 36.147 9.773 1.00 53.25 314 ASP A O 1
ATOM 2548 N N . GLN A 1 315 ? 35.706 35.629 9.428 1.00 55.84 315 GLN A N 1
ATOM 2549 C CA . GLN A 1 315 ? 35.809 35.184 8.041 1.00 55.84 315 GLN A CA 1
ATOM 2550 C C . GLN A 1 315 ? 34.653 35.804 7.235 1.00 55.84 315 GLN A C 1
ATOM 2552 O O . GLN A 1 315 ? 33.516 35.797 7.707 1.00 55.84 315 GLN A O 1
ATOM 2557 N N . PRO A 1 316 ? 34.907 36.362 6.037 1.00 50.16 316 PRO A N 1
ATOM 2558 C CA . PRO A 1 316 ? 33.877 37.050 5.262 1.00 50.16 316 PRO A CA 1
ATOM 2559 C C . PRO A 1 316 ? 32.769 36.083 4.820 1.00 50.16 316 PRO A C 1
ATOM 2561 O O . PRO A 1 316 ? 33.047 34.995 4.319 1.00 50.16 316 PRO A O 1
ATOM 2564 N N . ALA A 1 317 ? 31.511 36.493 4.986 1.00 51.72 317 ALA A N 1
ATOM 2565 C CA . ALA A 1 317 ? 30.353 35.660 4.685 1.00 51.72 317 ALA A CA 1
ATOM 2566 C C . ALA A 1 317 ? 30.179 35.429 3.169 1.00 51.72 317 ALA A C 1
ATOM 2568 O O . ALA A 1 317 ? 29.826 36.341 2.426 1.00 51.72 317 ALA A O 1
ATOM 2569 N N . GLU A 1 318 ? 30.338 34.186 2.702 1.00 53.75 318 GLU A N 1
ATOM 2570 C CA . GLU A 1 318 ? 30.154 33.815 1.283 1.00 53.75 318 GLU A CA 1
ATOM 2571 C C . GLU A 1 318 ? 28.684 33.823 0.796 1.00 53.75 318 GLU A C 1
ATOM 2573 O O . GLU A 1 318 ? 28.413 33.567 -0.377 1.00 53.75 318 GLU A O 1
ATOM 2578 N N . LEU A 1 319 ? 27.715 34.142 1.665 1.00 56.53 319 LEU A N 1
ATOM 2579 C CA . LEU A 1 319 ? 26.274 34.151 1.361 1.00 56.53 319 LEU A CA 1
ATOM 2580 C C . LEU A 1 319 ? 25.639 35.543 1.529 1.00 56.53 319 LEU A C 1
ATOM 2582 O O . LEU A 1 319 ? 24.551 35.690 2.081 1.00 56.53 319 LEU A O 1
ATOM 2586 N N . ASP A 1 320 ? 26.310 36.556 0.985 1.00 56.38 320 ASP A N 1
ATOM 2587 C CA . ASP A 1 320 ? 26.027 38.000 1.106 1.00 56.38 320 ASP A CA 1
ATOM 2588 C C . ASP A 1 320 ? 24.696 38.486 0.457 1.00 56.38 320 ASP A C 1
ATOM 2590 O O . ASP A 1 320 ? 24.484 39.676 0.227 1.00 56.38 320 ASP A O 1
ATOM 2594 N N . SER A 1 321 ? 23.775 37.577 0.103 1.00 65.94 321 SER A N 1
ATOM 2595 C CA . SER A 1 321 ? 22.454 37.913 -0.451 1.00 65.94 321 SER A CA 1
ATOM 2596 C C . SER A 1 321 ? 21.412 36.801 -0.238 1.00 65.94 321 SER A C 1
ATOM 2598 O O . SER A 1 321 ? 21.674 35.646 -0.594 1.00 65.94 321 SER A O 1
ATOM 2600 N N . PRO A 1 322 ? 20.176 37.129 0.202 1.00 61.34 322 PRO A N 1
ATOM 2601 C CA . PRO A 1 322 ? 19.054 36.185 0.238 1.00 61.34 322 PRO A CA 1
ATOM 2602 C C . PRO A 1 322 ? 18.742 35.533 -1.118 1.00 61.34 322 PRO A C 1
ATOM 2604 O O . PRO A 1 322 ? 18.260 34.403 -1.166 1.00 61.34 322 PRO A O 1
ATOM 2607 N N . GLU A 1 323 ? 19.047 36.207 -2.233 1.00 65.75 323 GLU A N 1
ATOM 2608 C CA . GLU A 1 323 ? 18.867 35.646 -3.577 1.00 65.75 323 GLU A CA 1
ATOM 2609 C C . GLU A 1 323 ? 19.840 34.483 -3.846 1.00 65.75 323 GLU A C 1
ATOM 2611 O O . GLU A 1 323 ? 19.490 33.543 -4.560 1.00 65.75 323 GLU A O 1
ATOM 2616 N N . SER A 1 324 ? 21.033 34.503 -3.236 1.00 71.25 324 SER A N 1
ATOM 2617 C CA . SER A 1 324 ? 21.993 33.390 -3.284 1.00 71.25 324 SER A CA 1
ATOM 2618 C C . SER A 1 324 ? 21.436 32.162 -2.561 1.00 71.25 324 SER A C 1
ATOM 2620 O O . SER A 1 324 ? 21.381 31.072 -3.129 1.00 71.25 324 SER A O 1
ATOM 2622 N N . VAL A 1 325 ? 20.903 32.358 -1.348 1.00 71.00 325 VAL A N 1
ATOM 2623 C CA . VAL A 1 325 ? 20.287 31.291 -0.539 1.00 71.00 325 VAL A CA 1
ATOM 2624 C C . VAL A 1 325 ? 19.078 30.673 -1.253 1.00 71.00 325 VAL A C 1
ATOM 2626 O O . VAL A 1 325 ? 18.935 29.451 -1.284 1.00 71.00 325 VAL A O 1
ATOM 2629 N N . VAL A 1 326 ? 18.232 31.489 -1.892 1.00 70.12 326 VAL A N 1
ATOM 2630 C CA . VAL A 1 326 ? 17.095 30.994 -2.689 1.00 70.12 326 VAL A CA 1
ATOM 2631 C C . VAL A 1 326 ? 17.564 30.232 -3.934 1.00 70.12 326 VAL A C 1
ATOM 2633 O O . VAL A 1 326 ? 16.991 29.189 -4.243 1.00 70.12 326 VAL A O 1
ATOM 2636 N N . LYS A 1 327 ? 18.616 30.687 -4.629 1.00 76.00 327 LYS A N 1
ATOM 2637 C CA . LYS A 1 327 ? 19.190 29.961 -5.778 1.00 76.00 327 LYS A CA 1
ATOM 2638 C C . LYS A 1 327 ? 19.785 28.616 -5.367 1.00 76.00 327 LYS A C 1
ATOM 2640 O O . LYS A 1 327 ? 19.466 27.620 -6.008 1.00 76.00 327 LYS A O 1
ATOM 2645 N N . ALA A 1 328 ? 20.552 28.564 -4.277 1.00 78.75 328 ALA A N 1
ATOM 2646 C CA . ALA A 1 328 ? 21.082 27.318 -3.725 1.00 78.75 328 ALA A CA 1
ATOM 2647 C C . ALA A 1 328 ? 19.953 26.346 -3.333 1.00 78.75 328 ALA A C 1
ATOM 2649 O O . ALA A 1 328 ? 19.970 25.185 -3.732 1.00 78.75 328 ALA A O 1
ATOM 2650 N N . LEU A 1 329 ? 18.909 26.828 -2.646 1.00 78.44 329 LEU A N 1
ATOM 2651 C CA . LEU A 1 329 ? 17.747 26.012 -2.272 1.00 78.44 329 LEU A CA 1
ATOM 2652 C C . LEU A 1 329 ? 16.952 25.500 -3.489 1.00 78.44 329 LEU A C 1
ATOM 2654 O O . LEU A 1 329 ? 16.413 24.393 -3.452 1.00 78.44 329 LEU A O 1
ATOM 2658 N N . LEU A 1 330 ? 16.847 26.291 -4.560 1.00 79.81 330 LEU A N 1
ATOM 2659 C CA . LEU A 1 330 ? 16.222 25.858 -5.813 1.00 79.81 330 LEU A CA 1
ATOM 2660 C C . LEU A 1 330 ? 17.089 24.835 -6.553 1.00 79.81 330 LEU A C 1
ATOM 2662 O O . LEU A 1 330 ? 16.545 23.858 -7.064 1.00 79.81 330 LEU A O 1
ATOM 2666 N N . GLN A 1 331 ? 18.410 25.016 -6.566 1.00 84.75 331 GLN A N 1
ATOM 2667 C CA . GLN A 1 331 ? 19.350 24.064 -7.150 1.00 84.75 331 GLN A CA 1
ATOM 2668 C C . GLN A 1 331 ? 19.303 22.716 -6.412 1.00 84.75 331 GLN A C 1
ATOM 2670 O O . GLN A 1 331 ? 19.040 21.704 -7.051 1.00 84.75 331 GLN A O 1
ATOM 2675 N N . GLU A 1 332 ? 19.398 22.704 -5.080 1.00 87.12 332 GLU A N 1
ATOM 2676 C CA . GLU A 1 332 ? 19.210 21.510 -4.236 1.00 87.12 332 GLU A CA 1
ATOM 2677 C C . GLU A 1 332 ? 17.874 20.795 -4.509 1.00 87.12 332 GLU A C 1
ATOM 2679 O O . GLU A 1 332 ? 17.809 19.568 -4.605 1.00 87.12 332 GLU A O 1
ATOM 2684 N N . ARG A 1 333 ? 16.780 21.549 -4.698 1.00 90.38 333 ARG A N 1
ATOM 2685 C CA . ARG A 1 333 ? 15.469 20.975 -5.055 1.00 90.38 333 ARG A CA 1
ATOM 2686 C C . ARG A 1 333 ? 15.458 20.347 -6.449 1.00 90.38 333 ARG A C 1
ATOM 2688 O O . ARG A 1 333 ? 14.849 19.290 -6.612 1.00 90.38 333 ARG A O 1
ATOM 2695 N N . ILE A 1 334 ? 16.113 20.964 -7.432 1.00 89.62 334 ILE A N 1
ATOM 2696 C CA . ILE A 1 334 ? 16.244 20.425 -8.794 1.00 89.62 334 ILE A CA 1
ATOM 2697 C C . ILE A 1 334 ? 17.129 19.174 -8.780 1.00 89.62 334 ILE A C 1
ATOM 2699 O O . ILE A 1 334 ? 16.730 18.140 -9.311 1.00 89.62 334 ILE A O 1
ATOM 2703 N N . GLU A 1 335 ? 18.288 19.225 -8.128 1.00 90.31 335 GLU A N 1
ATOM 2704 C CA . GLU A 1 335 ? 19.206 18.091 -8.021 1.00 90.31 335 GLU A CA 1
ATOM 2705 C C . GLU A 1 335 ? 18.524 16.905 -7.331 1.00 90.31 335 GLU A C 1
ATOM 2707 O O . GLU A 1 335 ? 18.479 15.815 -7.911 1.00 90.31 335 GLU A O 1
ATOM 2712 N N . LYS A 1 336 ? 17.851 17.133 -6.192 1.00 89.31 336 LYS A N 1
ATOM 2713 C CA . LYS A 1 336 ? 17.029 16.122 -5.510 1.00 89.31 336 LYS A CA 1
ATOM 2714 C C . LYS A 1 336 ? 15.918 15.557 -6.401 1.00 89.31 336 LYS A C 1
ATOM 2716 O O . LYS A 1 336 ? 15.714 14.345 -6.389 1.00 89.31 336 LYS A O 1
ATOM 2721 N N . ALA A 1 337 ? 15.231 16.382 -7.194 1.00 89.75 337 ALA A N 1
ATOM 2722 C CA . ALA A 1 337 ? 14.225 15.900 -8.141 1.00 89.75 337 ALA A CA 1
ATOM 2723 C C . ALA A 1 337 ? 14.842 14.989 -9.220 1.00 89.75 337 ALA A C 1
ATOM 2725 O O . ALA A 1 337 ? 14.326 13.898 -9.456 1.00 89.75 337 ALA A O 1
ATOM 2726 N N . THR A 1 338 ? 15.990 15.359 -9.808 1.00 90.38 338 THR A N 1
ATOM 2727 C CA . THR A 1 338 ? 16.670 14.485 -10.787 1.00 90.38 338 THR A CA 1
ATOM 2728 C C . THR A 1 338 ? 17.231 13.205 -10.166 1.00 90.38 338 THR A C 1
ATOM 2730 O O . THR A 1 338 ? 17.387 12.213 -10.870 1.00 90.38 338 THR A O 1
ATOM 2733 N N . LEU A 1 339 ? 17.558 13.201 -8.869 1.00 89.69 339 LEU A N 1
ATOM 2734 C CA . LEU A 1 339 ? 17.988 11.996 -8.156 1.00 89.69 339 LEU A CA 1
ATOM 2735 C C . LEU A 1 339 ? 16.817 11.037 -7.894 1.00 89.69 339 LEU A C 1
ATOM 2737 O O . LEU A 1 339 ? 17.013 9.830 -7.986 1.00 89.69 339 LEU A O 1
ATOM 2741 N N . VAL A 1 340 ? 15.611 11.553 -7.629 1.00 93.56 340 VAL A N 1
ATOM 2742 C CA . VAL A 1 340 ? 14.385 10.738 -7.511 1.00 93.56 340 VAL A CA 1
ATOM 2743 C C . VAL A 1 340 ? 13.987 10.135 -8.863 1.00 93.56 340 VAL A C 1
ATOM 2745 O O . VAL A 1 340 ? 13.693 8.946 -8.929 1.00 93.56 340 VAL A O 1
ATOM 2748 N N . ASP A 1 341 ? 14.054 10.911 -9.947 1.00 90.75 341 ASP A N 1
ATOM 2749 C CA . ASP A 1 341 ? 13.783 10.434 -11.314 1.00 90.75 341 ASP A CA 1
ATOM 2750 C C . ASP A 1 341 ? 14.754 9.307 -11.735 1.00 90.75 341 ASP A C 1
ATOM 2752 O O . ASP A 1 341 ? 14.342 8.220 -12.146 1.00 90.75 341 ASP A O 1
ATOM 2756 N N . LYS A 1 342 ? 16.060 9.503 -11.495 1.00 92.00 342 LYS A N 1
ATOM 2757 C CA . LYS A 1 342 ? 17.090 8.465 -11.701 1.00 92.00 342 LYS A CA 1
ATOM 2758 C C . LYS A 1 342 ? 16.868 7.228 -10.827 1.00 92.00 342 LYS A C 1
ATOM 2760 O O . LYS A 1 342 ? 17.121 6.119 -11.292 1.00 92.00 342 LYS A O 1
ATOM 2765 N N . LEU A 1 343 ? 16.408 7.396 -9.584 1.00 92.00 343 LEU A N 1
ATOM 2766 C CA . LEU A 1 343 ? 16.093 6.273 -8.699 1.00 92.00 343 LEU A CA 1
ATOM 2767 C C . LEU A 1 343 ? 14.945 5.432 -9.276 1.00 92.00 343 LEU A C 1
ATOM 2769 O O . LEU A 1 343 ? 15.097 4.220 -9.377 1.00 92.00 343 LEU A O 1
ATOM 2773 N N . GLY A 1 344 ? 13.867 6.067 -9.749 1.00 89.56 344 GLY A N 1
ATOM 2774 C CA . GLY A 1 344 ? 12.747 5.377 -10.400 1.00 89.56 344 GLY A CA 1
ATOM 2775 C C . GLY A 1 344 ? 13.161 4.598 -11.655 1.00 89.56 344 GLY A C 1
ATOM 2776 O O . GLY A 1 344 ? 12.732 3.459 -11.840 1.00 89.56 344 GLY A O 1
ATOM 2777 N N . SER A 1 345 ? 14.058 5.155 -12.479 1.00 90.88 345 SER A N 1
ATOM 2778 C CA . SER A 1 345 ? 14.633 4.437 -13.632 1.00 90.88 345 SER A CA 1
ATOM 2779 C C . SER A 1 345 ? 15.414 3.187 -13.203 1.00 90.88 345 SER A C 1
ATOM 2781 O O . SER A 1 345 ? 15.236 2.115 -13.777 1.00 90.88 345 SER A O 1
ATOM 2783 N N . VAL A 1 346 ? 16.247 3.299 -12.162 1.00 91.06 346 VAL A N 1
ATOM 2784 C CA . VAL A 1 346 ? 17.043 2.176 -11.632 1.00 91.06 346 VAL A CA 1
ATOM 2785 C C . VAL A 1 346 ? 16.164 1.123 -10.943 1.00 91.06 346 VAL A C 1
ATOM 2787 O O . VAL A 1 346 ? 16.466 -0.068 -11.016 1.00 91.06 346 VAL A O 1
ATOM 2790 N N . GLU A 1 347 ? 15.063 1.522 -10.306 1.00 89.12 347 GLU A N 1
ATOM 2791 C CA . GLU A 1 347 ? 14.074 0.602 -9.731 1.00 89.12 347 GLU A CA 1
ATOM 2792 C C . GLU A 1 347 ? 13.311 -0.167 -10.825 1.00 89.12 347 GLU A C 1
ATOM 2794 O O . GLU A 1 347 ? 13.134 -1.382 -10.704 1.00 89.12 347 GLU A O 1
ATOM 2799 N N . ALA A 1 348 ? 12.947 0.486 -11.934 1.00 88.25 348 ALA A N 1
ATOM 2800 C CA . ALA A 1 348 ? 12.347 -0.176 -13.094 1.00 88.25 348 ALA A CA 1
ATOM 2801 C C . ALA A 1 348 ? 13.308 -1.185 -13.758 1.00 88.25 348 ALA A C 1
ATOM 2803 O O . ALA A 1 348 ? 12.925 -2.331 -14.009 1.00 88.25 348 ALA A O 1
ATOM 2804 N N . GLU A 1 349 ? 14.573 -0.804 -13.974 1.00 92.06 349 GLU A N 1
ATOM 2805 C CA . GLU A 1 349 ? 15.611 -1.720 -14.470 1.00 92.06 349 GLU A CA 1
ATOM 2806 C C . GLU A 1 349 ? 15.836 -2.901 -13.512 1.00 92.06 349 GLU A C 1
ATOM 2808 O O . GLU A 1 349 ? 15.961 -4.046 -13.952 1.00 92.06 349 GLU A O 1
ATOM 2813 N N . ALA A 1 350 ? 15.842 -2.662 -12.195 1.00 88.62 350 ALA A N 1
ATOM 2814 C CA . ALA A 1 350 ? 15.994 -3.722 -11.201 1.00 88.62 350 ALA A CA 1
ATOM 2815 C C . ALA A 1 350 ? 14.857 -4.755 -11.273 1.00 88.62 350 ALA A C 1
ATOM 2817 O O . ALA A 1 350 ? 15.137 -5.954 -11.208 1.00 88.62 350 ALA A O 1
ATOM 2818 N N . LEU A 1 351 ? 13.608 -4.319 -11.473 1.00 91.25 351 LEU A N 1
ATOM 2819 C CA . LEU A 1 351 ? 12.455 -5.210 -11.644 1.00 91.25 351 LEU A CA 1
ATOM 2820 C C . LEU A 1 351 ? 12.552 -6.053 -12.928 1.00 91.25 351 LEU A C 1
ATOM 2822 O O . LEU A 1 351 ? 12.274 -7.253 -12.884 1.00 91.25 351 LEU A O 1
ATOM 2826 N N . GLU A 1 352 ? 13.011 -5.477 -14.046 1.00 93.06 352 GLU A N 1
ATOM 2827 C CA . GLU A 1 352 ? 13.269 -6.233 -15.285 1.00 93.06 352 GLU A CA 1
ATOM 2828 C C . GLU A 1 352 ? 14.336 -7.322 -15.064 1.00 93.06 352 GLU A C 1
ATOM 2830 O O . GLU A 1 352 ? 14.164 -8.474 -15.476 1.00 93.06 352 GLU A O 1
ATOM 2835 N N . LYS A 1 353 ? 15.431 -6.984 -14.367 1.00 90.19 353 LYS A N 1
ATOM 2836 C CA . LYS A 1 353 ? 16.497 -7.950 -14.056 1.00 90.19 353 LYS A CA 1
ATOM 2837 C C . LYS A 1 353 ? 16.055 -9.004 -13.045 1.00 90.19 353 LYS A C 1
ATOM 2839 O O . LYS A 1 353 ? 16.513 -10.139 -13.141 1.00 90.19 353 LYS A O 1
ATOM 2844 N N . GLU A 1 354 ? 15.173 -8.684 -12.103 1.00 91.12 354 GLU A N 1
ATOM 2845 C CA . GLU A 1 354 ? 14.616 -9.670 -11.170 1.00 91.12 354 GLU A CA 1
ATOM 2846 C C . GLU A 1 354 ? 13.673 -10.660 -11.870 1.00 91.12 354 GLU A C 1
ATOM 2848 O O . GLU A 1 354 ? 13.738 -11.853 -11.572 1.00 91.12 354 GLU A O 1
ATOM 2853 N N . GLU A 1 355 ? 12.904 -10.236 -12.878 1.00 93.25 355 GLU A N 1
ATOM 2854 C CA . GLU A 1 355 ? 12.124 -11.165 -13.709 1.00 93.25 355 GLU A CA 1
ATOM 2855 C C . GLU A 1 355 ? 13.018 -12.069 -14.576 1.00 93.25 355 GLU A C 1
ATOM 2857 O O . GLU A 1 355 ? 12.805 -13.281 -14.631 1.00 93.25 355 GLU A O 1
ATOM 2862 N N . GLN A 1 356 ? 14.085 -11.520 -15.167 1.00 94.56 356 GLN A N 1
ATOM 2863 C CA . GLN A 1 356 ? 15.089 -12.305 -15.904 1.00 94.56 356 GLN A CA 1
ATOM 2864 C C . GLN A 1 356 ? 15.852 -13.293 -15.004 1.00 94.56 356 GLN A C 1
ATOM 2866 O O . GLN A 1 356 ? 16.255 -14.362 -15.457 1.00 94.56 356 GLN A O 1
ATOM 2871 N N . ILE A 1 357 ? 16.031 -12.981 -13.717 1.00 91.25 357 ILE A N 1
ATOM 2872 C CA . ILE A 1 357 ? 16.573 -13.936 -12.740 1.00 91.25 357 ILE A CA 1
ATOM 2873 C C . ILE A 1 357 ? 15.543 -15.034 -12.441 1.00 91.25 357 ILE A C 1
ATOM 2875 O O . ILE A 1 357 ? 15.917 -16.206 -12.431 1.00 91.25 357 ILE A O 1
ATOM 2879 N N . ARG A 1 358 ? 14.258 -14.696 -12.254 1.00 94.31 358 ARG A N 1
ATOM 2880 C CA . ARG A 1 358 ? 13.196 -15.687 -11.989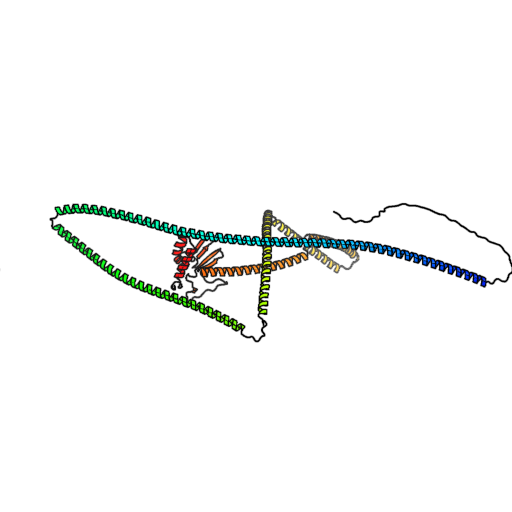 1.00 94.31 358 ARG A CA 1
ATOM 2881 C C . ARG A 1 358 ? 13.038 -16.703 -13.126 1.00 94.31 358 ARG A C 1
ATOM 2883 O O . ARG A 1 358 ? 12.910 -17.895 -12.838 1.00 94.31 358 ARG A O 1
ATOM 2890 N N . SER A 1 359 ? 13.098 -16.279 -14.391 1.00 93.31 359 SER A N 1
ATOM 2891 C CA . SER A 1 359 ? 13.042 -17.208 -15.532 1.00 93.31 359 SER A CA 1
ATOM 2892 C C . SER A 1 359 ? 14.268 -18.129 -15.588 1.00 93.31 359 SER A C 1
ATOM 2894 O O . SER A 1 359 ? 14.115 -19.350 -15.643 1.00 93.31 359 SER A O 1
ATOM 2896 N N . LEU A 1 360 ? 15.480 -17.578 -15.459 1.00 91.56 360 LEU A N 1
ATOM 2897 C CA . LEU A 1 360 ? 16.724 -18.360 -15.446 1.00 91.56 360 LEU A CA 1
ATOM 2898 C C . LEU A 1 360 ? 16.815 -19.320 -14.246 1.00 91.56 360 LEU A C 1
ATOM 2900 O O . LEU A 1 360 ? 17.386 -20.406 -14.361 1.00 91.56 360 LEU A O 1
ATOM 2904 N N . GLU A 1 361 ? 16.248 -18.971 -13.089 1.00 92.38 361 GLU A N 1
ATOM 2905 C CA . GLU A 1 361 ? 16.156 -19.882 -11.943 1.00 92.38 361 GLU A CA 1
ATOM 2906 C C . GLU A 1 361 ? 15.151 -21.018 -12.179 1.00 92.38 361 GLU A C 1
ATOM 2908 O O . GLU A 1 361 ? 15.430 -22.157 -11.792 1.00 92.38 361 GLU A O 1
ATOM 2913 N N . ALA A 1 362 ? 14.039 -20.761 -12.877 1.00 92.62 362 ALA A N 1
ATOM 2914 C CA . ALA A 1 362 ? 13.106 -21.804 -13.299 1.00 92.62 362 ALA A CA 1
ATOM 2915 C C . ALA A 1 362 ? 13.752 -22.781 -14.302 1.00 92.62 362 ALA A C 1
ATOM 2917 O O . ALA A 1 362 ? 13.695 -23.994 -14.085 1.00 92.62 362 ALA A O 1
ATOM 2918 N N . GLU A 1 363 ? 14.448 -22.277 -15.328 1.00 94.00 363 GLU A N 1
ATOM 2919 C CA . GLU A 1 363 ? 15.207 -23.086 -16.299 1.00 94.00 363 GLU A CA 1
ATOM 2920 C C . GLU A 1 363 ? 16.320 -23.906 -15.627 1.00 94.00 363 GLU A C 1
ATOM 2922 O O . GLU A 1 363 ? 16.490 -25.103 -15.867 1.00 94.00 363 GLU A O 1
ATOM 2927 N N . LYS A 1 364 ? 17.054 -23.301 -14.690 1.00 90.81 364 LYS A N 1
ATOM 2928 C CA . LYS A 1 364 ? 18.067 -23.998 -13.885 1.00 90.81 364 LYS A CA 1
ATOM 2929 C C . LYS A 1 364 ? 17.459 -25.117 -13.035 1.00 90.81 364 LYS A C 1
ATOM 2931 O O . LYS A 1 364 ? 18.131 -26.115 -12.771 1.00 90.81 364 LYS A O 1
ATOM 2936 N N . MET A 1 365 ? 16.206 -24.977 -12.600 1.00 93.06 365 MET A N 1
ATOM 2937 C CA . MET A 1 365 ? 15.484 -25.995 -11.832 1.00 93.06 365 MET A CA 1
ATOM 2938 C C . MET A 1 365 ? 14.870 -27.101 -12.705 1.00 93.06 365 MET A C 1
ATOM 2940 O O . MET A 1 365 ? 14.769 -28.231 -12.222 1.00 93.06 365 MET A O 1
ATOM 2944 N N . THR A 1 366 ? 14.509 -26.845 -13.968 1.00 93.62 366 THR A N 1
ATOM 2945 C CA . THR A 1 366 ? 14.126 -27.911 -14.916 1.00 93.62 366 THR A CA 1
ATOM 2946 C C . THR A 1 366 ? 15.350 -28.707 -15.367 1.00 93.62 366 THR A C 1
ATOM 2948 O O . THR A 1 366 ? 15.379 -29.920 -15.163 1.00 93.62 366 THR A O 1
ATOM 2951 N N . LEU A 1 367 ? 16.418 -28.039 -15.818 1.00 89.25 367 LEU A N 1
ATOM 2952 C CA . LEU A 1 367 ? 17.677 -28.680 -16.226 1.00 89.25 367 LEU A CA 1
ATOM 2953 C C . LEU A 1 367 ? 18.305 -29.528 -15.106 1.00 89.25 367 LEU A C 1
ATOM 2955 O O . LEU A 1 367 ? 18.866 -30.593 -15.360 1.00 89.25 367 LEU A O 1
ATOM 2959 N N . ARG A 1 368 ? 18.181 -29.107 -13.838 1.00 91.31 368 ARG A N 1
ATOM 2960 C CA . ARG A 1 368 ? 18.598 -29.923 -12.681 1.00 91.31 368 ARG A CA 1
ATOM 2961 C C . ARG A 1 368 ? 17.793 -31.215 -12.545 1.00 91.31 368 ARG A C 1
ATOM 2963 O O . ARG A 1 368 ? 18.394 -32.258 -12.307 1.00 91.31 368 ARG A O 1
ATOM 2970 N N . LYS A 1 369 ? 16.467 -31.165 -12.716 1.00 91.31 369 LYS A N 1
ATOM 2971 C CA . LYS A 1 369 ? 15.605 -32.361 -12.677 1.00 91.31 369 LYS A CA 1
ATOM 2972 C C . LYS A 1 369 ? 15.928 -33.314 -13.828 1.00 91.31 369 LYS A C 1
ATOM 2974 O O . LYS A 1 369 ? 15.981 -34.518 -13.609 1.00 91.31 369 LYS A O 1
ATOM 2979 N N . GLU A 1 370 ? 16.196 -32.788 -15.021 1.00 89.94 370 GLU A N 1
ATOM 2980 C CA . GLU A 1 370 ? 16.615 -33.579 -16.186 1.00 89.94 370 GLU A CA 1
ATOM 2981 C C . GLU A 1 370 ? 17.981 -34.246 -15.973 1.00 89.94 370 GLU A C 1
ATOM 2983 O O . GLU A 1 370 ? 18.136 -35.442 -16.216 1.00 89.94 370 GLU A O 1
ATOM 2988 N N . LEU A 1 371 ? 18.966 -33.522 -15.433 1.00 81.62 371 LEU A N 1
ATOM 2989 C CA . LEU A 1 371 ? 20.255 -34.113 -15.058 1.00 81.62 371 LEU A CA 1
ATOM 2990 C C . LEU A 1 371 ? 20.107 -35.190 -13.973 1.00 81.62 371 LEU A C 1
ATOM 2992 O O . LEU A 1 371 ? 20.825 -36.188 -14.010 1.00 81.62 371 LEU A O 1
ATOM 2996 N N . GLU A 1 372 ? 19.181 -35.027 -13.027 1.00 85.00 372 GLU A N 1
ATOM 2997 C CA . GLU A 1 372 ? 18.921 -36.014 -11.976 1.00 85.00 372 GLU A CA 1
ATOM 2998 C C . GLU A 1 372 ? 18.227 -37.278 -12.520 1.00 85.00 372 GLU A C 1
ATOM 3000 O O . GLU A 1 372 ? 18.631 -38.387 -12.165 1.00 85.00 372 GLU A O 1
ATOM 3005 N N . THR A 1 373 ? 17.270 -37.159 -13.452 1.00 86.50 373 THR A N 1
ATOM 3006 C CA . THR A 1 373 ? 16.664 -38.333 -14.112 1.00 86.50 373 THR A CA 1
ATOM 3007 C C . THR A 1 373 ? 17.654 -39.054 -15.029 1.00 86.50 373 THR A C 1
ATOM 3009 O O . THR A 1 373 ? 17.722 -40.284 -14.996 1.00 86.50 373 THR A O 1
ATOM 3012 N N . VAL A 1 374 ? 18.493 -38.328 -15.779 1.00 81.38 374 VAL A N 1
ATOM 3013 C CA . VAL A 1 374 ? 19.598 -38.916 -16.563 1.00 81.38 374 VAL A CA 1
ATOM 3014 C C . VAL A 1 374 ? 20.619 -39.606 -15.650 1.00 81.38 374 VAL A C 1
ATOM 3016 O O . VAL A 1 374 ? 21.100 -40.695 -15.960 1.00 81.38 374 VAL A O 1
ATOM 3019 N N . ARG A 1 375 ? 20.925 -39.036 -14.479 1.00 78.50 375 ARG A N 1
ATOM 3020 C CA . ARG A 1 375 ? 21.832 -39.657 -13.501 1.00 78.50 375 ARG A CA 1
ATOM 3021 C C . ARG A 1 375 ? 21.233 -40.911 -12.857 1.00 78.50 375 ARG A C 1
ATOM 3023 O O . ARG A 1 375 ? 21.969 -41.867 -12.619 1.00 78.50 375 ARG A O 1
ATOM 3030 N N . ALA A 1 376 ? 19.923 -40.929 -12.608 1.00 75.50 376 ALA A N 1
ATOM 3031 C CA . ALA A 1 376 ? 19.205 -42.089 -12.084 1.00 75.50 376 ALA A CA 1
ATOM 3032 C C . ALA A 1 376 ? 19.109 -43.238 -13.108 1.00 75.50 376 ALA A C 1
ATOM 3034 O O . ALA A 1 376 ? 19.279 -44.401 -12.745 1.00 75.50 376 ALA A O 1
ATOM 3035 N N . THR A 1 377 ? 18.907 -42.940 -14.397 1.00 73.81 377 THR A N 1
ATOM 3036 C CA . THR A 1 377 ? 18.949 -43.975 -15.447 1.00 73.81 377 THR A CA 1
ATOM 3037 C C . THR A 1 377 ? 20.375 -44.483 -15.688 1.00 73.81 377 THR A C 1
ATOM 3039 O O . THR A 1 377 ? 20.578 -45.690 -15.826 1.00 73.81 377 THR A O 1
ATOM 3042 N N . ALA A 1 378 ? 21.386 -43.610 -15.636 1.00 63.56 378 ALA A N 1
ATOM 3043 C CA . ALA A 1 378 ? 22.793 -44.002 -15.754 1.00 63.56 378 ALA A CA 1
ATOM 3044 C C . ALA A 1 378 ? 23.301 -44.854 -14.571 1.00 63.56 378 ALA A C 1
ATOM 3046 O O . ALA A 1 378 ? 24.132 -45.746 -14.772 1.00 63.56 378 ALA A O 1
ATOM 3047 N N . SER A 1 379 ? 22.809 -44.622 -13.346 1.00 58.69 379 SER A N 1
ATOM 3048 C CA . SER A 1 379 ? 23.150 -45.457 -12.185 1.00 58.69 379 SER A CA 1
ATOM 3049 C C . SER A 1 379 ? 22.474 -46.830 -12.252 1.00 58.69 379 SER A C 1
ATOM 3051 O O . SER A 1 379 ? 23.143 -47.837 -12.015 1.00 58.69 379 SER A O 1
ATOM 3053 N N . ALA A 1 380 ? 21.209 -46.895 -12.687 1.00 58.66 380 ALA A N 1
ATOM 3054 C CA . ALA A 1 380 ? 20.511 -48.152 -12.972 1.00 58.66 380 ALA A CA 1
ATOM 3055 C C . ALA A 1 380 ? 21.197 -48.986 -14.079 1.00 58.66 380 ALA A C 1
ATOM 3057 O O . ALA A 1 380 ? 21.143 -50.213 -14.047 1.00 58.66 380 ALA A O 1
ATOM 3058 N N . ALA A 1 381 ? 21.894 -48.336 -15.019 1.00 57.41 381 ALA A N 1
ATOM 3059 C CA . ALA A 1 381 ? 22.659 -48.982 -16.090 1.00 57.41 381 ALA A CA 1
ATOM 3060 C C . ALA A 1 381 ? 24.097 -49.416 -15.700 1.00 57.41 381 ALA A C 1
ATOM 3062 O O . ALA A 1 381 ? 24.830 -49.935 -16.540 1.00 57.41 381 ALA A O 1
ATOM 3063 N N . GLY A 1 382 ? 24.541 -49.205 -14.451 1.00 53.88 382 GLY A N 1
ATOM 3064 C CA . GLY A 1 382 ? 25.825 -49.720 -13.933 1.00 53.88 382 GLY A CA 1
ATOM 3065 C C . GLY A 1 382 ? 27.111 -49.068 -14.480 1.00 53.88 382 GLY A C 1
ATOM 3066 O O . GLY A 1 382 ? 28.220 -49.519 -14.158 1.00 53.88 382 GLY A O 1
ATOM 3067 N N . GLY A 1 383 ? 26.991 -47.994 -15.272 1.00 57.03 383 GLY A N 1
ATOM 3068 C CA . GLY A 1 383 ? 28.083 -47.399 -16.061 1.00 57.03 383 GLY A CA 1
ATOM 3069 C C . GLY A 1 383 ? 29.306 -46.925 -15.263 1.00 57.03 383 GLY A C 1
ATOM 3070 O O . GLY A 1 383 ? 30.427 -46.981 -15.766 1.00 57.03 383 GLY A O 1
ATOM 3071 N N . ALA A 1 384 ? 29.132 -46.559 -13.989 1.00 54.53 384 ALA A N 1
ATOM 3072 C CA . ALA A 1 384 ? 30.220 -46.119 -13.105 1.00 54.53 384 ALA A CA 1
ATOM 3073 C C . ALA A 1 384 ? 31.363 -47.151 -12.955 1.00 54.53 384 ALA A C 1
ATOM 3075 O O . ALA A 1 384 ? 32.500 -46.788 -12.651 1.00 54.53 384 ALA A O 1
ATOM 3076 N N . THR A 1 385 ? 31.087 -48.438 -13.196 1.00 57.22 385 THR A N 1
ATOM 3077 C CA . THR A 1 385 ? 32.100 -49.507 -13.140 1.00 57.22 385 THR A CA 1
ATOM 3078 C C . THR A 1 385 ? 32.951 -49.629 -14.412 1.00 57.22 385 THR A C 1
ATOM 3080 O O . THR A 1 385 ? 34.027 -50.231 -14.363 1.00 57.22 385 THR A O 1
ATOM 3083 N N . ALA A 1 386 ? 32.514 -49.058 -15.541 1.00 58.72 386 ALA A N 1
ATOM 3084 C CA . ALA A 1 386 ? 33.227 -49.119 -16.818 1.00 58.72 386 ALA A CA 1
ATOM 3085 C C . ALA A 1 386 ? 34.375 -48.094 -16.881 1.00 58.72 386 ALA A C 1
ATOM 3087 O O . ALA A 1 386 ? 35.525 -48.472 -17.116 1.00 58.72 386 ALA A O 1
ATOM 3088 N N . ASP A 1 387 ? 34.087 -46.828 -16.565 1.00 63.75 387 ASP A N 1
ATOM 3089 C CA . ASP A 1 387 ? 35.054 -45.717 -16.557 1.00 63.75 387 ASP A CA 1
ATOM 3090 C C . ASP A 1 387 ? 36.277 -45.985 -15.668 1.00 63.75 387 ASP A C 1
ATOM 3092 O O . ASP A 1 387 ? 37.417 -45.699 -16.044 1.00 63.75 387 ASP A O 1
ATOM 3096 N N . SER A 1 388 ? 36.050 -46.579 -14.492 1.00 65.19 388 SER A N 1
ATOM 3097 C CA . SER A 1 388 ? 37.116 -46.969 -13.562 1.00 65.19 388 SER A CA 1
ATOM 3098 C C . SER A 1 388 ? 38.096 -47.968 -14.200 1.00 65.19 388 SER A C 1
ATOM 3100 O O . SER A 1 388 ? 39.314 -47.818 -14.081 1.00 65.19 388 SER A O 1
ATOM 3102 N N . ARG A 1 389 ? 37.580 -48.952 -14.952 1.00 69.38 389 ARG A N 1
ATOM 3103 C CA . ARG A 1 389 ? 38.393 -49.975 -15.633 1.00 69.38 389 ARG A CA 1
ATOM 3104 C C . ARG A 1 389 ? 39.122 -49.428 -16.860 1.00 69.38 389 ARG A C 1
ATOM 3106 O O . ARG A 1 389 ? 40.213 -49.908 -17.166 1.00 69.38 389 ARG A O 1
ATOM 3113 N N . ALA A 1 390 ? 38.548 -48.441 -17.550 1.00 68.75 390 ALA A N 1
ATOM 3114 C CA . ALA A 1 390 ? 39.192 -47.775 -18.681 1.00 68.75 390 ALA A CA 1
ATOM 3115 C C . ALA A 1 390 ? 40.441 -46.996 -18.233 1.00 68.75 390 ALA A C 1
ATOM 3117 O O . ALA A 1 390 ? 41.531 -47.215 -18.763 1.00 68.75 390 ALA A O 1
ATOM 3118 N N . LYS A 1 391 ? 40.315 -46.166 -17.187 1.00 70.94 391 LYS A N 1
ATOM 3119 C CA . LYS A 1 391 ? 41.428 -45.366 -16.641 1.00 70.94 391 LYS A CA 1
ATOM 3120 C C . LYS A 1 391 ? 42.590 -46.244 -16.154 1.00 70.94 391 LYS A C 1
ATOM 3122 O O . LYS A 1 391 ? 43.733 -46.015 -16.540 1.00 70.94 391 LYS A O 1
ATOM 3127 N N . ALA A 1 392 ? 42.289 -47.328 -15.434 1.00 69.25 392 ALA A N 1
ATOM 3128 C CA . ALA A 1 392 ? 43.294 -48.275 -14.938 1.00 69.25 392 ALA A CA 1
ATOM 3129 C C . ALA A 1 392 ? 44.053 -49.060 -16.038 1.00 69.25 392 ALA A C 1
ATOM 3131 O O . ALA A 1 392 ? 45.097 -49.653 -15.756 1.00 69.25 392 ALA A O 1
ATOM 3132 N N . ARG A 1 393 ? 43.556 -49.095 -17.286 1.00 75.56 393 ARG A N 1
ATOM 3133 C CA . ARG A 1 393 ? 44.299 -49.651 -18.435 1.00 75.56 393 ARG A CA 1
ATOM 3134 C C . ARG A 1 393 ? 45.315 -48.652 -18.993 1.00 75.56 393 ARG A C 1
ATOM 3136 O O . ARG A 1 393 ? 46.464 -49.034 -19.208 1.00 75.56 393 ARG A O 1
ATOM 3143 N N . LEU A 1 394 ? 44.913 -47.391 -19.152 1.00 74.06 394 LEU A N 1
ATOM 3144 C CA . LEU A 1 394 ? 45.755 -46.325 -19.708 1.00 74.06 394 LEU A CA 1
ATOM 3145 C C . LEU A 1 394 ? 46.995 -46.051 -18.842 1.00 74.06 394 LEU A C 1
ATOM 3147 O O . LEU A 1 394 ? 48.098 -45.914 -19.368 1.00 74.06 394 LEU A O 1
ATOM 3151 N N . GLU A 1 395 ? 46.852 -46.052 -17.512 1.00 72.44 395 GLU A N 1
ATOM 3152 C CA . GLU A 1 395 ? 47.996 -45.873 -16.603 1.00 72.44 395 GLU A CA 1
ATOM 3153 C C . GLU A 1 395 ? 49.044 -46.984 -16.755 1.00 72.44 395 GLU A C 1
ATOM 3155 O O . GLU A 1 395 ? 50.238 -46.697 -16.812 1.00 72.44 395 GLU A O 1
ATOM 3160 N N . ARG A 1 396 ? 48.613 -48.245 -16.912 1.00 76.50 396 ARG A N 1
ATOM 3161 C CA . ARG A 1 396 ? 49.528 -49.379 -17.132 1.00 76.50 396 ARG A CA 1
ATOM 3162 C C . ARG A 1 396 ? 50.286 -49.255 -18.451 1.00 76.50 396 ARG A C 1
ATOM 3164 O O . ARG A 1 396 ? 51.482 -49.525 -18.476 1.00 76.50 396 ARG A O 1
ATOM 3171 N N . GLN A 1 397 ? 49.617 -48.823 -19.522 1.00 75.25 397 GLN A N 1
ATOM 3172 C CA . GLN A 1 397 ? 50.262 -48.579 -20.818 1.00 75.25 397 GLN A CA 1
ATOM 3173 C C . GLN A 1 397 ? 51.318 -47.468 -20.707 1.00 75.25 397 GLN A C 1
ATOM 3175 O O . GLN A 1 397 ? 52.456 -47.662 -21.132 1.00 75.25 397 GLN A O 1
ATOM 3180 N N . ARG A 1 398 ? 50.998 -46.359 -20.023 1.00 83.44 398 ARG A N 1
ATOM 3181 C CA . ARG A 1 398 ? 51.955 -45.273 -19.743 1.00 83.44 398 ARG A CA 1
ATOM 3182 C C . ARG A 1 398 ? 53.188 -45.755 -18.967 1.00 83.44 398 ARG A C 1
ATOM 3184 O O . ARG A 1 398 ? 54.297 -45.330 -19.274 1.00 83.44 398 ARG A O 1
ATOM 3191 N N . THR A 1 399 ? 53.023 -46.633 -17.973 1.00 75.75 399 THR A N 1
ATOM 3192 C CA . THR A 1 399 ? 54.152 -47.162 -17.180 1.00 75.75 399 THR A CA 1
ATOM 3193 C C . THR A 1 399 ? 55.061 -48.111 -17.971 1.00 75.75 399 THR A C 1
ATOM 3195 O O . THR A 1 399 ? 56.232 -48.246 -17.622 1.00 75.75 399 THR A O 1
ATOM 3198 N N . LEU A 1 400 ? 54.556 -48.766 -19.022 1.00 76.50 400 LEU A N 1
ATOM 3199 C CA . LEU A 1 400 ? 55.369 -49.618 -19.897 1.00 76.50 400 LEU A CA 1
ATOM 3200 C C . LEU A 1 400 ? 56.243 -48.772 -20.834 1.00 76.50 400 LEU A C 1
ATOM 3202 O O . LEU A 1 400 ? 57.460 -48.932 -20.817 1.00 76.50 400 LEU A O 1
ATOM 3206 N N . ALA A 1 401 ? 55.648 -47.806 -21.541 1.00 74.25 401 ALA A N 1
ATOM 3207 C CA . ALA A 1 401 ? 56.366 -46.941 -22.485 1.00 74.25 401 ALA A CA 1
ATOM 3208 C C . ALA A 1 401 ? 57.531 -46.162 -21.836 1.00 74.25 401 ALA A C 1
ATOM 3210 O O . ALA A 1 401 ? 58.587 -45.998 -22.440 1.00 74.25 401 ALA A O 1
ATOM 3211 N N . ILE A 1 402 ? 57.381 -45.725 -20.578 1.00 77.75 402 ILE A N 1
ATOM 3212 C CA . ILE A 1 402 ? 58.463 -45.045 -19.838 1.00 77.75 402 ILE A CA 1
ATOM 3213 C C . ILE A 1 402 ? 59.688 -45.960 -19.669 1.00 77.75 402 ILE A C 1
ATOM 3215 O O . ILE A 1 402 ? 60.811 -45.521 -19.905 1.00 77.75 402 ILE A O 1
ATOM 3219 N N . LYS A 1 403 ? 59.482 -47.237 -19.326 1.00 78.38 403 LYS A N 1
ATOM 3220 C CA . LYS A 1 403 ? 60.573 -48.206 -19.117 1.00 78.38 403 LYS A CA 1
ATOM 3221 C C . LYS A 1 403 ? 61.277 -48.596 -20.413 1.00 78.38 403 LYS A C 1
ATOM 3223 O O . LYS A 1 403 ? 62.466 -48.893 -20.403 1.00 78.38 403 LYS A O 1
ATOM 3228 N N . GLU A 1 404 ? 60.548 -48.589 -21.521 1.00 77.62 404 GLU A N 1
ATOM 3229 C CA . GLU A 1 404 ? 61.089 -48.835 -22.857 1.00 77.62 404 GLU A CA 1
ATOM 3230 C C . GLU A 1 404 ? 62.003 -47.681 -23.302 1.00 77.62 404 GLU A C 1
ATOM 3232 O O . GLU A 1 404 ? 63.133 -47.914 -23.728 1.00 77.62 404 GLU A O 1
ATOM 3237 N N . VAL A 1 405 ? 61.595 -46.429 -23.056 1.00 76.06 405 VAL A N 1
ATOM 3238 C CA . VAL A 1 405 ? 62.447 -45.239 -23.251 1.00 76.06 405 VAL A CA 1
ATOM 3239 C C . VAL A 1 405 ? 63.681 -45.252 -22.335 1.00 76.06 405 VAL A C 1
ATOM 3241 O O . VAL A 1 405 ? 64.768 -44.865 -22.766 1.00 76.06 405 VAL A O 1
ATOM 3244 N N . GLU A 1 406 ? 63.554 -45.706 -21.085 1.00 76.31 406 GLU A N 1
ATOM 3245 C CA . GLU A 1 406 ? 64.694 -45.884 -20.170 1.00 76.31 406 GLU A CA 1
ATOM 3246 C C . GLU A 1 406 ? 65.674 -46.965 -20.667 1.00 76.31 406 GLU A C 1
ATOM 3248 O O . GLU A 1 406 ? 66.887 -46.755 -20.623 1.00 76.31 406 GLU A O 1
ATOM 3253 N N . TYR A 1 407 ? 65.167 -48.082 -21.200 1.00 79.06 407 TYR A N 1
ATOM 3254 C CA . TYR A 1 407 ? 65.978 -49.166 -21.763 1.00 79.06 407 TYR A CA 1
ATOM 3255 C C . TYR A 1 407 ? 66.738 -48.738 -23.029 1.00 79.06 407 TYR A C 1
ATOM 3257 O O . TYR A 1 407 ? 67.948 -48.945 -23.115 1.00 79.06 407 TYR A O 1
ATOM 3265 N N . LEU A 1 408 ? 66.069 -48.067 -23.973 1.00 74.44 408 LEU A N 1
ATOM 3266 C CA . LEU A 1 408 ? 66.700 -47.556 -25.198 1.00 74.44 408 LEU A CA 1
ATOM 3267 C C . LEU A 1 408 ? 67.789 -46.511 -24.892 1.00 74.44 408 LEU A C 1
ATOM 3269 O O . LEU A 1 408 ? 68.854 -46.517 -25.508 1.00 74.44 408 LEU A O 1
ATOM 3273 N N . ARG A 1 409 ? 67.578 -45.657 -23.880 1.00 72.19 409 ARG A N 1
ATOM 3274 C CA . ARG A 1 409 ? 68.607 -44.720 -23.389 1.00 72.19 409 ARG A CA 1
ATOM 3275 C C . ARG A 1 409 ? 69.796 -45.425 -22.737 1.00 72.19 409 ARG A C 1
ATOM 3277 O O . ARG A 1 409 ? 70.917 -44.936 -22.854 1.00 72.19 409 ARG A O 1
ATOM 3284 N N . ALA A 1 410 ? 69.575 -46.555 -22.065 1.00 73.50 410 ALA A N 1
ATOM 3285 C CA . ALA A 1 410 ? 70.662 -47.364 -21.520 1.00 73.50 410 ALA A CA 1
ATOM 3286 C C . ALA A 1 410 ? 71.488 -48.038 -22.631 1.00 73.50 410 ALA A C 1
ATOM 3288 O O . ALA A 1 410 ? 72.712 -48.033 -22.538 1.00 73.50 410 ALA A O 1
ATOM 3289 N N . GLN A 1 411 ? 70.840 -48.539 -23.693 1.00 69.81 411 GLN A N 1
ATOM 3290 C CA . GLN A 1 411 ? 71.526 -49.104 -24.863 1.00 69.81 411 GLN A CA 1
ATOM 3291 C C . GLN A 1 411 ? 72.371 -48.062 -25.606 1.00 69.81 411 GLN A C 1
ATOM 3293 O O . GLN A 1 411 ? 73.547 -48.312 -25.861 1.00 69.81 411 GLN A O 1
ATOM 3298 N N . LEU A 1 412 ? 71.811 -46.881 -25.901 1.00 68.38 412 LEU A N 1
ATOM 3299 C CA . LEU A 1 412 ? 72.568 -45.779 -26.510 1.00 68.38 412 LEU A CA 1
ATOM 3300 C C . LEU A 1 412 ? 73.821 -45.454 -25.687 1.00 68.38 412 LEU A C 1
ATOM 3302 O O . LEU A 1 412 ? 74.923 -45.455 -26.225 1.00 68.38 412 LEU A O 1
ATOM 3306 N N . LYS A 1 413 ? 73.674 -45.328 -24.362 1.00 73.06 413 LYS A N 1
ATOM 3307 C CA . LYS A 1 413 ? 74.799 -45.043 -23.467 1.00 73.06 413 LYS A CA 1
ATOM 3308 C C . LYS A 1 413 ? 75.877 -46.136 -23.442 1.00 73.06 413 LYS A C 1
ATOM 3310 O O . LYS A 1 413 ? 77.040 -45.817 -23.216 1.00 73.06 413 LYS A O 1
ATOM 3315 N N . THR A 1 414 ? 75.532 -47.410 -23.652 1.00 68.25 414 THR A N 1
ATOM 3316 C CA . THR A 1 414 ? 76.556 -48.460 -23.798 1.00 68.25 414 THR A CA 1
ATOM 3317 C C . THR A 1 414 ? 77.316 -48.347 -25.119 1.00 68.25 414 THR A C 1
ATOM 3319 O O . THR A 1 414 ? 78.528 -48.548 -25.118 1.00 68.25 414 THR A O 1
ATOM 3322 N N . PHE A 1 415 ? 76.656 -47.943 -26.209 1.00 58.66 415 PHE A N 1
ATOM 3323 C CA . PHE A 1 415 ? 77.327 -47.715 -27.492 1.00 58.66 415 PHE A CA 1
ATOM 3324 C C . PHE A 1 415 ? 78.184 -46.442 -27.497 1.00 58.66 415 PHE A C 1
ATOM 3326 O O . PHE A 1 415 ? 79.285 -46.482 -28.040 1.00 58.66 415 PHE A O 1
ATOM 3333 N N . ASP A 1 416 ? 77.772 -45.375 -26.798 1.00 62.34 416 ASP A N 1
ATOM 3334 C CA . ASP A 1 416 ? 78.626 -44.198 -26.551 1.00 62.34 416 ASP A CA 1
ATOM 3335 C C . ASP A 1 416 ? 79.980 -44.625 -25.932 1.00 62.34 416 ASP A C 1
ATOM 3337 O O . ASP A 1 416 ? 81.044 -44.182 -26.361 1.00 62.34 416 ASP A O 1
ATOM 3341 N N . THR A 1 417 ? 79.961 -45.554 -24.962 1.00 62.59 417 THR A N 1
ATOM 3342 C CA . THR A 1 417 ? 81.185 -46.068 -24.314 1.00 62.59 417 THR A CA 1
ATOM 3343 C C . THR A 1 417 ? 81.986 -47.077 -25.151 1.00 62.59 417 THR A C 1
ATOM 3345 O O . THR A 1 417 ? 83.179 -47.264 -24.901 1.00 62.59 417 THR A O 1
ATOM 3348 N N . GLU A 1 418 ? 81.383 -47.714 -26.160 1.00 59.34 418 GLU A N 1
ATOM 3349 C CA . GLU A 1 418 ? 82.126 -48.498 -27.160 1.00 59.34 418 GLU A CA 1
ATOM 3350 C C . GLU A 1 418 ? 82.796 -47.576 -28.198 1.00 59.34 418 GLU A C 1
ATOM 3352 O O . GLU A 1 418 ? 83.950 -47.798 -28.570 1.00 59.34 418 GLU A O 1
ATOM 3357 N N . GLU A 1 419 ? 82.145 -46.474 -28.591 1.00 53.78 419 GLU A N 1
ATOM 3358 C CA . GLU A 1 419 ? 82.731 -45.455 -29.475 1.00 53.78 419 GLU A CA 1
ATOM 3359 C C . GLU A 1 419 ? 83.922 -44.723 -28.818 1.00 53.78 419 GLU A C 1
ATOM 3361 O O . GLU A 1 419 ? 84.935 -44.476 -29.479 1.00 53.78 419 GLU A O 1
ATOM 3366 N N . GLU A 1 420 ? 83.883 -44.478 -27.503 1.00 58.03 420 GLU A N 1
ATOM 3367 C CA . GLU A 1 420 ? 85.042 -43.969 -26.747 1.00 58.03 420 GLU A CA 1
ATOM 3368 C C . GLU A 1 420 ? 86.227 -44.958 -26.665 1.00 58.03 420 GLU A C 1
ATOM 3370 O O . GLU A 1 420 ? 87.347 -44.533 -26.373 1.00 58.03 420 GLU A O 1
ATOM 3375 N N . THR A 1 421 ? 86.030 -46.261 -26.924 1.00 58.59 421 THR A N 1
ATOM 3376 C CA . THR A 1 421 ? 87.061 -47.298 -26.691 1.00 58.59 421 THR A CA 1
ATOM 3377 C C . THR A 1 421 ? 87.588 -48.019 -27.939 1.00 58.59 421 THR A C 1
ATOM 3379 O O . THR A 1 421 ? 88.680 -48.581 -27.870 1.00 58.59 421 THR A O 1
ATOM 3382 N N . MET A 1 422 ? 86.895 -47.968 -29.086 1.00 54.62 422 MET A N 1
ATOM 3383 C CA . MET A 1 422 ? 87.236 -48.744 -30.302 1.00 54.62 422 MET A CA 1
ATOM 3384 C C . MET A 1 422 ? 87.700 -47.914 -31.520 1.00 54.62 422 MET A C 1
ATOM 3386 O O . MET A 1 422 ? 87.599 -48.351 -32.669 1.00 54.62 422 MET A O 1
ATOM 3390 N N . ASN A 1 423 ? 88.259 -46.721 -31.306 1.00 52.50 423 ASN A N 1
ATOM 3391 C CA . ASN A 1 423 ? 88.767 -45.864 -32.387 1.00 52.50 423 ASN A CA 1
ATOM 3392 C C . ASN A 1 423 ? 90.101 -46.374 -32.994 1.00 52.50 423 ASN A C 1
ATOM 3394 O O . ASN A 1 423 ? 91.177 -45.865 -32.674 1.00 52.50 423 ASN A O 1
ATOM 3398 N N . ALA A 1 424 ? 90.028 -47.377 -33.884 1.00 53.88 424 ALA A N 1
ATOM 3399 C CA . ALA A 1 424 ? 91.188 -47.920 -34.613 1.00 53.88 424 ALA A CA 1
ATOM 3400 C C . ALA A 1 424 ? 90.939 -48.364 -36.077 1.00 53.88 424 ALA A C 1
ATOM 3402 O O . ALA A 1 424 ? 91.893 -48.378 -36.855 1.00 53.88 424 ALA A O 1
ATOM 3403 N N . GLU A 1 425 ? 89.708 -48.713 -36.486 1.00 52.25 425 GLU A N 1
ATOM 3404 C CA . GLU A 1 425 ? 89.420 -49.254 -37.833 1.00 52.25 425 GLU A CA 1
ATOM 3405 C C . GLU A 1 425 ? 88.251 -48.533 -38.543 1.00 52.25 425 GLU A C 1
ATOM 3407 O O . GLU A 1 425 ? 87.126 -49.029 -38.607 1.00 52.25 425 GLU A O 1
ATOM 3412 N N . GLN A 1 426 ? 88.520 -47.358 -39.130 1.00 55.38 426 GLN A N 1
ATOM 3413 C CA . GLN A 1 426 ? 87.502 -46.505 -39.778 1.00 55.38 426 GLN A CA 1
ATOM 3414 C C . GLN A 1 426 ? 86.639 -47.180 -40.875 1.00 55.38 426 GLN A C 1
ATOM 3416 O O . GLN A 1 426 ? 85.511 -46.753 -41.104 1.00 55.38 426 GLN A O 1
ATOM 3421 N N . SER A 1 427 ? 87.116 -48.220 -41.570 1.00 53.38 427 SER A N 1
ATOM 3422 C CA . SER A 1 427 ? 86.489 -48.654 -42.836 1.00 53.38 427 SER A CA 1
ATOM 3423 C C . SER A 1 427 ? 85.296 -49.616 -42.720 1.00 53.38 427 SER A C 1
ATOM 3425 O O . SER A 1 427 ? 84.495 -49.670 -43.650 1.00 53.38 427 SER A O 1
ATOM 3427 N N . GLN A 1 428 ? 85.146 -50.380 -41.628 1.00 54.44 428 GLN A N 1
ATOM 3428 C CA . GLN A 1 428 ? 83.870 -51.076 -41.344 1.00 54.44 428 GLN A CA 1
ATOM 3429 C C . GLN A 1 428 ? 82.892 -50.159 -40.599 1.00 54.44 428 GLN A C 1
ATOM 3431 O O . GLN A 1 428 ? 81.676 -50.272 -40.768 1.00 54.44 428 GLN A O 1
ATOM 3436 N N . PHE A 1 429 ? 83.442 -49.220 -39.825 1.00 55.22 429 PHE A N 1
ATOM 3437 C CA . PHE A 1 429 ? 82.705 -48.223 -39.061 1.00 55.22 429 PHE A CA 1
ATOM 3438 C C . PHE A 1 429 ? 81.808 -47.372 -39.967 1.00 55.22 429 PHE A C 1
ATOM 3440 O O . PHE A 1 429 ? 80.626 -47.253 -39.675 1.00 55.22 429 PHE A O 1
ATOM 3447 N N . ASP A 1 430 ? 82.302 -46.881 -41.111 1.00 58.34 430 ASP A N 1
ATOM 3448 C CA . ASP A 1 430 ? 81.499 -46.072 -42.044 1.00 58.34 430 ASP A CA 1
ATOM 3449 C C . ASP A 1 430 ? 80.262 -46.808 -42.596 1.00 58.34 430 ASP A C 1
ATOM 3451 O O . ASP A 1 430 ? 79.187 -46.213 -42.696 1.00 58.34 430 ASP A O 1
ATOM 3455 N N . GLN A 1 431 ? 80.360 -48.109 -42.910 1.00 61.50 431 GLN A N 1
ATOM 3456 C CA . GLN A 1 431 ? 79.190 -48.880 -43.354 1.00 61.50 431 GLN A CA 1
ATOM 3457 C C . GLN A 1 431 ? 78.187 -49.080 -42.216 1.00 61.50 431 GLN A C 1
ATOM 3459 O O . GLN A 1 431 ? 77.008 -48.774 -42.399 1.00 61.50 431 GLN A O 1
ATOM 3464 N N . GLN A 1 432 ? 78.641 -49.497 -41.032 1.00 63.69 432 GLN A N 1
ATOM 3465 C CA . GLN A 1 432 ? 77.756 -49.694 -39.878 1.00 63.69 432 GLN A CA 1
ATOM 3466 C C . GLN A 1 432 ? 77.134 -48.376 -39.393 1.00 63.69 432 GLN A C 1
ATOM 3468 O O . GLN A 1 432 ? 75.944 -48.348 -39.094 1.00 63.69 432 GLN A O 1
ATOM 3473 N N . LYS A 1 433 ? 77.880 -47.262 -39.418 1.00 62.75 433 LYS A N 1
ATOM 3474 C CA . LYS A 1 433 ? 77.361 -45.900 -39.214 1.00 62.75 433 LYS A CA 1
ATOM 3475 C C . LYS A 1 433 ? 76.316 -45.546 -40.268 1.00 62.75 433 LYS A C 1
ATOM 3477 O O . LYS A 1 433 ? 75.288 -44.996 -39.901 1.00 62.75 433 LYS A O 1
ATOM 3482 N N . SER A 1 434 ? 76.525 -45.862 -41.550 1.00 66.56 434 SER A N 1
ATOM 3483 C CA . SER A 1 434 ? 75.544 -45.549 -42.604 1.00 66.56 434 SER A CA 1
ATOM 3484 C C . SER A 1 434 ? 74.236 -46.339 -42.459 1.00 66.56 434 SER A C 1
ATOM 3486 O O . SER A 1 434 ? 73.156 -45.768 -42.609 1.00 66.56 434 SER A O 1
ATOM 3488 N N . GLU A 1 435 ? 74.309 -47.620 -42.083 1.00 72.12 435 GLU A N 1
ATOM 3489 C CA . GLU A 1 435 ? 73.127 -48.438 -41.795 1.00 72.12 435 GLU A CA 1
ATOM 3490 C C . GLU A 1 435 ? 72.442 -47.988 -40.497 1.00 72.12 435 GLU A C 1
ATOM 3492 O O . GLU A 1 435 ? 71.220 -47.843 -40.472 1.00 72.12 435 GLU A O 1
ATOM 3497 N N . GLN A 1 436 ? 73.208 -47.666 -39.446 1.00 66.81 436 GLN A N 1
ATOM 3498 C CA . GLN A 1 436 ? 72.669 -47.094 -38.210 1.00 66.81 436 GLN A CA 1
ATOM 3499 C C . GLN A 1 436 ? 71.984 -45.749 -38.456 1.00 66.81 436 GLN A C 1
ATOM 3501 O O . GLN A 1 436 ? 70.855 -45.579 -38.004 1.00 66.81 436 GLN A O 1
ATOM 3506 N N . ILE A 1 437 ? 72.596 -44.831 -39.212 1.00 73.19 437 ILE A N 1
ATOM 3507 C CA . ILE A 1 437 ? 71.983 -43.557 -39.616 1.00 73.19 437 ILE A CA 1
ATOM 3508 C C . ILE A 1 437 ? 70.672 -43.831 -40.355 1.00 73.19 437 ILE A C 1
ATOM 3510 O O . ILE A 1 437 ? 69.651 -43.304 -39.938 1.00 73.19 437 ILE A O 1
ATOM 3514 N N . ALA A 1 438 ? 70.639 -44.741 -41.332 1.00 73.94 438 ALA A N 1
ATOM 3515 C CA . ALA A 1 438 ? 69.398 -45.089 -42.031 1.00 73.94 438 ALA A CA 1
ATOM 3516 C C . ALA A 1 438 ? 68.321 -45.715 -41.112 1.00 73.94 438 ALA A C 1
ATOM 3518 O O . ALA A 1 438 ? 67.124 -45.529 -41.347 1.00 73.94 438 ALA A O 1
ATOM 3519 N N . THR A 1 439 ? 68.700 -46.447 -40.054 1.00 74.50 439 THR A N 1
ATOM 3520 C CA . THR A 1 439 ? 67.741 -46.937 -39.040 1.00 74.50 439 THR A CA 1
ATOM 3521 C C . THR A 1 439 ? 67.302 -45.861 -38.049 1.00 74.50 439 THR A C 1
ATOM 3523 O O . THR A 1 439 ? 66.145 -45.862 -37.641 1.00 74.50 439 THR A O 1
ATOM 3526 N N . LEU A 1 440 ? 68.178 -44.919 -37.694 1.00 71.88 440 LEU A N 1
ATOM 3527 C CA . LEU A 1 440 ? 67.875 -43.799 -36.805 1.00 71.88 440 LEU A CA 1
ATOM 3528 C C . LEU A 1 440 ? 67.039 -42.733 -37.518 1.00 71.88 440 LEU A C 1
ATOM 3530 O O . LEU A 1 440 ? 66.137 -42.182 -36.906 1.00 71.88 440 LEU A O 1
ATOM 3534 N N . GLU A 1 441 ? 67.271 -42.490 -38.808 1.00 73.50 441 GLU A N 1
ATOM 3535 C CA . GLU A 1 441 ? 66.422 -41.660 -39.667 1.00 73.50 441 GLU A CA 1
ATOM 3536 C C . GLU A 1 441 ? 65.020 -42.261 -39.771 1.00 73.50 441 GLU A C 1
ATOM 3538 O O . GLU A 1 441 ? 64.047 -41.563 -39.496 1.00 73.50 441 GLU A O 1
ATOM 3543 N N . LYS A 1 442 ? 64.906 -43.572 -40.042 1.00 82.75 442 LYS A N 1
ATOM 3544 C CA . LYS A 1 442 ? 63.616 -44.280 -39.986 1.00 82.75 442 LYS A CA 1
ATOM 3545 C C . LYS A 1 442 ? 62.946 -44.166 -38.625 1.00 82.75 442 LYS A C 1
ATOM 3547 O O . LYS A 1 442 ? 61.776 -43.819 -38.580 1.00 82.75 442 LYS A O 1
ATOM 3552 N N . LEU A 1 443 ? 63.667 -44.404 -37.530 1.00 78.75 443 LEU A N 1
ATOM 3553 C CA . LEU A 1 443 ? 63.100 -44.330 -36.183 1.00 78.75 443 LEU A CA 1
ATOM 3554 C C . LEU A 1 443 ? 62.706 -42.889 -35.805 1.00 78.75 443 LEU A C 1
ATOM 3556 O O . LEU A 1 443 ? 61.713 -42.682 -35.116 1.00 78.75 443 LEU A O 1
ATOM 3560 N N . VAL A 1 444 ? 63.433 -41.876 -36.286 1.00 75.75 444 VAL A N 1
ATOM 3561 C CA . VAL A 1 444 ? 63.074 -40.457 -36.140 1.00 75.75 444 VAL A CA 1
ATOM 3562 C C . VAL A 1 444 ? 61.854 -40.099 -36.985 1.00 75.75 444 VAL A C 1
ATOM 3564 O O . VAL A 1 444 ? 61.017 -39.336 -36.510 1.00 75.75 444 VAL A O 1
ATOM 3567 N N . ASP A 1 445 ? 61.705 -40.642 -38.192 1.00 78.19 445 ASP A N 1
ATOM 3568 C CA . ASP A 1 445 ? 60.525 -40.423 -39.035 1.00 78.19 445 ASP A CA 1
ATOM 3569 C C . ASP A 1 445 ? 59.299 -41.217 -38.554 1.00 78.19 445 ASP A C 1
ATOM 3571 O O . ASP A 1 445 ? 58.184 -40.698 -38.603 1.00 78.19 445 ASP A O 1
ATOM 3575 N N . GLU A 1 446 ? 59.489 -42.403 -37.975 1.00 81.75 446 GLU A N 1
ATOM 3576 C CA . GLU A 1 446 ? 58.467 -43.151 -37.238 1.00 81.75 446 GLU A CA 1
ATOM 3577 C C . GLU A 1 446 ? 58.046 -42.380 -35.978 1.00 81.75 446 GLU A C 1
ATOM 3579 O O . GLU A 1 446 ? 56.858 -42.115 -35.806 1.00 81.75 446 GLU A O 1
ATOM 3584 N N . TYR A 1 447 ? 58.985 -41.876 -35.165 1.00 76.44 447 TYR A N 1
ATOM 3585 C CA . TYR A 1 447 ? 58.654 -40.992 -34.040 1.00 76.44 447 TYR A CA 1
ATOM 3586 C C . TYR A 1 447 ? 58.047 -39.654 -34.479 1.00 76.44 447 TYR A C 1
ATOM 3588 O O . TYR A 1 447 ? 57.232 -39.104 -33.745 1.00 76.44 447 TYR A O 1
ATOM 3596 N N . ARG A 1 448 ? 58.376 -39.108 -35.657 1.00 77.94 448 ARG A N 1
ATOM 3597 C CA . ARG A 1 448 ? 57.686 -37.930 -36.219 1.00 77.94 448 ARG A CA 1
ATOM 3598 C C . ARG A 1 448 ? 56.265 -38.272 -36.644 1.00 77.94 448 ARG A C 1
ATOM 3600 O O . ARG A 1 448 ? 55.375 -37.469 -36.390 1.00 77.94 448 ARG A O 1
ATOM 3607 N N . ALA A 1 449 ? 56.038 -39.437 -37.246 1.00 79.88 449 ALA A N 1
ATOM 3608 C CA . ALA A 1 449 ? 54.707 -39.911 -37.607 1.00 79.88 449 ALA A CA 1
ATOM 3609 C C . ALA A 1 449 ? 53.857 -40.199 -36.359 1.00 79.88 449 ALA A C 1
ATOM 3611 O O . ALA A 1 449 ? 52.696 -39.796 -36.309 1.00 79.88 449 ALA A O 1
ATOM 3612 N N . GLU A 1 450 ? 54.432 -40.811 -35.320 1.00 78.56 450 GLU A N 1
ATOM 3613 C CA . GLU A 1 450 ? 53.764 -41.016 -34.034 1.00 78.56 450 GLU A CA 1
ATOM 3614 C C . GLU A 1 450 ? 53.540 -39.705 -33.280 1.00 78.56 450 GLU A C 1
ATOM 3616 O O . GLU A 1 450 ? 52.442 -39.496 -32.780 1.00 78.56 450 GLU A O 1
ATOM 3621 N N . LEU A 1 451 ? 54.503 -38.778 -33.238 1.00 71.00 451 LEU A N 1
ATOM 3622 C CA . LEU A 1 451 ? 54.300 -37.457 -32.631 1.00 71.00 451 LEU A CA 1
ATOM 3623 C C . LEU A 1 451 ? 53.261 -36.638 -33.398 1.00 71.00 451 LEU A C 1
ATOM 3625 O O . LEU A 1 451 ? 52.439 -35.990 -32.761 1.00 71.00 451 LEU A O 1
ATOM 3629 N N . ALA A 1 452 ? 53.244 -36.692 -34.732 1.00 75.19 452 ALA A N 1
ATOM 3630 C CA . ALA A 1 452 ? 52.204 -36.065 -35.542 1.00 75.19 452 ALA A CA 1
ATOM 3631 C C . ALA A 1 452 ? 50.835 -36.697 -35.261 1.00 75.19 452 ALA A C 1
ATOM 3633 O O . ALA A 1 452 ? 49.882 -35.971 -35.011 1.00 75.19 452 ALA A O 1
ATOM 3634 N N . LYS A 1 453 ? 50.741 -38.031 -35.203 1.00 80.25 453 LYS A N 1
ATOM 3635 C CA . LYS A 1 453 ? 49.503 -38.760 -34.889 1.00 80.25 453 LYS A CA 1
ATOM 3636 C C . LYS A 1 453 ? 49.022 -38.525 -33.456 1.00 80.25 453 LYS A C 1
ATOM 3638 O O . LYS A 1 453 ? 47.829 -38.359 -33.241 1.00 80.25 453 LYS A O 1
ATOM 3643 N N . VAL A 1 454 ? 49.924 -38.453 -32.481 1.00 77.50 454 VAL A N 1
ATOM 3644 C CA . VAL A 1 454 ? 49.602 -38.101 -31.092 1.00 77.50 454 VAL A CA 1
ATOM 3645 C C . VAL A 1 454 ? 49.222 -36.626 -30.989 1.00 77.50 454 VAL A C 1
ATOM 3647 O O . VAL A 1 454 ? 48.340 -36.305 -30.206 1.00 77.50 454 VAL A O 1
ATOM 3650 N N . HIS A 1 455 ? 49.808 -35.723 -31.780 1.00 70.19 455 HIS A N 1
ATOM 3651 C CA . HIS A 1 455 ? 49.391 -34.317 -31.836 1.00 70.19 455 HIS A CA 1
ATOM 3652 C C . HIS A 1 455 ? 48.021 -34.154 -32.515 1.00 70.19 455 HIS A C 1
ATOM 3654 O O . HIS A 1 455 ? 47.202 -33.370 -32.048 1.00 70.19 455 HIS A O 1
ATOM 3660 N N . GLU A 1 456 ? 47.742 -34.939 -33.555 1.00 74.50 456 GLU A N 1
ATOM 3661 C CA . GLU A 1 456 ? 46.442 -35.063 -34.218 1.00 74.50 456 GLU A CA 1
ATOM 3662 C C . GLU A 1 456 ? 45.384 -35.568 -33.216 1.00 74.50 456 GLU A C 1
ATOM 3664 O O . GLU A 1 456 ? 44.451 -34.835 -32.896 1.00 7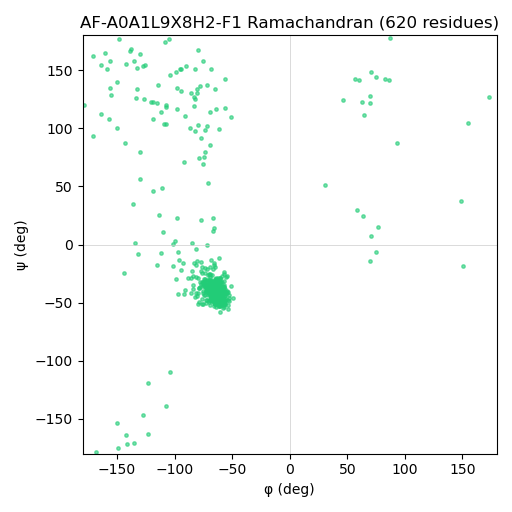4.50 456 GLU A O 1
ATOM 3669 N N . GLU A 1 457 ? 45.586 -36.738 -32.597 1.00 75.50 457 GLU A N 1
ATOM 3670 C CA . GLU A 1 457 ? 44.710 -37.305 -31.554 1.00 75.50 457 GLU A CA 1
ATOM 3671 C C . GLU A 1 457 ? 44.545 -36.360 -30.345 1.00 75.50 457 GLU A C 1
ATOM 3673 O O . GLU A 1 457 ? 43.443 -36.203 -29.812 1.00 75.50 457 GLU A O 1
ATOM 3678 N N . LEU A 1 458 ? 45.614 -35.674 -29.924 1.00 65.50 458 LEU A N 1
ATOM 3679 C CA . LEU A 1 458 ? 45.574 -34.706 -28.827 1.00 65.50 458 LEU A CA 1
ATOM 3680 C C . LEU A 1 458 ? 44.854 -33.411 -29.223 1.00 65.50 458 LEU A C 1
ATOM 3682 O O . LEU A 1 458 ? 44.157 -32.853 -28.385 1.00 65.50 458 LEU A O 1
ATOM 3686 N N . SER A 1 459 ? 44.949 -32.945 -30.469 1.00 63.78 459 SER A N 1
ATOM 3687 C CA . SER A 1 459 ? 44.182 -31.786 -30.957 1.00 63.78 459 SER A CA 1
ATOM 3688 C C . SER A 1 459 ? 42.697 -32.112 -31.154 1.00 63.78 459 SER A C 1
ATOM 3690 O O . SER A 1 459 ? 41.841 -31.271 -30.887 1.00 63.78 459 SER A O 1
ATOM 3692 N N . GLN A 1 460 ? 42.372 -33.358 -31.512 1.00 66.50 460 GLN A N 1
ATOM 3693 C CA . GLN A 1 460 ? 40.997 -33.861 -31.576 1.00 66.50 460 GLN A CA 1
ATOM 3694 C C . GLN A 1 460 ? 40.374 -34.043 -30.175 1.00 66.50 460 GLN A C 1
ATOM 3696 O O . GLN A 1 460 ? 39.154 -33.936 -30.022 1.00 66.50 460 GLN A O 1
ATOM 3701 N N . HIS A 1 461 ? 41.187 -34.270 -29.134 1.00 56.88 461 HIS A N 1
ATOM 3702 C CA . HIS A 1 461 ? 40.723 -34.420 -27.748 1.00 56.88 461 HIS A CA 1
ATOM 3703 C C . HIS A 1 461 ? 40.842 -33.162 -26.866 1.00 56.88 461 HIS A C 1
ATOM 3705 O O . HIS A 1 461 ? 40.008 -32.977 -25.972 1.00 56.88 461 HIS A O 1
ATOM 3711 N N . ILE A 1 462 ? 41.803 -32.263 -27.102 1.00 53.09 462 ILE A N 1
ATOM 3712 C CA . ILE A 1 462 ? 41.856 -30.946 -26.455 1.00 53.09 462 ILE A CA 1
ATOM 3713 C C . ILE A 1 462 ? 40.881 -30.018 -27.177 1.00 53.09 462 ILE A C 1
ATOM 3715 O O . ILE A 1 462 ? 41.180 -29.439 -28.218 1.00 53.09 462 ILE A O 1
ATOM 3719 N N . LYS A 1 463 ? 39.719 -29.795 -26.559 1.00 60.03 463 LYS A N 1
ATOM 3720 C CA . LYS A 1 463 ? 38.808 -28.711 -26.941 1.00 60.03 463 LYS A CA 1
ATOM 3721 C C . LYS A 1 463 ? 39.436 -27.360 -26.585 1.00 60.03 463 LYS A C 1
ATOM 3723 O O . LYS A 1 463 ? 39.196 -26.827 -25.503 1.00 60.03 463 LYS A O 1
ATOM 3728 N N . VAL A 1 464 ? 40.264 -26.828 -27.484 1.00 62.72 464 VAL A N 1
ATOM 3729 C CA . VAL A 1 464 ? 40.870 -25.498 -27.342 1.00 62.72 464 VAL A CA 1
ATOM 3730 C C . VAL A 1 464 ? 39.763 -24.443 -27.371 1.00 62.72 464 VAL A C 1
ATOM 3732 O O . VAL A 1 464 ? 39.073 -24.276 -28.374 1.00 62.72 464 VAL A O 1
ATOM 3735 N N . VAL A 1 465 ? 39.599 -23.722 -26.264 1.00 61.22 465 VAL A N 1
ATOM 3736 C CA . VAL A 1 465 ? 38.738 -22.536 -26.190 1.00 61.22 465 VAL A CA 1
ATOM 3737 C C . VAL A 1 465 ? 39.562 -21.326 -26.654 1.00 61.22 465 VAL A C 1
ATOM 3739 O O . VAL A 1 465 ? 40.681 -21.160 -26.160 1.00 61.22 465 VAL A O 1
ATOM 3742 N N . PRO A 1 466 ? 39.067 -20.480 -27.581 1.00 78.06 466 PRO A N 1
ATOM 3743 C CA . PRO A 1 466 ? 39.789 -19.285 -28.010 1.00 78.06 466 PRO A CA 1
ATOM 3744 C C . PRO A 1 466 ? 40.126 -18.368 -26.831 1.00 78.06 466 PRO A C 1
ATOM 3746 O O . PRO A 1 466 ? 39.311 -18.186 -25.925 1.00 78.06 466 PRO A O 1
ATOM 3749 N N . VAL A 1 467 ? 41.312 -17.751 -26.857 1.00 75.06 467 VAL A N 1
ATOM 3750 C CA . VAL A 1 467 ? 41.784 -16.885 -25.761 1.00 75.06 467 VAL A CA 1
ATOM 3751 C C . VAL A 1 467 ? 40.809 -15.732 -25.509 1.00 75.06 467 VAL A C 1
ATOM 3753 O O . VAL A 1 467 ? 40.467 -15.485 -24.361 1.00 75.06 467 VAL A O 1
ATOM 3756 N N . SER A 1 468 ? 40.249 -15.135 -26.565 1.00 76.31 468 SER A N 1
ATOM 3757 C CA . SER A 1 468 ? 39.207 -14.103 -26.474 1.00 76.31 468 SER A CA 1
ATOM 3758 C C . SER A 1 468 ? 37.925 -14.578 -25.777 1.00 76.31 468 SER A C 1
ATOM 3760 O O . SER A 1 468 ? 37.317 -13.821 -25.027 1.00 76.31 468 SER A O 1
ATOM 3762 N N . THR A 1 469 ? 37.518 -15.838 -25.962 1.00 79.69 469 THR A N 1
ATOM 3763 C CA . THR A 1 469 ? 36.378 -16.431 -25.241 1.00 79.69 469 THR A CA 1
ATOM 3764 C C . THR A 1 469 ? 36.711 -16.637 -23.762 1.00 79.69 469 THR A C 1
ATOM 3766 O O . THR A 1 469 ? 35.869 -16.394 -22.904 1.00 79.69 469 THR A O 1
ATOM 3769 N N . LEU A 1 470 ? 37.946 -17.038 -23.447 1.00 79.56 470 LEU A N 1
ATOM 3770 C CA . LEU A 1 470 ? 38.417 -17.216 -22.071 1.00 79.56 470 LEU A CA 1
ATOM 3771 C C . LEU A 1 470 ? 38.656 -15.875 -21.347 1.00 79.56 470 LEU A C 1
ATOM 3773 O O . LEU A 1 470 ? 38.500 -15.796 -20.130 1.00 79.56 470 LEU A O 1
ATOM 3777 N N . GLU A 1 471 ? 39.006 -14.818 -22.078 1.00 86.31 471 GLU A N 1
ATOM 3778 C CA . GLU A 1 471 ? 39.103 -13.443 -21.579 1.00 86.31 471 GLU A CA 1
ATOM 3779 C C . GLU A 1 471 ? 37.720 -12.825 -21.360 1.00 86.31 471 GLU A C 1
ATOM 3781 O O . GLU A 1 471 ? 37.500 -12.271 -20.285 1.00 86.31 471 GLU A O 1
ATOM 3786 N N . SER A 1 472 ? 36.770 -13.019 -22.289 1.00 82.62 472 SER A N 1
ATOM 3787 C CA . SER A 1 472 ? 35.351 -12.686 -22.072 1.00 82.62 472 SER A CA 1
ATOM 3788 C C . SER A 1 472 ? 34.846 -13.349 -20.797 1.00 82.62 472 SER A C 1
ATOM 3790 O O . SER A 1 472 ? 34.480 -12.647 -19.865 1.00 82.62 472 SER A O 1
ATOM 3792 N N . MET A 1 473 ? 34.972 -14.677 -20.679 1.00 80.50 473 MET A N 1
ATOM 3793 C CA . MET A 1 473 ? 34.511 -15.417 -19.498 1.00 80.50 473 MET A CA 1
ATOM 3794 C C . MET A 1 473 ? 35.145 -14.934 -18.184 1.00 80.50 473 MET A C 1
ATOM 3796 O O . MET A 1 473 ? 34.499 -14.999 -17.144 1.00 80.50 473 MET A O 1
ATOM 3800 N N . LYS A 1 474 ? 36.389 -14.435 -18.192 1.00 85.06 474 LYS A N 1
ATOM 3801 C CA . LYS A 1 474 ? 37.006 -13.817 -17.001 1.00 85.06 474 LYS A CA 1
ATOM 3802 C C . LYS A 1 474 ? 36.391 -12.460 -16.660 1.00 85.06 474 LYS A C 1
ATOM 3804 O O . LYS A 1 474 ? 36.247 -12.155 -15.479 1.00 85.06 474 LYS A O 1
ATOM 3809 N N . LEU A 1 475 ? 36.058 -11.658 -17.668 1.00 90.00 475 LEU A N 1
ATOM 3810 C CA . LEU A 1 475 ? 35.388 -10.369 -17.506 1.00 90.00 475 LEU A CA 1
ATOM 3811 C C . LEU A 1 475 ? 33.948 -10.583 -17.010 1.00 90.00 475 LEU A C 1
ATOM 3813 O O . LEU A 1 475 ? 33.575 -10.034 -15.976 1.00 90.00 475 LEU A O 1
ATOM 3817 N N . ASP A 1 476 ? 33.219 -11.504 -17.646 1.00 85.69 476 ASP A N 1
ATOM 3818 C CA . ASP A 1 476 ? 31.881 -11.962 -17.260 1.00 85.69 476 ASP A CA 1
ATOM 3819 C C . ASP A 1 476 ? 31.856 -12.468 -15.802 1.00 85.69 476 ASP A C 1
ATOM 3821 O O . ASP A 1 476 ? 30.947 -12.141 -15.040 1.00 85.69 476 ASP A O 1
ATOM 3825 N N . ILE A 1 477 ? 32.878 -13.226 -15.372 1.00 85.81 477 ILE A N 1
ATOM 3826 C CA . ILE A 1 477 ? 33.029 -13.663 -13.973 1.00 85.81 477 ILE A CA 1
ATOM 3827 C C . ILE A 1 477 ? 33.243 -12.469 -13.033 1.00 85.81 477 ILE A C 1
ATOM 3829 O O . ILE A 1 477 ? 32.571 -12.406 -12.007 1.00 85.81 477 ILE A O 1
ATOM 3833 N N . GLN A 1 478 ? 34.110 -11.505 -13.366 1.00 89.31 478 GLN A N 1
ATOM 3834 C CA . GLN A 1 478 ? 34.324 -10.323 -12.518 1.00 89.31 478 GLN A CA 1
ATOM 3835 C C . GLN A 1 478 ? 33.073 -9.442 -12.402 1.00 89.31 478 GLN A C 1
ATOM 3837 O O . GLN A 1 478 ? 32.788 -8.924 -11.321 1.00 89.31 478 GLN A O 1
ATOM 3842 N N . ASP A 1 479 ? 32.304 -9.277 -13.479 1.00 86.69 479 ASP A N 1
ATOM 3843 C CA . ASP A 1 479 ? 31.046 -8.527 -13.436 1.00 86.69 479 ASP A CA 1
ATOM 3844 C C . ASP A 1 479 ? 29.945 -9.284 -12.683 1.00 86.69 479 ASP A C 1
ATOM 3846 O O . ASP A 1 479 ? 29.181 -8.675 -11.931 1.00 86.69 479 ASP A O 1
ATOM 3850 N N . MET A 1 480 ? 29.925 -10.618 -12.754 1.00 83.56 480 MET A N 1
ATOM 3851 C CA . MET A 1 480 ? 29.072 -11.444 -11.896 1.00 83.56 480 MET A CA 1
ATOM 3852 C C . MET A 1 480 ? 29.485 -11.383 -10.416 1.00 83.56 480 MET A C 1
ATOM 3854 O O . MET A 1 480 ? 28.609 -11.315 -9.555 1.00 83.56 480 MET A O 1
ATOM 3858 N N . GLU A 1 481 ? 30.781 -11.343 -10.092 1.00 86.31 481 GLU A N 1
ATOM 3859 C CA . GLU A 1 481 ? 31.282 -11.145 -8.722 1.00 86.31 481 GLU A CA 1
ATOM 3860 C C . GLU A 1 481 ? 30.878 -9.767 -8.167 1.00 86.31 481 GLU A C 1
ATOM 3862 O O . GLU A 1 481 ? 30.367 -9.681 -7.047 1.00 86.31 481 GLU A O 1
ATOM 3867 N N . ARG A 1 482 ? 31.003 -8.696 -8.968 1.00 90.12 482 ARG A N 1
ATOM 3868 C CA . ARG A 1 482 ? 30.498 -7.348 -8.630 1.00 90.12 482 ARG A CA 1
ATOM 3869 C C . ARG A 1 482 ? 28.984 -7.367 -8.393 1.00 90.12 482 ARG A C 1
ATOM 3871 O O . ARG A 1 482 ? 28.513 -6.890 -7.360 1.00 90.12 482 ARG A O 1
ATOM 3878 N N . ALA A 1 483 ? 28.223 -7.981 -9.300 1.00 82.81 483 ALA A N 1
ATOM 3879 C CA . ALA A 1 483 ? 26.770 -8.089 -9.190 1.00 82.81 483 ALA A CA 1
ATOM 3880 C C . ALA A 1 483 ? 26.317 -8.913 -7.969 1.00 82.81 483 ALA A C 1
ATOM 3882 O O . ALA A 1 483 ? 25.279 -8.607 -7.378 1.00 82.81 483 ALA A O 1
ATOM 3883 N N . VAL A 1 484 ? 27.081 -9.933 -7.559 1.00 86.69 484 VAL A N 1
ATOM 3884 C CA . VAL A 1 484 ? 26.856 -10.666 -6.302 1.00 86.69 484 VAL A CA 1
ATOM 3885 C C . VAL A 1 484 ? 27.146 -9.770 -5.098 1.00 86.69 484 VAL A C 1
ATOM 3887 O O . VAL A 1 484 ? 26.288 -9.665 -4.223 1.00 86.69 484 VAL A O 1
ATOM 3890 N N . ALA A 1 485 ? 28.275 -9.056 -5.070 1.00 87.88 485 ALA A N 1
ATOM 3891 C CA . ALA A 1 485 ? 28.621 -8.156 -3.968 1.00 87.88 485 ALA A CA 1
ATOM 3892 C C . ALA A 1 485 ? 27.570 -7.044 -3.753 1.00 87.88 485 ALA A C 1
ATOM 3894 O O . ALA A 1 485 ? 27.178 -6.770 -2.614 1.00 87.88 485 ALA A O 1
ATOM 3895 N N . ASP A 1 486 ? 27.040 -6.445 -4.825 1.00 84.06 486 ASP A N 1
ATOM 3896 C CA . ASP A 1 486 ? 25.967 -5.447 -4.717 1.00 84.06 486 ASP A CA 1
ATOM 3897 C C . ASP A 1 486 ? 24.594 -6.061 -4.381 1.00 84.06 486 ASP A C 1
ATOM 3899 O O . ASP A 1 486 ? 23.798 -5.429 -3.678 1.00 84.06 486 ASP A O 1
ATOM 3903 N N . LYS A 1 487 ? 24.310 -7.309 -4.785 1.00 83.31 487 LYS A N 1
ATOM 3904 C CA . LYS A 1 487 ? 23.134 -8.060 -4.299 1.00 83.31 487 LYS A CA 1
ATOM 3905 C C . LYS A 1 487 ? 23.241 -8.370 -2.804 1.00 83.31 487 LYS A C 1
ATOM 3907 O O . LYS A 1 487 ? 22.270 -8.162 -2.080 1.00 83.31 487 LYS A O 1
ATOM 3912 N N . GLU A 1 488 ? 24.405 -8.781 -2.304 1.00 85.38 488 GLU A N 1
ATOM 3913 C CA . GLU A 1 488 ? 24.642 -8.972 -0.867 1.00 85.38 488 GLU A CA 1
ATOM 3914 C C . GLU A 1 488 ? 24.519 -7.661 -0.085 1.00 85.38 488 GLU A C 1
ATOM 3916 O O . GLU A 1 488 ? 23.921 -7.629 0.990 1.00 85.38 488 GLU A O 1
ATOM 3921 N N . LYS A 1 489 ? 25.035 -6.556 -0.631 1.00 89.62 489 LYS A N 1
ATOM 3922 C CA . LYS A 1 489 ? 24.917 -5.210 -0.055 1.00 89.62 489 LYS A CA 1
ATOM 3923 C C . LYS A 1 489 ? 23.462 -4.739 0.014 1.00 89.62 489 LYS A C 1
ATOM 3925 O O . LYS A 1 489 ? 23.059 -4.200 1.044 1.00 89.62 489 LYS A O 1
ATOM 3930 N N . ARG A 1 490 ? 22.654 -5.001 -1.023 1.00 81.12 490 ARG A N 1
ATOM 3931 C CA . ARG A 1 490 ? 21.195 -4.787 -0.998 1.00 81.12 490 ARG A CA 1
ATOM 3932 C C . ARG A 1 490 ? 20.495 -5.701 0.010 1.00 81.12 490 ARG A C 1
ATOM 3934 O O . ARG A 1 490 ? 19.702 -5.210 0.805 1.00 81.12 490 ARG A O 1
ATOM 3941 N N . MET A 1 491 ? 20.829 -6.992 0.057 1.00 84.00 491 MET A N 1
ATOM 3942 C CA . MET A 1 491 ? 20.253 -7.941 1.020 1.00 84.00 491 MET A CA 1
ATOM 3943 C C . MET A 1 491 ? 20.578 -7.563 2.474 1.00 84.00 491 MET A C 1
ATOM 3945 O O . MET A 1 491 ? 19.729 -7.714 3.351 1.00 84.00 491 MET A O 1
ATOM 3949 N N . ARG A 1 492 ? 21.787 -7.053 2.737 1.00 85.56 492 ARG A N 1
ATOM 3950 C CA . ARG A 1 492 ? 22.200 -6.554 4.055 1.00 85.56 492 ARG A CA 1
ATOM 3951 C C . ARG A 1 492 ? 21.369 -5.335 4.461 1.00 85.56 492 ARG A C 1
ATOM 3953 O O . ARG A 1 492 ? 20.733 -5.384 5.507 1.00 85.56 492 ARG A O 1
ATOM 3960 N N . ARG A 1 493 ? 21.246 -4.336 3.578 1.00 86.94 493 ARG A N 1
ATOM 3961 C CA . ARG A 1 493 ? 20.367 -3.165 3.772 1.00 86.94 493 ARG A CA 1
ATOM 3962 C C . ARG A 1 493 ? 18.903 -3.543 3.991 1.00 86.94 493 ARG A C 1
ATOM 3964 O O . ARG A 1 493 ? 18.256 -2.990 4.869 1.00 86.94 493 ARG A O 1
ATOM 3971 N N . LEU A 1 494 ? 18.377 -4.511 3.240 1.00 86.38 494 LEU A N 1
ATOM 3972 C CA . LEU A 1 494 ? 17.003 -4.985 3.420 1.00 86.38 494 LEU A CA 1
ATOM 3973 C C . LEU A 1 494 ? 16.805 -5.646 4.794 1.00 86.38 494 LEU A C 1
ATOM 3975 O O . LEU A 1 494 ? 15.792 -5.404 5.444 1.00 86.38 494 LEU A O 1
ATOM 3979 N N . LYS A 1 495 ? 17.786 -6.426 5.271 1.00 84.69 495 LYS A N 1
ATOM 3980 C CA . LYS A 1 495 ? 17.784 -6.995 6.629 1.00 84.69 495 LYS A CA 1
ATOM 3981 C C . LYS A 1 495 ? 17.905 -5.914 7.707 1.00 84.69 495 LYS A C 1
ATOM 3983 O O . LYS A 1 495 ? 17.208 -6.009 8.711 1.00 84.69 495 LYS A O 1
ATOM 3988 N N . GLU A 1 496 ? 18.728 -4.888 7.500 1.00 86.94 496 GLU A N 1
ATOM 3989 C CA . GLU A 1 496 ? 18.856 -3.724 8.394 1.00 86.94 496 GLU A CA 1
ATOM 3990 C C . GLU A 1 496 ? 17.519 -2.964 8.505 1.00 86.94 496 GLU A C 1
ATOM 3992 O O . GLU A 1 496 ? 16.996 -2.809 9.607 1.00 86.94 496 GLU A O 1
ATOM 3997 N N . ILE A 1 497 ? 16.909 -2.592 7.372 1.00 88.25 497 ILE A N 1
ATOM 3998 C CA . ILE A 1 497 ? 15.614 -1.887 7.304 1.00 88.25 497 ILE A CA 1
ATOM 3999 C C . ILE A 1 497 ? 14.486 -2.733 7.911 1.00 88.25 497 ILE A C 1
ATOM 4001 O O . ILE A 1 497 ? 13.687 -2.222 8.693 1.00 88.25 497 ILE A O 1
ATOM 4005 N N . TRP A 1 498 ? 14.420 -4.031 7.595 1.00 85.19 498 TRP A N 1
ATOM 4006 C CA . TRP A 1 498 ? 13.426 -4.931 8.187 1.00 85.19 498 TRP A CA 1
ATOM 4007 C C . TRP A 1 498 ? 13.621 -5.070 9.702 1.00 85.19 498 TRP A C 1
ATOM 4009 O O . TRP A 1 498 ? 12.647 -5.047 10.450 1.00 85.19 498 TRP A O 1
ATOM 4019 N N . THR A 1 499 ? 14.869 -5.142 10.176 1.00 84.88 499 THR A N 1
ATOM 4020 C CA . THR A 1 499 ? 15.174 -5.208 11.613 1.00 84.88 499 THR A CA 1
ATOM 4021 C C . THR A 1 499 ? 14.737 -3.927 12.322 1.00 84.88 499 THR A C 1
ATOM 4023 O O . THR A 1 499 ? 14.031 -4.025 13.327 1.00 84.88 499 THR A O 1
ATOM 4026 N N . ALA A 1 500 ? 15.061 -2.752 11.770 1.00 85.25 500 ALA A N 1
ATOM 4027 C CA . ALA A 1 500 ? 14.630 -1.453 12.289 1.00 85.25 500 ALA A CA 1
ATOM 4028 C C . ALA A 1 500 ? 13.098 -1.345 12.351 1.00 85.25 500 ALA A C 1
ATOM 4030 O O . ALA A 1 500 ? 12.539 -1.182 13.435 1.00 85.25 500 ALA A O 1
ATOM 4031 N N . LYS A 1 501 ? 12.406 -1.589 11.230 1.00 87.38 501 LYS A N 1
ATOM 4032 C CA . LYS A 1 501 ? 10.938 -1.528 11.148 1.00 87.38 501 LYS A CA 1
ATOM 4033 C C . LYS A 1 501 ? 10.235 -2.581 12.015 1.00 87.38 501 LYS A C 1
ATOM 4035 O O . LYS A 1 501 ? 9.144 -2.344 12.529 1.00 87.38 501 LYS A O 1
ATOM 4040 N N . SER A 1 502 ? 10.869 -3.734 12.244 1.00 85.25 502 SER A N 1
ATOM 4041 C CA . SER A 1 502 ? 10.384 -4.714 13.225 1.00 85.25 502 SER A CA 1
ATOM 4042 C C . SER A 1 502 ? 10.534 -4.224 14.672 1.00 85.25 502 SER A C 1
ATOM 4044 O O . SER A 1 502 ? 9.747 -4.634 15.522 1.00 85.25 502 SER A O 1
ATOM 4046 N N . SER A 1 503 ? 11.513 -3.358 14.965 1.00 84.69 503 SER A N 1
ATOM 4047 C CA . SER A 1 503 ? 11.664 -2.729 16.283 1.00 84.69 503 SER A CA 1
ATOM 4048 C C . SER A 1 503 ? 10.651 -1.617 16.485 1.00 84.69 503 SER A C 1
ATOM 4050 O O . SER A 1 503 ? 9.922 -1.675 17.466 1.00 84.69 503 SER A O 1
ATOM 4052 N N . GLU A 1 504 ? 10.488 -0.726 15.502 1.00 88.38 504 GLU A N 1
ATOM 4053 C CA . GLU A 1 504 ? 9.414 0.280 15.473 1.00 88.38 504 GLU A CA 1
ATOM 4054 C C . GLU A 1 504 ? 8.044 -0.361 15.759 1.00 88.38 504 GLU A C 1
ATOM 4056 O O . GLU A 1 504 ? 7.292 0.112 16.608 1.00 88.38 504 GLU A O 1
ATOM 4061 N N . PHE A 1 505 ? 7.741 -1.497 15.115 1.00 91.06 505 PHE A N 1
ATOM 4062 C CA . PHE A 1 505 ? 6.511 -2.250 15.365 1.00 91.06 505 PHE A CA 1
ATOM 4063 C C . PHE A 1 505 ? 6.435 -2.843 16.784 1.00 91.06 505 PHE A C 1
ATOM 4065 O O . PHE A 1 505 ? 5.406 -2.699 17.447 1.00 91.06 505 PHE A O 1
ATOM 4072 N N . ARG A 1 506 ? 7.502 -3.491 17.282 1.00 89.19 506 ARG A N 1
ATOM 4073 C CA . ARG A 1 506 ? 7.540 -4.025 18.660 1.00 89.19 506 ARG A CA 1
ATOM 4074 C C . ARG A 1 506 ? 7.372 -2.921 19.703 1.00 89.19 506 ARG A C 1
ATOM 4076 O O . ARG A 1 506 ? 6.672 -3.128 20.687 1.00 89.19 506 ARG A O 1
ATOM 4083 N N . GLU A 1 507 ? 7.996 -1.769 19.491 1.00 86.06 507 GLU A N 1
ATOM 4084 C CA . GLU A 1 507 ? 7.964 -0.612 20.387 1.00 86.06 507 GLU A CA 1
ATOM 4085 C C . GLU A 1 507 ? 6.598 0.083 20.353 1.00 86.06 507 GLU A C 1
ATOM 4087 O O . GLU A 1 507 ? 6.063 0.419 21.409 1.00 86.06 507 GLU A O 1
ATOM 4092 N N . ALA A 1 508 ? 5.965 0.194 19.179 1.00 90.19 508 ALA A N 1
ATOM 4093 C CA . ALA A 1 508 ? 4.588 0.667 19.055 1.00 90.19 508 ALA A CA 1
ATOM 4094 C C . ALA A 1 508 ? 3.591 -0.258 19.777 1.00 90.19 508 ALA A C 1
ATOM 4096 O O . ALA A 1 508 ? 2.756 0.225 20.540 1.00 90.19 508 ALA A O 1
ATOM 4097 N N . VAL A 1 509 ? 3.694 -1.583 19.602 1.00 90.69 509 VAL A N 1
ATOM 4098 C CA . VAL A 1 509 ? 2.831 -2.556 20.302 1.00 90.69 509 VAL A CA 1
ATOM 4099 C C . VAL A 1 509 ? 3.073 -2.542 21.816 1.00 90.69 509 VAL A C 1
ATOM 4101 O O . VAL A 1 509 ? 2.114 -2.556 22.588 1.00 90.69 509 VAL A O 1
ATOM 4104 N N . ALA A 1 510 ? 4.331 -2.448 22.249 1.00 87.31 510 ALA A N 1
ATOM 4105 C CA . ALA A 1 510 ? 4.686 -2.320 23.658 1.00 87.31 510 ALA A CA 1
ATOM 4106 C C . ALA A 1 510 ? 4.093 -1.040 24.277 1.00 87.31 510 ALA A C 1
ATOM 4108 O O . ALA A 1 510 ? 3.445 -1.104 25.319 1.00 87.31 510 ALA A O 1
ATOM 4109 N N . SER A 1 511 ? 4.240 0.101 23.600 1.00 86.00 511 SER A N 1
ATOM 4110 C CA . SER A 1 511 ? 3.731 1.401 24.054 1.00 86.00 511 SER A CA 1
ATOM 4111 C C . SER A 1 511 ? 2.196 1.468 24.094 1.00 86.00 511 SER A C 1
ATOM 4113 O O . SER A 1 511 ? 1.629 1.947 25.074 1.00 86.00 511 SER A O 1
ATOM 4115 N N . LEU A 1 512 ? 1.515 0.957 23.059 1.00 89.50 512 LEU A N 1
ATOM 4116 C CA . LEU A 1 512 ? 0.057 1.065 22.910 1.00 89.50 512 LEU A CA 1
ATOM 4117 C C . LEU A 1 512 ? -0.732 -0.015 23.664 1.00 89.50 512 LEU A C 1
ATOM 4119 O O . LEU A 1 512 ? -1.804 0.278 24.185 1.00 89.50 512 LEU A O 1
ATOM 4123 N N . LEU A 1 513 ? -0.239 -1.259 23.703 1.00 90.19 513 LEU A N 1
ATOM 4124 C CA . LEU A 1 513 ? -0.963 -2.409 24.273 1.00 90.19 513 LEU A CA 1
ATOM 4125 C C . LEU A 1 513 ? -0.333 -2.954 25.567 1.00 90.19 513 LEU A C 1
ATOM 4127 O O . LEU A 1 513 ? -0.916 -3.829 26.208 1.00 90.19 513 LEU A O 1
ATOM 4131 N N . GLY A 1 514 ? 0.846 -2.463 25.965 1.00 89.88 514 GLY A N 1
ATOM 4132 C CA . GLY A 1 514 ? 1.551 -2.916 27.169 1.00 89.88 514 GLY A CA 1
ATOM 4133 C C . GLY A 1 514 ? 2.255 -4.270 27.028 1.00 89.88 514 GLY A C 1
ATOM 4134 O O . GLY A 1 514 ? 2.627 -4.867 28.040 1.00 89.88 514 GLY A O 1
ATOM 4135 N N . PHE A 1 515 ? 2.439 -4.774 25.802 1.00 92.06 515 PHE A N 1
ATOM 4136 C CA . PHE A 1 515 ? 2.999 -6.102 25.532 1.00 92.06 515 PHE A CA 1
ATOM 4137 C C . PHE A 1 515 ? 4.276 -6.050 24.696 1.00 92.06 515 PHE A C 1
ATOM 4139 O O . PHE A 1 515 ? 4.274 -5.587 23.558 1.00 92.06 515 PHE A O 1
ATOM 4146 N N . LYS A 1 516 ? 5.362 -6.618 25.228 1.00 90.62 516 LYS A N 1
ATOM 4147 C CA . LYS A 1 516 ? 6.572 -6.902 24.454 1.00 90.62 516 LYS A CA 1
ATOM 4148 C C . LYS A 1 516 ? 6.378 -8.204 23.672 1.00 90.62 516 LYS A C 1
ATOM 4150 O O . LYS A 1 516 ? 5.989 -9.218 24.254 1.00 90.62 516 LYS A O 1
ATOM 4155 N N . LEU A 1 517 ? 6.673 -8.166 22.371 1.00 91.50 517 LEU A N 1
ATOM 4156 C CA . LEU A 1 517 ? 6.625 -9.319 21.467 1.00 91.50 517 LEU A CA 1
ATOM 4157 C C . LEU A 1 517 ? 8.043 -9.768 21.090 1.00 91.50 517 LEU A C 1
ATOM 4159 O O . LEU A 1 517 ? 8.766 -9.024 20.427 1.00 91.50 517 LEU A O 1
ATOM 4163 N N . ASP A 1 518 ? 8.410 -10.996 21.448 1.00 89.81 518 ASP A N 1
ATOM 4164 C CA . ASP A 1 518 ? 9.662 -11.638 21.042 1.00 89.81 518 ASP A CA 1
ATOM 4165 C C . ASP A 1 518 ? 9.345 -12.803 20.076 1.00 89.81 518 ASP A C 1
ATOM 4167 O O . ASP A 1 518 ? 8.703 -13.790 20.445 1.00 89.81 518 ASP A O 1
ATOM 4171 N N . PHE A 1 519 ? 9.764 -12.684 18.812 1.00 89.25 519 PHE A N 1
ATOM 4172 C CA . PHE A 1 519 ? 9.519 -13.690 17.767 1.00 89.25 519 PHE A CA 1
ATOM 4173 C C . PHE A 1 519 ? 10.554 -14.821 17.847 1.00 89.25 519 PHE A C 1
ATOM 4175 O O . PHE A 1 519 ? 11.758 -14.569 17.798 1.00 89.25 519 PHE A O 1
ATOM 4182 N N . LEU A 1 520 ? 10.096 -16.071 17.959 1.00 88.00 520 LEU A N 1
ATOM 4183 C CA . LEU A 1 520 ? 10.957 -17.244 18.123 1.00 88.00 520 LEU A CA 1
ATOM 4184 C C . LEU A 1 520 ? 11.249 -17.937 16.773 1.00 88.00 520 LEU A C 1
ATOM 4186 O O . LEU A 1 520 ? 10.386 -17.944 15.892 1.00 88.00 520 LEU A O 1
ATOM 4190 N N . PRO A 1 521 ? 12.410 -18.609 16.602 1.00 83.31 521 PRO A N 1
ATOM 4191 C CA . PRO A 1 521 ? 12.778 -19.281 15.343 1.00 83.31 521 PRO A CA 1
ATOM 4192 C C . PRO A 1 521 ? 11.838 -20.410 14.884 1.00 83.31 521 PRO A C 1
ATOM 4194 O O . PRO A 1 521 ? 11.962 -20.889 13.762 1.00 83.31 521 PRO A O 1
ATOM 4197 N N . ASN A 1 522 ? 10.918 -20.855 15.742 1.00 84.62 522 ASN A N 1
ATOM 4198 C CA . ASN A 1 522 ? 9.904 -21.874 15.460 1.00 84.62 522 ASN A CA 1
ATOM 4199 C C . ASN A 1 522 ? 8.528 -21.272 15.105 1.00 84.62 522 ASN A C 1
ATOM 4201 O O . ASN A 1 522 ? 7.510 -21.919 15.332 1.00 84.62 522 ASN A O 1
ATOM 4205 N N . GLY A 1 523 ? 8.484 -20.019 14.636 1.00 83.31 523 GLY A N 1
ATOM 4206 C CA . GLY A 1 523 ? 7.257 -19.325 14.221 1.00 83.31 523 GLY A CA 1
ATOM 4207 C C . GLY A 1 523 ? 6.354 -18.846 15.366 1.00 83.31 523 GLY A C 1
ATOM 4208 O O . GLY A 1 523 ? 5.379 -18.138 15.124 1.00 83.31 523 GLY A O 1
ATOM 4209 N N . ARG A 1 524 ? 6.667 -19.194 16.620 1.00 90.00 524 ARG A N 1
ATOM 4210 C CA . ARG A 1 524 ? 5.875 -18.803 17.794 1.00 90.00 524 ARG A CA 1
ATOM 4211 C C . ARG A 1 524 ? 6.222 -17.398 18.273 1.00 90.00 524 ARG A C 1
ATOM 4213 O O . ARG A 1 524 ? 7.363 -16.953 18.164 1.00 90.00 524 ARG A O 1
ATOM 4220 N N . VAL A 1 525 ? 5.247 -16.725 18.876 1.00 91.69 525 VAL A N 1
ATOM 4221 C CA . VAL A 1 525 ? 5.433 -15.399 19.481 1.00 91.69 525 VAL A CA 1
ATOM 4222 C C . VAL A 1 525 ? 5.406 -15.542 20.997 1.00 91.69 525 VAL A C 1
ATOM 4224 O O . VAL A 1 525 ? 4.415 -16.003 21.564 1.00 91.69 525 VAL A O 1
ATOM 4227 N N . ARG A 1 526 ? 6.495 -15.150 21.662 1.00 91.56 526 ARG A N 1
ATOM 4228 C CA . ARG A 1 526 ? 6.536 -14.956 23.114 1.00 91.56 526 ARG A CA 1
ATOM 4229 C C . ARG A 1 526 ? 6.002 -13.558 23.420 1.00 91.56 526 ARG A C 1
ATOM 4231 O O . ARG A 1 526 ? 6.469 -12.573 22.854 1.00 91.56 526 ARG A O 1
ATOM 4238 N N . VAL A 1 527 ? 5.024 -13.489 24.313 1.00 92.44 527 VAL A N 1
ATOM 4239 C CA . VAL A 1 527 ? 4.328 -12.271 24.728 1.00 92.44 527 VAL A CA 1
ATOM 4240 C C . VAL A 1 527 ? 4.563 -12.068 26.218 1.00 92.44 527 VAL A C 1
ATOM 4242 O O . VAL A 1 527 ? 4.225 -12.933 27.029 1.00 92.44 527 VAL A O 1
ATOM 4245 N N . THR A 1 528 ? 5.126 -10.919 26.577 1.00 91.06 528 THR A N 1
ATOM 4246 C CA . THR A 1 528 ? 5.460 -10.564 27.962 1.00 91.06 528 THR A CA 1
ATOM 4247 C C . THR A 1 528 ? 4.826 -9.217 28.291 1.00 91.06 528 THR A C 1
ATOM 4249 O O . THR A 1 528 ? 5.031 -8.243 27.564 1.00 91.06 528 THR A O 1
ATOM 4252 N N . SER A 1 529 ? 4.035 -9.140 29.365 1.00 89.50 529 SER A N 1
ATOM 4253 C CA . SER A 1 529 ? 3.437 -7.868 29.793 1.00 89.50 529 SER A CA 1
ATOM 4254 C C . SER A 1 529 ? 4.497 -6.952 30.400 1.00 89.50 529 SER A C 1
ATOM 4256 O O . SER A 1 529 ? 5.300 -7.384 31.224 1.00 89.50 529 SER A O 1
ATOM 4258 N N . MET A 1 530 ? 4.463 -5.668 30.050 1.00 86.62 530 MET A N 1
ATOM 4259 C CA . MET A 1 530 ? 5.305 -4.635 30.661 1.00 86.62 530 MET A CA 1
ATOM 4260 C C . MET A 1 530 ? 4.932 -4.338 32.119 1.00 86.62 530 MET A C 1
ATOM 4262 O O . MET A 1 530 ? 5.746 -3.775 32.852 1.00 86.62 530 MET A O 1
ATOM 4266 N N . PHE A 1 531 ? 3.717 -4.704 32.538 1.00 83.62 531 PHE A N 1
ATOM 4267 C CA . PHE A 1 531 ? 3.197 -4.432 33.879 1.00 83.62 531 PHE A CA 1
ATOM 4268 C C . PHE A 1 531 ? 3.369 -5.618 34.841 1.00 83.62 531 PHE A C 1
ATOM 4270 O O . PHE A 1 531 ? 3.282 -5.432 36.053 1.00 83.62 531 PHE A O 1
ATOM 4277 N N . HIS A 1 532 ? 3.694 -6.824 34.353 1.00 76.69 532 HIS A N 1
ATOM 4278 C CA . HIS A 1 532 ? 3.961 -7.963 35.238 1.00 76.69 532 HIS A CA 1
ATOM 4279 C C . HIS A 1 532 ? 5.323 -7.832 35.930 1.00 76.69 532 HIS A C 1
ATOM 4281 O O . HIS A 1 532 ? 6.358 -8.111 35.329 1.00 76.69 532 HIS A O 1
ATOM 4287 N N . LEU A 1 533 ? 5.305 -7.353 37.182 1.00 63.25 533 LEU A N 1
ATOM 4288 C CA . LEU A 1 533 ? 6.429 -7.242 38.130 1.00 63.25 533 LEU A CA 1
ATOM 4289 C C . LEU A 1 533 ? 7.813 -7.007 37.484 1.00 63.25 533 LEU A C 1
ATOM 4291 O O . LEU A 1 533 ? 8.793 -7.687 37.797 1.00 63.25 533 LEU A O 1
ATOM 4295 N N . SER A 1 534 ? 7.908 -6.003 36.606 1.00 46.56 534 SER A N 1
ATOM 4296 C CA . SER A 1 534 ? 9.161 -5.663 35.928 1.00 46.56 534 SER A CA 1
ATOM 4297 C C . SER A 1 534 ? 10.272 -5.374 36.942 1.00 46.56 534 SER A C 1
ATOM 4299 O O . SER A 1 534 ? 10.199 -4.416 37.719 1.00 46.56 534 SER A O 1
ATOM 4301 N N . ALA A 1 535 ? 11.329 -6.192 36.914 1.00 46.62 535 ALA A N 1
ATOM 4302 C CA . ALA A 1 535 ? 12.477 -6.071 37.813 1.00 46.62 535 ALA A CA 1
ATOM 4303 C C . ALA A 1 535 ? 13.149 -4.685 37.737 1.00 46.62 535 ALA A C 1
ATOM 4305 O O . ALA A 1 535 ? 13.711 -4.222 38.726 1.00 46.62 535 ALA A O 1
ATOM 4306 N N . ALA A 1 536 ? 13.012 -3.984 36.604 1.00 43.84 536 ALA A N 1
ATOM 4307 C CA . ALA A 1 536 ? 13.531 -2.633 36.399 1.00 43.84 536 ALA A CA 1
ATOM 4308 C C . ALA A 1 536 ? 12.884 -1.557 37.297 1.00 43.84 536 ALA A C 1
ATOM 4310 O O . ALA A 1 536 ? 13.481 -0.503 37.486 1.00 43.84 536 ALA A O 1
ATOM 4311 N N . TYR A 1 537 ? 11.697 -1.804 37.869 1.00 39.84 537 TYR A N 1
ATOM 4312 C CA . TYR A 1 537 ? 11.011 -0.848 38.754 1.00 39.84 537 TYR A CA 1
ATOM 4313 C C . TYR A 1 537 ? 11.146 -1.150 40.252 1.00 39.84 537 TYR A C 1
ATOM 4315 O O . TYR A 1 537 ? 10.656 -0.377 41.078 1.00 39.84 537 TYR A O 1
ATOM 4323 N N . ARG A 1 538 ? 11.860 -2.217 40.641 1.00 36.56 538 ARG A N 1
ATOM 4324 C CA . ARG A 1 538 ? 12.177 -2.492 42.050 1.00 36.56 538 ARG A CA 1
ATOM 4325 C C . ARG A 1 538 ? 13.527 -1.871 42.430 1.00 36.56 538 ARG A C 1
ATOM 4327 O O . ARG A 1 538 ? 14.509 -2.575 42.642 1.00 36.56 538 ARG A O 1
ATOM 4334 N N . HIS A 1 539 ? 13.573 -0.540 42.530 1.00 33.53 539 HIS A N 1
ATOM 4335 C CA . HIS A 1 539 ? 14.723 0.165 43.110 1.00 33.53 539 HIS A CA 1
ATOM 4336 C C . HIS A 1 539 ? 14.906 -0.253 44.576 1.00 33.53 539 HIS A C 1
ATOM 4338 O O . HIS A 1 539 ? 14.204 0.247 45.452 1.00 33.53 539 HIS A O 1
ATOM 4344 N N . GLY A 1 540 ? 15.834 -1.178 44.837 1.00 33.47 540 GLY A N 1
ATOM 4345 C CA . GLY A 1 540 ? 16.082 -1.661 46.196 1.00 33.47 540 GLY A CA 1
ATOM 4346 C C . GLY A 1 540 ? 16.549 -3.109 46.336 1.00 33.47 540 GLY A C 1
ATOM 4347 O O . GLY A 1 540 ? 16.138 -3.748 47.293 1.00 33.47 540 GLY A O 1
ATOM 4348 N N . ASP A 1 541 ? 17.392 -3.620 45.435 1.00 28.22 541 ASP A N 1
ATOM 4349 C CA . ASP A 1 541 ? 18.729 -4.050 45.874 1.00 28.22 541 ASP A CA 1
ATOM 4350 C C . ASP A 1 541 ? 19.730 -4.039 44.702 1.00 28.22 541 ASP A C 1
ATOM 4352 O O . ASP A 1 541 ? 19.331 -4.064 43.535 1.00 28.22 541 ASP A O 1
ATOM 4356 N N . ARG A 1 542 ? 21.031 -3.958 45.000 1.00 36.03 542 ARG A N 1
ATOM 4357 C CA . ARG A 1 542 ? 22.128 -3.970 44.016 1.00 36.03 542 ARG A CA 1
ATOM 4358 C C . ARG A 1 542 ? 23.281 -4.883 44.456 1.00 36.03 542 ARG A C 1
ATOM 4360 O O . ARG A 1 542 ? 24.436 -4.576 44.171 1.00 36.03 542 ARG A O 1
ATOM 4367 N N . ASP A 1 543 ? 22.978 -5.997 45.121 1.00 37.56 543 ASP A N 1
ATOM 4368 C CA . ASP A 1 543 ? 23.997 -6.996 45.462 1.00 37.56 543 ASP A CA 1
ATOM 4369 C C . ASP A 1 543 ? 23.494 -8.452 45.376 1.00 37.56 543 ASP A C 1
ATOM 4371 O O . ASP A 1 543 ? 23.026 -9.059 46.336 1.00 37.56 543 ASP A O 1
ATOM 4375 N N . SER A 1 544 ? 23.584 -9.033 44.179 1.00 34.12 544 SER A N 1
ATOM 4376 C CA . SER A 1 544 ? 23.803 -10.475 43.996 1.00 34.12 544 SER A CA 1
ATOM 4377 C C . SER A 1 544 ? 24.457 -10.704 42.630 1.00 34.12 544 SER A C 1
ATOM 4379 O O . SER A 1 544 ? 24.036 -10.135 41.623 1.00 34.12 544 SER A O 1
ATOM 4381 N N . GLY A 1 545 ? 25.559 -11.456 42.612 1.00 33.84 545 GLY A N 1
ATOM 4382 C CA . GLY A 1 545 ? 26.439 -11.577 41.448 1.00 33.84 545 GLY A CA 1
ATOM 4383 C C . GLY A 1 545 ? 26.385 -12.931 40.739 1.00 33.84 545 GLY A C 1
ATOM 4384 O O . GLY A 1 545 ? 25.835 -13.902 41.253 1.00 33.84 545 GLY A O 1
ATOM 4385 N N . SER A 1 546 ? 27.094 -12.993 39.606 1.00 31.97 546 SER A N 1
ATOM 4386 C CA . SER A 1 546 ? 27.219 -14.141 38.691 1.00 31.97 546 SER A CA 1
ATOM 4387 C C . SER A 1 546 ? 25.979 -14.397 37.804 1.00 31.97 546 SER A C 1
ATOM 4389 O O . SER A 1 546 ? 24.853 -14.182 38.231 1.00 31.97 546 SER A O 1
ATOM 4391 N N . SER A 1 547 ? 26.107 -14.837 36.548 1.00 29.77 547 SER A N 1
ATOM 4392 C CA . SER A 1 547 ? 27.316 -15.218 35.795 1.00 29.77 547 SER A CA 1
ATOM 4393 C C . SER A 1 547 ? 27.418 -14.502 34.443 1.00 29.77 547 SER A C 1
ATOM 4395 O O . SER A 1 547 ? 26.418 -14.123 33.838 1.00 29.77 547 SER A O 1
ATOM 4397 N N . SER A 1 548 ? 28.644 -14.344 33.948 1.00 40.03 548 SER A N 1
ATOM 4398 C CA . SER A 1 548 ? 28.933 -13.822 32.611 1.00 40.03 548 SER A CA 1
ATOM 4399 C C . SER A 1 548 ? 28.840 -14.921 31.551 1.00 40.03 548 SER A C 1
ATOM 4401 O O . SER A 1 548 ? 29.628 -15.857 31.619 1.00 40.03 548 SER A O 1
ATOM 4403 N N . ASP A 1 549 ? 27.943 -14.769 30.575 1.00 32.50 549 ASP A N 1
ATOM 4404 C CA . ASP A 1 549 ? 28.135 -15.212 29.180 1.00 32.50 549 ASP A CA 1
ATOM 4405 C C . ASP A 1 549 ? 26.995 -14.656 28.302 1.00 32.50 549 ASP A C 1
ATOM 4407 O O . ASP A 1 549 ? 25.912 -15.227 28.199 1.00 32.50 549 ASP A O 1
ATOM 4411 N N . ALA A 1 550 ? 27.227 -13.490 27.689 1.00 33.09 550 ALA A N 1
ATOM 4412 C CA . ALA A 1 550 ? 26.232 -12.748 26.903 1.00 33.09 550 ALA A CA 1
ATOM 4413 C C . ALA A 1 550 ? 26.787 -12.342 25.524 1.00 33.09 550 ALA A C 1
ATOM 4415 O O . ALA A 1 550 ? 26.837 -11.165 25.164 1.00 33.09 550 ALA A O 1
ATOM 4416 N N . GLN A 1 551 ? 27.238 -13.328 24.745 1.00 32.75 551 GLN A N 1
ATOM 4417 C CA . GLN A 1 551 ? 27.839 -13.109 23.426 1.00 32.75 551 GLN A CA 1
ATOM 4418 C C . GLN A 1 551 ? 26.772 -12.859 22.338 1.00 32.75 551 GLN A C 1
ATOM 4420 O O . GLN A 1 551 ? 26.509 -13.716 21.496 1.00 32.75 551 GLN A O 1
ATOM 4425 N N . GLY A 1 552 ? 26.161 -11.671 22.331 1.00 29.34 552 GLY A N 1
ATOM 4426 C CA . GLY A 1 552 ? 25.279 -11.244 21.239 1.00 29.34 552 GLY A CA 1
ATOM 4427 C C . GLY A 1 552 ? 24.544 -9.918 21.493 1.00 29.34 552 GLY A C 1
ATOM 4428 O O . GLY A 1 552 ? 23.853 -9.801 22.507 1.00 29.34 552 GLY A O 1
ATOM 4429 N N . PRO A 1 553 ? 24.624 -8.922 20.585 1.00 35.09 553 PRO A N 1
ATOM 4430 C CA . PRO A 1 553 ? 23.884 -7.670 20.729 1.00 35.09 553 PRO A CA 1
ATOM 4431 C C . PRO A 1 553 ? 22.385 -7.901 20.476 1.00 35.09 553 PRO A C 1
ATOM 4433 O O . PRO A 1 553 ? 21.952 -8.022 19.333 1.00 35.09 553 PRO A O 1
ATOM 4436 N N . GLY A 1 554 ? 21.594 -7.968 21.550 1.00 35.69 554 GLY A N 1
ATOM 4437 C CA . GLY A 1 554 ? 20.127 -8.044 21.474 1.00 35.69 554 GLY A CA 1
ATOM 4438 C C . GLY A 1 554 ? 19.433 -8.790 22.619 1.00 35.69 554 GLY A C 1
ATOM 4439 O O . GLY A 1 554 ? 18.241 -8.583 22.830 1.00 35.69 554 GLY A O 1
ATOM 4440 N N . SER A 1 555 ? 20.145 -9.627 23.384 1.00 39.31 555 SER A N 1
ATOM 4441 C CA . SER A 1 555 ? 19.535 -10.388 24.486 1.00 39.31 555 SER A CA 1
ATOM 4442 C C . SER A 1 555 ? 19.603 -9.626 25.815 1.00 39.31 555 SER A C 1
ATOM 4444 O O . SER A 1 555 ? 20.680 -9.473 26.389 1.00 39.31 555 SER A O 1
ATOM 4446 N N . MET A 1 556 ? 18.454 -9.162 26.320 1.00 37.38 556 MET A N 1
ATOM 4447 C CA . MET A 1 556 ? 18.321 -8.580 27.663 1.00 37.38 556 MET A CA 1
ATOM 4448 C C . MET A 1 556 ? 17.355 -9.388 28.539 1.00 37.38 556 MET A C 1
ATOM 4450 O O . MET A 1 556 ? 16.140 -9.275 28.392 1.00 37.38 556 MET A O 1
ATOM 4454 N N . GLY A 1 557 ? 17.921 -10.101 29.518 1.00 37.06 557 GLY A N 1
ATOM 4455 C CA . GLY A 1 557 ? 17.229 -10.588 30.716 1.00 37.06 557 GLY A CA 1
ATOM 4456 C C . GLY A 1 557 ? 16.443 -11.898 30.574 1.00 37.06 557 GLY A C 1
ATOM 4457 O O . GLY A 1 557 ? 15.752 -12.141 29.586 1.00 37.06 557 GLY A O 1
ATOM 4458 N N . ASN A 1 558 ? 16.490 -12.722 31.626 1.00 43.00 558 ASN A N 1
ATOM 4459 C CA . ASN A 1 558 ? 15.753 -13.987 31.727 1.00 43.00 558 ASN A CA 1
ATOM 4460 C C . ASN A 1 558 ? 14.254 -13.756 32.004 1.00 43.00 558 ASN A C 1
ATOM 4462 O O . ASN A 1 558 ? 13.745 -14.083 33.071 1.00 43.00 558 ASN A O 1
ATOM 4466 N N . GLY A 1 559 ? 13.524 -13.219 31.025 1.00 48.31 559 GLY A N 1
ATOM 4467 C CA . GLY A 1 559 ? 12.059 -13.104 31.054 1.00 48.31 559 GLY A CA 1
ATOM 4468 C C . GLY A 1 559 ? 11.317 -14.415 30.747 1.00 48.31 559 GLY A C 1
ATOM 4469 O O . GLY A 1 559 ? 10.179 -14.375 30.289 1.00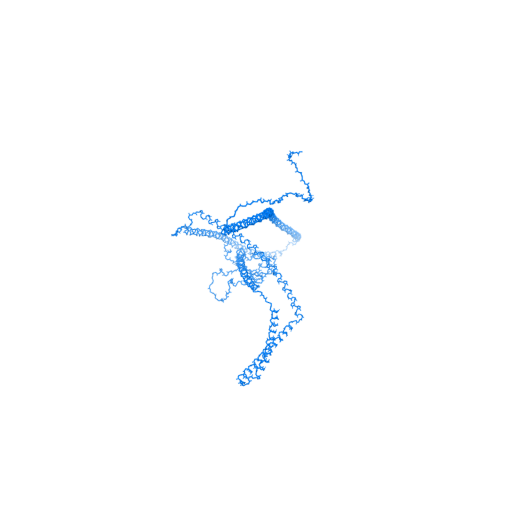 48.31 559 GLY A O 1
ATOM 4470 N N . GLU A 1 560 ? 11.963 -15.574 30.910 1.00 56.34 560 GLU A N 1
ATOM 4471 C CA . GLU A 1 560 ? 11.476 -16.849 30.367 1.00 56.34 560 GLU A CA 1
ATOM 4472 C C . GLU A 1 560 ? 10.323 -17.472 31.167 1.00 56.34 560 GLU A C 1
ATOM 4474 O O . GLU A 1 560 ? 9.555 -18.244 30.598 1.00 56.34 560 GLU A O 1
ATOM 4479 N N . GLU A 1 561 ? 10.150 -17.145 32.452 1.00 63.81 561 GLU A N 1
ATOM 4480 C CA . GLU A 1 561 ? 9.149 -17.789 33.329 1.00 63.81 561 GLU A CA 1
ATOM 4481 C C . GLU A 1 561 ? 7.803 -17.045 33.417 1.00 63.81 561 GLU A C 1
ATOM 4483 O O . GLU A 1 561 ? 6.781 -17.674 33.684 1.00 63.81 561 GLU A O 1
ATOM 4488 N N . ASN A 1 562 ? 7.780 -15.741 33.110 1.00 81.19 562 ASN A N 1
ATOM 4489 C CA . ASN A 1 562 ? 6.593 -14.876 33.203 1.00 81.19 562 ASN A CA 1
ATOM 4490 C C . ASN A 1 562 ? 6.098 -14.440 31.809 1.00 81.19 562 ASN A C 1
ATOM 4492 O O . ASN A 1 562 ? 5.915 -13.252 31.537 1.00 81.19 562 ASN A O 1
ATOM 4496 N N . SER A 1 563 ? 5.948 -15.393 30.885 1.00 89.50 563 SER A N 1
ATOM 4497 C CA . SER A 1 563 ? 5.583 -15.112 29.490 1.00 89.50 563 SER A CA 1
ATOM 4498 C C . SER A 1 563 ? 4.508 -16.061 28.960 1.00 89.50 563 SER A C 1
ATOM 4500 O O . SER A 1 563 ? 4.314 -17.171 29.462 1.00 89.50 563 SER A O 1
ATOM 4502 N N . ILE A 1 564 ? 3.807 -15.630 27.915 1.00 91.88 564 ILE A N 1
ATOM 4503 C CA . ILE A 1 564 ? 2.805 -16.434 27.215 1.00 91.88 564 ILE A CA 1
ATOM 4504 C C . ILE A 1 564 ? 3.296 -16.676 25.791 1.00 91.88 564 ILE A C 1
ATOM 4506 O O . ILE A 1 564 ? 3.563 -15.739 25.046 1.00 91.88 564 ILE A O 1
ATOM 4510 N N . ILE A 1 565 ? 3.438 -17.940 25.408 1.00 91.75 565 ILE A N 1
ATOM 4511 C CA . ILE A 1 565 ? 3.864 -18.343 24.070 1.00 91.75 565 ILE A CA 1
ATOM 4512 C C . ILE A 1 565 ? 2.619 -18.695 23.257 1.00 91.75 565 ILE A C 1
ATOM 4514 O O . ILE A 1 565 ? 1.916 -19.658 23.576 1.00 91.75 565 ILE A O 1
ATOM 4518 N N . PHE A 1 566 ? 2.375 -17.931 22.197 1.00 91.94 566 PHE A N 1
ATOM 4519 C CA . PHE A 1 566 ? 1.322 -18.186 21.221 1.00 91.94 566 PHE A CA 1
ATOM 4520 C C . PHE A 1 566 ? 1.887 -18.898 19.990 1.00 91.94 566 PHE A C 1
ATOM 4522 O O . PHE A 1 566 ? 2.929 -18.527 19.443 1.00 91.94 566 PHE A O 1
ATOM 4529 N N . ASP A 1 567 ? 1.172 -19.927 19.554 1.00 89.88 567 ASP A N 1
ATOM 4530 C CA . ASP A 1 567 ? 1.399 -20.679 18.327 1.00 89.88 567 ASP A CA 1
ATOM 4531 C C . ASP A 1 567 ? 0.300 -20.310 17.326 1.00 89.88 567 ASP A C 1
ATOM 4533 O O . ASP A 1 567 ? -0.848 -20.732 17.477 1.00 89.88 567 ASP A O 1
ATOM 4537 N N . GLY A 1 568 ? 0.648 -19.477 16.341 1.00 77.69 568 GLY A N 1
ATOM 4538 C CA . GLY A 1 568 ? -0.302 -18.959 15.354 1.00 77.69 568 GLY A CA 1
ATOM 4539 C C . GLY A 1 568 ? -0.744 -19.980 14.303 1.00 77.69 568 GLY A C 1
ATOM 4540 O O . GLY A 1 568 ? -1.802 -19.802 13.711 1.00 77.69 568 GLY A O 1
ATOM 4541 N N . GLU A 1 569 ? 0.021 -21.055 14.091 1.00 79.12 569 GLU A N 1
ATOM 4542 C CA . GLU A 1 569 ? -0.321 -22.116 13.132 1.00 79.12 569 GLU A CA 1
ATOM 4543 C C . GLU A 1 569 ? -1.361 -23.078 13.719 1.00 79.12 569 GLU A C 1
ATOM 4545 O O . GLU A 1 569 ? -2.308 -23.476 13.047 1.00 79.12 569 GLU A O 1
ATOM 4550 N N . ASN A 1 570 ? -1.198 -23.431 14.997 1.00 80.19 570 ASN A N 1
ATOM 4551 C CA . ASN A 1 570 ? -2.058 -24.379 15.705 1.00 80.19 570 ASN A CA 1
ATOM 4552 C C . ASN A 1 570 ? -3.154 -23.687 16.538 1.00 80.19 570 ASN A C 1
ATOM 4554 O O . ASN A 1 570 ? -3.986 -24.366 17.137 1.00 80.19 570 ASN A O 1
ATOM 4558 N N . GLY A 1 571 ? -3.132 -22.353 16.640 1.00 80.94 571 GLY A N 1
ATOM 4559 C CA . GLY A 1 571 ? -4.050 -21.572 17.477 1.00 80.94 571 GLY A CA 1
ATOM 4560 C C . GLY A 1 571 ? -3.911 -21.852 18.979 1.00 80.94 571 GLY A C 1
ATOM 4561 O O . GLY A 1 571 ? -4.877 -21.687 19.723 1.00 80.94 571 GLY A O 1
ATOM 4562 N N . THR A 1 572 ? -2.743 -22.319 19.442 1.00 84.75 572 THR A N 1
ATOM 4563 C CA . THR A 1 572 ? -2.548 -22.743 20.843 1.00 84.75 572 THR A CA 1
ATOM 4564 C C . THR A 1 572 ? -1.775 -21.721 21.670 1.00 84.75 572 THR A C 1
ATOM 4566 O O . THR A 1 572 ? -0.859 -21.060 21.186 1.00 84.75 572 THR A O 1
ATOM 4569 N N . MET A 1 573 ? -2.124 -21.624 22.952 1.00 88.31 573 MET A N 1
ATOM 4570 C CA . MET A 1 573 ? -1.467 -20.769 23.939 1.00 88.31 573 MET A CA 1
ATOM 4571 C C . MET A 1 573 ? -0.788 -21.639 25.003 1.00 88.31 573 MET A C 1
ATOM 4573 O O . MET A 1 573 ? -1.377 -22.613 25.475 1.00 88.31 573 MET A O 1
ATOM 4577 N N . LYS A 1 574 ? 0.440 -21.295 25.408 1.00 89.31 574 LYS A N 1
ATOM 4578 C CA . LYS A 1 574 ? 1.148 -21.940 26.525 1.00 89.31 574 LYS A CA 1
ATOM 4579 C C . LYS A 1 574 ? 1.763 -20.903 27.457 1.00 89.31 574 LYS A C 1
ATOM 4581 O O . LYS A 1 574 ? 2.533 -20.055 27.021 1.00 89.31 574 LYS A O 1
ATOM 4586 N N . ILE A 1 575 ? 1.447 -21.008 28.743 1.00 89.94 575 ILE A N 1
ATOM 4587 C CA . ILE A 1 575 ? 2.026 -20.183 29.808 1.00 89.94 575 ILE A CA 1
ATOM 4588 C C . ILE A 1 575 ? 3.394 -20.772 30.181 1.00 89.94 575 ILE A C 1
ATOM 4590 O O . ILE A 1 575 ? 3.510 -21.995 30.328 1.00 89.94 575 ILE A O 1
ATOM 4594 N N . SER A 1 576 ? 4.431 -19.943 30.312 1.00 81.75 576 SER A N 1
ATOM 4595 C CA . SER A 1 576 ? 5.756 -20.408 30.731 1.00 81.75 576 SER A CA 1
ATOM 4596 C C . SER A 1 576 ? 5.862 -20.618 32.255 1.00 81.75 576 SER A C 1
ATOM 4598 O O . SER A 1 576 ? 4.919 -20.374 33.011 1.00 81.75 576 SER A O 1
ATOM 4600 N N . GLY A 1 577 ? 6.937 -21.278 32.699 1.00 73.75 577 GLY A N 1
ATOM 4601 C CA . GLY A 1 577 ? 7.059 -21.827 34.062 1.00 73.75 577 GLY A CA 1
ATOM 4602 C C . GLY A 1 577 ? 6.154 -23.041 34.370 1.00 73.75 577 GLY A C 1
ATOM 4603 O O . GLY A 1 577 ? 6.392 -23.752 35.343 1.00 73.75 577 GLY A O 1
ATOM 4604 N N . GLY A 1 578 ? 5.146 -23.332 33.539 1.00 77.06 578 GLY A N 1
ATOM 4605 C CA . GLY A 1 578 ? 4.235 -24.472 33.707 1.00 77.06 578 GLY A CA 1
ATOM 4606 C C . GLY A 1 578 ? 3.015 -24.180 34.598 1.00 77.06 578 GLY A C 1
ATOM 4607 O O . GLY A 1 578 ? 2.882 -23.087 35.138 1.00 77.06 578 GLY A O 1
ATOM 4608 N N . PRO A 1 579 ? 2.090 -25.147 34.769 1.00 74.94 579 PRO A N 1
ATOM 4609 C CA . PRO A 1 579 ? 0.755 -24.903 35.340 1.00 74.94 579 PRO A CA 1
ATOM 4610 C C . PRO A 1 579 ? 0.738 -24.537 36.833 1.00 74.94 579 PRO A C 1
ATOM 4612 O O . PRO A 1 579 ? -0.291 -24.083 37.329 1.00 74.94 579 PRO A O 1
ATOM 4615 N N . ASN A 1 580 ? 1.860 -24.730 37.532 1.00 76.25 580 ASN A N 1
ATOM 4616 C CA . ASN A 1 580 ? 2.045 -24.388 38.943 1.00 76.25 580 ASN A CA 1
ATOM 4617 C C . ASN A 1 580 ? 3.015 -23.202 39.136 1.00 76.25 580 ASN A C 1
ATOM 4619 O O . ASN A 1 580 ? 3.454 -22.966 40.261 1.00 76.25 580 ASN A O 1
ATOM 4623 N N . SER A 1 581 ? 3.400 -22.479 38.073 1.00 81.75 581 SER A N 1
ATOM 4624 C CA . SER A 1 581 ? 4.188 -21.250 38.231 1.00 81.75 581 SER A CA 1
ATOM 4625 C C . SER A 1 581 ? 3.343 -20.162 38.896 1.00 81.75 581 SER A C 1
ATOM 4627 O O . SER A 1 581 ? 2.120 -20.131 38.743 1.00 81.75 581 SER A O 1
ATOM 4629 N N . LEU A 1 582 ? 3.989 -19.249 39.627 1.00 78.44 582 LEU A N 1
ATOM 4630 C CA . LEU A 1 582 ? 3.291 -18.137 40.284 1.00 78.44 582 LEU A CA 1
ATOM 4631 C C . LEU A 1 582 ? 2.511 -17.295 39.260 1.00 78.44 582 LEU A C 1
ATOM 4633 O O . LEU A 1 582 ? 1.352 -16.969 39.496 1.00 78.44 582 LEU A O 1
ATOM 4637 N N . PHE A 1 583 ? 3.106 -17.056 38.087 1.00 85.62 583 PHE A N 1
ATOM 4638 C CA . PHE A 1 583 ? 2.468 -16.395 36.949 1.00 85.62 583 PHE A CA 1
ATOM 4639 C C . PHE A 1 583 ? 1.236 -17.161 36.433 1.00 85.62 583 PHE A C 1
ATOM 4641 O O . PHE A 1 583 ? 0.165 -16.573 36.291 1.00 85.62 583 PHE A O 1
ATOM 4648 N N . ALA A 1 584 ? 1.341 -18.479 36.216 1.00 85.69 584 ALA A N 1
ATOM 4649 C CA . ALA A 1 584 ? 0.221 -19.302 35.751 1.00 85.69 584 ALA A CA 1
ATOM 4650 C C . ALA A 1 584 ? -0.920 -19.410 36.775 1.00 85.69 584 ALA A C 1
ATOM 4652 O O . ALA A 1 584 ? -2.083 -19.503 36.384 1.00 85.69 584 ALA A O 1
ATOM 4653 N N . MET A 1 585 ? -0.605 -19.387 38.075 1.00 86.06 585 MET A N 1
ATOM 4654 C CA . MET A 1 585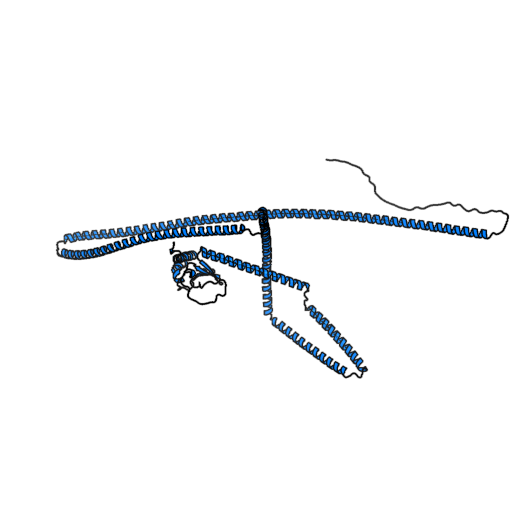 ? -1.601 -19.339 39.148 1.00 86.06 585 MET A CA 1
ATOM 4655 C C . MET A 1 585 ? -2.281 -17.969 39.243 1.00 86.06 585 MET A C 1
ATOM 4657 O O . MET A 1 585 ? -3.492 -17.914 39.447 1.00 86.06 585 MET A O 1
ATOM 4661 N N . GLU A 1 586 ? -1.527 -16.884 39.061 1.00 86.75 586 GLU A N 1
ATOM 4662 C CA . GLU A 1 586 ? -2.024 -15.509 39.109 1.00 86.75 586 GLU A CA 1
ATOM 4663 C C . GLU A 1 586 ? -3.024 -15.212 37.982 1.00 86.75 586 GLU A C 1
ATOM 4665 O O . GLU A 1 586 ? -4.128 -14.741 38.251 1.00 86.75 586 GLU A O 1
ATOM 4670 N N . ILE A 1 587 ? -2.694 -15.557 36.733 1.00 91.38 587 ILE A N 1
ATOM 4671 C CA . ILE A 1 587 ? -3.576 -15.307 35.576 1.00 91.38 587 ILE A CA 1
ATOM 4672 C C . ILE A 1 587 ? -4.685 -16.355 35.412 1.00 91.38 587 ILE A C 1
ATOM 4674 O O . ILE A 1 587 ? -5.542 -16.222 34.537 1.00 91.38 587 ILE A O 1
ATOM 4678 N N . ARG A 1 588 ? -4.702 -17.405 36.243 1.00 91.88 588 ARG A N 1
ATOM 4679 C CA . ARG A 1 588 ? -5.622 -18.546 36.109 1.00 91.88 588 ARG A CA 1
ATOM 4680 C C . ARG A 1 588 ? -7.111 -18.166 36.060 1.00 91.88 588 ARG A C 1
ATOM 4682 O O . ARG A 1 588 ? -7.814 -18.743 35.228 1.00 91.88 588 ARG A O 1
ATOM 4689 N N . PRO A 1 589 ? -7.621 -17.218 36.878 1.00 92.50 589 PRO A N 1
ATOM 4690 C CA . PRO A 1 589 ? -9.024 -16.801 36.806 1.00 92.50 589 PRO A CA 1
ATOM 4691 C C . PRO A 1 589 ? -9.360 -16.121 35.471 1.00 92.50 589 PRO A C 1
ATOM 4693 O O . PRO A 1 589 ? -10.405 -16.398 34.884 1.00 92.50 589 PRO A O 1
ATOM 4696 N N . LEU A 1 590 ? -8.444 -15.287 34.963 1.00 92.81 590 LEU A N 1
ATOM 4697 C CA . LEU A 1 590 ? -8.583 -14.588 33.683 1.00 92.81 590 LEU A CA 1
ATOM 4698 C C . LEU A 1 590 ? -8.550 -15.566 32.503 1.00 92.81 590 LEU A C 1
ATOM 4700 O O . LEU A 1 590 ? -9.374 -15.452 31.600 1.00 92.81 590 LEU A O 1
ATOM 4704 N N . VAL A 1 591 ? -7.648 -16.556 32.529 1.00 92.19 591 VAL A N 1
ATOM 4705 C CA . VAL A 1 591 ? -7.572 -17.610 31.502 1.00 92.19 591 VAL A CA 1
ATOM 4706 C C . VAL A 1 591 ? -8.867 -18.423 31.462 1.00 92.19 591 VAL A C 1
ATOM 4708 O O . VAL A 1 591 ? -9.412 -18.629 30.380 1.00 92.19 591 VAL A O 1
ATOM 4711 N N . LYS A 1 592 ? -9.417 -18.823 32.617 1.00 92.81 592 LYS A N 1
ATOM 4712 C CA . LYS A 1 592 ? -10.693 -19.552 32.667 1.00 92.81 592 LYS A CA 1
ATOM 4713 C C . LYS A 1 592 ? -11.845 -18.734 32.075 1.00 92.81 592 LYS A C 1
ATOM 4715 O O . LYS A 1 592 ? -12.520 -19.199 31.162 1.00 92.81 592 LYS A O 1
ATOM 4720 N N . PHE A 1 593 ? -12.048 -17.506 32.546 1.00 94.88 593 PHE A N 1
ATOM 4721 C CA . PHE A 1 593 ? -13.187 -16.689 32.120 1.00 94.88 593 PHE A CA 1
ATOM 4722 C C . PHE A 1 593 ? -13.090 -16.224 30.655 1.00 94.88 593 PHE A C 1
ATOM 4724 O O . PHE A 1 593 ? -14.069 -16.287 29.910 1.00 94.88 593 PHE A O 1
ATOM 4731 N N . TRP A 1 594 ? -11.914 -15.772 30.211 1.00 95.00 594 TRP A N 1
ATOM 4732 C CA . TRP A 1 594 ? -11.759 -15.217 28.865 1.00 95.00 594 TRP A CA 1
ATOM 4733 C C . TRP A 1 594 ? -11.367 -16.256 27.813 1.00 95.00 594 TRP A C 1
ATOM 4735 O O . TRP A 1 594 ? -11.904 -16.205 26.711 1.00 95.00 594 TRP A O 1
ATOM 4745 N N . VAL A 1 595 ? -10.492 -17.218 28.125 1.00 90.62 595 VAL A N 1
ATOM 4746 C CA . VAL A 1 595 ? -9.961 -18.176 27.133 1.00 90.62 595 VAL A CA 1
ATOM 4747 C C . VAL A 1 595 ? -10.717 -19.508 27.140 1.00 90.62 595 VAL A C 1
ATOM 4749 O O . VAL A 1 595 ? -11.038 -20.011 26.066 1.00 90.62 595 VAL A O 1
ATOM 4752 N N . GLU A 1 596 ? -11.049 -20.075 28.305 1.00 90.00 596 GLU A N 1
ATOM 4753 C CA . GLU A 1 596 ? -11.792 -21.350 28.372 1.00 90.00 596 GLU A CA 1
ATOM 4754 C C . GLU A 1 596 ? -13.299 -21.152 28.127 1.00 90.00 596 GLU A C 1
ATOM 4756 O O . GLU A 1 596 ? -13.885 -21.847 27.296 1.00 90.00 596 GLU A O 1
ATOM 4761 N N . GLU A 1 597 ? -13.923 -20.191 28.818 1.00 92.25 597 GLU A N 1
ATOM 4762 C CA . GLU A 1 597 ? -15.372 -19.948 28.753 1.00 92.25 597 GLU A CA 1
ATOM 4763 C C . GLU A 1 597 ? -15.782 -19.089 27.542 1.00 92.25 597 GLU A C 1
ATOM 4765 O O . GLU A 1 597 ? -16.734 -19.443 26.844 1.00 92.25 597 GLU A O 1
ATOM 4770 N N . ARG A 1 598 ? -15.070 -17.984 27.257 1.00 91.50 598 ARG A N 1
ATOM 4771 C CA . ARG A 1 598 ? -15.414 -17.046 26.160 1.00 91.50 598 ARG A CA 1
ATOM 4772 C C . ARG A 1 598 ? -14.593 -17.186 24.873 1.00 91.50 598 ARG A C 1
ATOM 4774 O O . ARG A 1 598 ? -15.057 -16.730 23.833 1.00 91.50 598 ARG A O 1
ATOM 4781 N N . LYS A 1 599 ? -13.425 -17.837 24.916 1.00 90.56 599 LYS A N 1
ATOM 4782 C CA . LYS A 1 599 ? -12.485 -18.020 23.785 1.00 90.56 599 LYS A CA 1
ATOM 4783 C C . LYS A 1 599 ? -11.976 -16.718 23.140 1.00 90.56 599 LYS A C 1
ATOM 4785 O O . LYS A 1 599 ? -11.638 -16.706 21.958 1.00 90.56 599 LYS A O 1
ATOM 4790 N N . ASP A 1 600 ? -11.875 -15.644 23.919 1.00 90.44 600 ASP A N 1
ATOM 4791 C CA . ASP A 1 600 ? -11.460 -14.317 23.460 1.00 90.44 600 ASP A CA 1
ATOM 4792 C C . ASP A 1 600 ? -10.060 -13.954 23.995 1.00 90.44 600 ASP A C 1
ATOM 4794 O O . ASP A 1 600 ? -9.876 -13.624 25.170 1.00 90.44 600 ASP A O 1
ATOM 4798 N N . ILE A 1 601 ? -9.051 -14.048 23.121 1.00 90.62 601 ILE A N 1
ATOM 4799 C CA . ILE A 1 601 ? -7.653 -13.717 23.445 1.00 90.62 601 ILE A CA 1
ATOM 4800 C C . ILE A 1 601 ? -7.434 -12.192 23.557 1.00 90.62 601 ILE A C 1
ATOM 4802 O O . ILE A 1 601 ? -6.781 -11.782 24.518 1.00 90.62 601 ILE A O 1
ATOM 4806 N N . PRO A 1 602 ? -7.963 -11.329 22.662 1.00 92.50 602 PRO A N 1
ATOM 4807 C CA . PRO A 1 602 ? -7.929 -9.876 22.851 1.00 92.50 602 PRO A CA 1
ATOM 4808 C C . PRO A 1 602 ? -8.485 -9.404 24.204 1.00 92.50 602 PRO A C 1
ATOM 4810 O O . PRO A 1 602 ? -7.802 -8.658 24.907 1.00 92.50 602 PRO A O 1
ATOM 4813 N N . CYS A 1 603 ? -9.667 -9.869 24.620 1.00 92.75 603 CYS A N 1
ATOM 4814 C CA . CYS A 1 603 ? -10.242 -9.517 25.920 1.00 92.75 603 CYS A CA 1
ATOM 4815 C C . CYS A 1 603 ? -9.460 -10.120 27.094 1.00 92.75 603 CYS A C 1
ATOM 4817 O O . CYS A 1 603 ? -9.285 -9.437 28.102 1.00 92.75 603 CYS A O 1
ATOM 4819 N N . PHE A 1 604 ? -8.932 -11.345 26.965 1.00 94.38 604 PHE A N 1
ATOM 4820 C CA . PHE A 1 604 ? -8.010 -11.917 27.953 1.00 94.38 604 PHE A CA 1
ATOM 4821 C C . PHE A 1 604 ? -6.784 -11.018 28.170 1.00 94.38 604 PHE A C 1
ATOM 4823 O O . PHE A 1 604 ? -6.474 -10.662 29.307 1.00 94.38 604 PHE A O 1
ATOM 4830 N N . LEU A 1 605 ? -6.106 -10.621 27.088 1.00 93.19 605 LEU A N 1
ATOM 4831 C CA . LEU A 1 605 ? -4.904 -9.790 27.152 1.00 93.19 605 LEU A CA 1
ATOM 4832 C C . LEU A 1 605 ? -5.212 -8.378 27.669 1.00 93.19 605 LEU A C 1
ATOM 4834 O O . LEU A 1 605 ? -4.452 -7.863 28.486 1.00 93.19 605 LEU A O 1
ATOM 4838 N N . ALA A 1 606 ? -6.337 -7.776 27.273 1.00 93.81 606 ALA A N 1
ATOM 4839 C CA . ALA A 1 606 ? -6.773 -6.483 27.798 1.00 93.81 606 ALA A CA 1
ATOM 4840 C C . ALA A 1 606 ? -7.069 -6.542 29.309 1.00 93.81 606 ALA A C 1
ATOM 4842 O O . ALA A 1 606 ? -6.572 -5.710 30.066 1.00 93.81 606 ALA A O 1
ATOM 4843 N N . ALA A 1 607 ? -7.813 -7.554 29.768 1.00 93.56 607 ALA A N 1
ATOM 4844 C CA . ALA A 1 607 ? -8.122 -7.739 31.185 1.00 93.56 607 ALA A CA 1
ATOM 4845 C C . ALA A 1 607 ? -6.874 -8.062 32.025 1.00 93.56 607 ALA A C 1
ATOM 4847 O O . ALA A 1 607 ? -6.758 -7.586 33.149 1.00 93.56 607 ALA A O 1
ATOM 4848 N N . MET A 1 608 ? -5.919 -8.817 31.474 1.00 91.94 608 MET A N 1
ATOM 4849 C CA . MET A 1 608 ? -4.631 -9.095 32.116 1.00 91.94 608 MET A CA 1
ATOM 4850 C C . MET A 1 608 ? -3.726 -7.854 32.167 1.00 91.94 608 MET A C 1
ATOM 4852 O O . MET A 1 608 ? -3.038 -7.645 33.162 1.00 91.94 608 MET A O 1
ATOM 4856 N N . THR A 1 609 ? -3.754 -6.994 31.143 1.00 91.25 609 THR A N 1
ATOM 4857 C CA . THR A 1 609 ? -3.083 -5.686 31.190 1.00 91.25 609 THR A CA 1
ATOM 4858 C C . THR A 1 609 ? -3.689 -4.784 32.263 1.00 91.25 609 THR A C 1
ATOM 4860 O O . THR A 1 609 ? -2.924 -4.140 32.973 1.00 91.25 609 THR A O 1
ATOM 4863 N N . LEU A 1 610 ? -5.017 -4.769 32.437 1.00 90.44 610 LEU A N 1
ATOM 4864 C CA . LEU A 1 610 ? -5.667 -4.025 33.524 1.00 90.44 610 LEU A CA 1
ATOM 4865 C C . LEU A 1 610 ? -5.302 -4.592 34.905 1.00 90.44 610 LEU A C 1
ATOM 4867 O O . LEU A 1 610 ? -4.770 -3.855 35.723 1.00 90.44 610 LEU A O 1
ATOM 4871 N N . ASP A 1 611 ? -5.468 -5.896 35.139 1.00 89.25 611 ASP A N 1
ATOM 4872 C CA . ASP A 1 611 ? -5.122 -6.553 36.414 1.00 89.25 611 ASP A CA 1
ATOM 4873 C C . ASP A 1 611 ? -3.643 -6.346 36.807 1.00 89.25 611 ASP A C 1
ATOM 4875 O O . 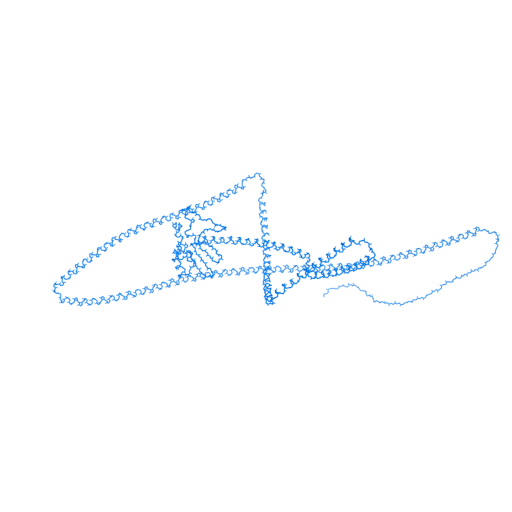ASP A 1 611 ? -3.326 -6.065 37.964 1.00 89.25 611 ASP A O 1
ATOM 4879 N N . PHE A 1 612 ? -2.716 -6.406 35.846 1.00 88.44 612 PHE A N 1
ATOM 4880 C CA . PHE A 1 612 ? -1.306 -6.113 36.107 1.00 88.44 612 PHE A CA 1
ATOM 4881 C C . PHE A 1 612 ? -1.015 -4.616 36.258 1.00 88.44 612 PHE A C 1
ATOM 4883 O O . PHE A 1 612 ? -0.157 -4.254 37.062 1.00 88.44 612 PHE A O 1
ATOM 4890 N N . TYR A 1 613 ? -1.719 -3.734 35.544 1.00 85.12 613 TYR A N 1
ATOM 4891 C CA . TYR A 1 613 ? -1.618 -2.290 35.761 1.00 85.12 613 TYR A CA 1
ATOM 4892 C C . TYR A 1 613 ? -2.087 -1.926 37.178 1.00 85.12 613 TYR A C 1
ATOM 4894 O O . TYR A 1 613 ? -1.346 -1.244 37.890 1.00 85.12 613 TYR A O 1
ATOM 4902 N N . ASP A 1 614 ? -3.220 -2.482 37.616 1.00 83.88 614 ASP A N 1
ATOM 4903 C CA . ASP A 1 614 ? -3.822 -2.336 38.949 1.00 83.88 614 ASP A CA 1
ATOM 4904 C C . ASP A 1 614 ? -2.895 -2.814 40.075 1.00 83.88 614 ASP A C 1
ATOM 4906 O O . ASP A 1 614 ? -2.789 -2.176 41.125 1.00 83.88 614 ASP A O 1
ATOM 4910 N N . LYS A 1 615 ? -2.136 -3.887 39.828 1.00 79.12 615 LYS A N 1
ATOM 4911 C CA . LYS A 1 615 ? -1.090 -4.390 40.736 1.00 79.12 615 LYS A CA 1
ATOM 4912 C C . LYS A 1 615 ? 0.212 -3.583 40.707 1.00 79.12 615 LYS A C 1
ATOM 4914 O O . LYS A 1 615 ? 1.033 -3.736 41.613 1.00 79.12 615 LYS A O 1
ATOM 4919 N N . THR A 1 616 ? 0.435 -2.723 39.709 1.00 70.62 616 THR A N 1
ATOM 4920 C CA . THR A 1 616 ? 1.584 -1.802 39.702 1.00 70.62 616 THR A CA 1
ATOM 4921 C C . THR A 1 616 ? 1.259 -0.470 40.368 1.00 70.62 616 THR A C 1
ATOM 4923 O O . THR A 1 616 ? 0.143 0.044 40.335 1.00 70.62 616 THR A O 1
ATOM 4926 N N . THR A 1 617 ? 2.289 0.185 40.901 1.00 56.09 617 THR A N 1
ATOM 4927 C CA . THR A 1 617 ? 2.209 1.503 41.558 1.00 56.09 617 THR A CA 1
ATOM 4928 C C . THR A 1 617 ? 1.848 2.675 40.625 1.00 56.09 617 THR A C 1
ATOM 4930 O O . THR A 1 617 ? 1.958 3.834 41.028 1.00 56.09 617 THR A O 1
ATOM 4933 N N . ARG A 1 618 ? 1.403 2.401 39.387 1.00 52.75 618 ARG A N 1
ATOM 4934 C CA . ARG A 1 618 ? 0.777 3.376 38.481 1.00 52.75 618 ARG A CA 1
ATOM 4935 C C . ARG A 1 618 ? -0.730 3.514 38.717 1.00 52.75 618 ARG A C 1
ATOM 4937 O O . ARG A 1 618 ? -1.203 4.648 38.733 1.00 52.75 618 ARG A O 1
ATOM 4944 N N . ALA A 1 619 ? -1.448 2.412 38.943 1.00 45.00 619 ALA A N 1
ATOM 4945 C CA . ALA A 1 619 ? -2.890 2.438 39.193 1.00 45.00 619 ALA A CA 1
ATOM 4946 C C . ALA A 1 619 ? -3.236 2.991 40.575 1.00 45.00 619 ALA A C 1
ATOM 4948 O O . ALA A 1 619 ? -4.101 3.848 40.686 1.00 45.00 619 ALA A O 1
ATOM 4949 N N . ALA A 1 620 ? -2.458 2.630 41.604 1.00 45.66 620 ALA A N 1
ATOM 4950 C CA . ALA A 1 620 ? -2.535 3.199 42.959 1.00 45.66 620 ALA A CA 1
ATOM 4951 C C . ALA A 1 620 ? -2.124 4.695 43.051 1.00 45.66 620 ALA A C 1
ATOM 4953 O O . ALA A 1 620 ? -1.676 5.170 44.095 1.00 45.66 620 ALA A O 1
ATOM 4954 N N . ARG A 1 621 ? -2.211 5.427 41.934 1.00 41.66 621 ARG A N 1
ATOM 4955 C CA . ARG A 1 621 ? -2.037 6.877 41.805 1.00 41.66 621 ARG A CA 1
ATOM 4956 C C . ARG A 1 621 ? -3.161 7.533 40.988 1.00 41.66 621 ARG A C 1
ATOM 4958 O O . ARG A 1 621 ? -3.102 8.750 40.828 1.00 41.66 621 ARG A O 1
ATOM 4965 N N . MET A 1 622 ? -4.071 6.789 40.352 1.00 36.56 622 MET A N 1
ATOM 4966 C CA . MET A 1 622 ? -5.283 7.366 39.745 1.00 36.56 622 MET A CA 1
ATOM 4967 C C . MET A 1 622 ? -6.362 7.512 40.811 1.00 36.56 622 MET A C 1
ATOM 4969 O O . MET A 1 622 ? -7.006 8.579 40.766 1.00 36.56 622 MET A O 1
#